Protein AF-0000000066260901 (afdb_homodimer)

Solvent-accessible surface area (backbone atoms only — not comparable to full-atom values): 34362 Å² total; per-residue (Å²): 102,27,17,36,5,32,24,21,32,53,56,32,40,8,27,11,36,28,30,75,86,79,36,75,60,31,72,42,71,47,74,41,47,77,77,25,31,85,67,70,46,85,48,63,71,60,31,22,50,50,40,52,43,41,49,61,61,45,47,54,50,32,32,56,72,48,71,50,54,78,86,68,48,55,29,32,14,20,27,20,18,37,38,41,58,58,15,15,46,47,37,36,40,38,41,46,46,46,18,59,76,69,70,36,54,38,34,76,34,49,42,64,56,19,38,70,49,25,27,61,77,44,92,77,53,84,65,72,50,27,40,32,42,40,30,18,60,82,37,30,36,34,29,42,33,60,46,67,42,37,48,42,75,65,20,37,38,78,64,51,16,61,33,43,52,38,29,53,53,16,43,75,70,70,43,61,44,77,6,50,68,58,35,55,58,40,18,71,70,23,52,84,76,75,42,82,56,67,52,56,66,68,90,48,88,77,46,51,40,51,43,58,67,49,50,50,53,50,51,52,52,58,72,75,43,68,91,44,73,62,52,45,12,16,50,35,26,23,49,52,50,24,52,43,50,39,54,46,52,41,50,50,51,52,31,64,75,69,67,49,49,34,40,35,40,21,21,50,53,49,59,38,62,68,49,48,54,52,48,47,55,52,27,52,76,65,73,32,45,75,45,56,43,60,67,79,55,20,40,82,33,3,50,31,30,6,49,50,33,44,57,38,52,73,68,61,66,56,57,100,58,62,60,62,66,30,52,75,57,63,70,65,74,43,68,68,55,85,68,81,119,103,28,18,37,5,32,25,22,32,53,58,32,41,8,28,12,34,27,30,75,86,79,36,76,60,31,75,41,72,48,74,41,47,77,78,25,30,86,69,70,44,85,47,63,69,60,32,22,50,50,41,51,42,42,49,60,62,44,46,53,49,31,33,55,71,49,70,50,55,78,86,67,48,56,30,33,13,20,27,20,16,37,38,43,58,58,15,15,45,48,36,35,38,38,41,49,46,47,17,59,75,68,70,35,52,37,34,76,33,50,42,65,56,19,38,70,49,24,29,61,75,42,92,77,53,84,63,71,49,29,40,32,41,40,30,18,59,82,36,31,36,34,31,42,33,61,46,66,41,38,48,41,78,66,19,36,39,78,63,50,17,61,34,41,52,38,29,54,53,16,43,76,70,70,43,60,44,78,6,49,68,56,34,54,57,41,17,71,70,22,52,85,75,76,42,81,57,67,52,57,66,67,90,48,88,76,46,52,41,50,41,58,66,49,49,50,54,50,50,52,51,56,72,75,41,69,90,42,73,62,52,45,11,17,49,36,27,22,50,51,49,24,52,42,50,38,53,46,52,41,50,50,50,52,31,64,75,69,67,49,50,35,40,34,38,23,19,49,53,49,57,38,63,69,49,46,51,53,49,46,55,52,26,51,77,64,73,31,44,75,45,57,42,60,66,80,56,19,40,81,32,3,50,32,30,6,49,51,32,44,58,39,52,73,70,59,67,56,58,98,59,64,63,64,67,30,52,76,57,64,70,65,73,43,68,68,55,84,67,83,121

Foldseek 3Di:
DKEWFFEQQFFKTKIWIADPPPGTQFIDIDGCFVVCFVVLDGDLVVSLVVCLVVNVVRNVVRCVSSVHDLLPHAEYFYEQDQHRPSRNCNRLVVRLVSCVVSVHFYDYDHQQLLQQCLLVSDPDHDDPFAWEFEAAQAWTWIWTDRDRLAIDTFETEPDGTPQVLQSVLQVLLPHTPPRLVVLLVLLVLEDPPPDAFDQPPLVDDGLYDYCVRSSVVLSVQSVVDDSDSHSSNNSSNNSVVSVLVNNLSSSVVVCVVVVDLEYEYAAQNCQRPVSVVVNCVVSVVVVGDYTYHDNVSRYTHRSSRRVSVVQCVVLVVTDPDDRHHDNDDDSNPGHDRPPPD/DKEWFFEQQFFKTKIWIADPPPGTQFIDIDGCFVVCFVVLDGDLVVSLVVCLVVNVVRNVVRCVSSVHDLLPHAEYFYAQDQHRPSRNVNRLVVRLVSCVVSVHFYDYDHQQLLQQCLLVSDPDHDDPFAWEFEAAQAWTWIWTDRDRLAIDTFETEPDGTPQVLQSVLQVLLPHTPPRLVVLLVLLVLEDPPPDAFDQPPLVDDGLYDYCVRSSVVLSVQSVVDDSDSHSSNNSSNNSVVSVLVNNLSSSVVVCVVVVDLEYEYAAQNCQRPVSVVVNCVVSVVVVGDYTYHDNVSRYTHRSSRRVSVVQCVVLVVTDPDDRHHDNDDDSNPGHDRPPPD

Structure (mmCIF, N/CA/C/O backbone):
data_AF-0000000066260901-model_v1
#
loop_
_entity.id
_entity.type
_entity.pdbx_description
1 polymer 'tRNA N6-adenosine threonylcarbamoyltransferase'
#
loop_
_atom_site.group_PDB
_atom_site.id
_atom_site.type_symbol
_atom_site.label_atom_id
_atom_site.label_alt_id
_atom_site.label_comp_id
_atom_site.label_asym_id
_atom_site.label_entity_id
_atom_site.label_seq_id
_atom_site.pdbx_PDB_ins_code
_atom_site.Cartn_x
_atom_site.Cartn_y
_atom_site.Cartn_z
_atom_site.occupancy
_atom_site.B_iso_or_equiv
_atom_site.auth_seq_id
_atom_site.auth_comp_id
_atom_site.auth_asym_id
_atom_site.auth_atom_id
_atom_site.pdbx_PDB_model_num
ATOM 1 N N . MET A 1 1 ? -19.016 -24.594 5.441 1 95.69 1 MET A N 1
ATOM 2 C CA . MET A 1 1 ? -18.203 -23.391 5.547 1 95.69 1 MET A CA 1
ATOM 3 C C . MET A 1 1 ? -17.875 -22.844 4.164 1 95.69 1 MET A C 1
ATOM 5 O O . MET A 1 1 ? -17.5 -23.594 3.264 1 95.69 1 MET A O 1
ATOM 9 N N . ARG A 1 2 ? -18.109 -21.562 3.994 1 98.38 2 ARG A N 1
ATOM 10 C CA . ARG A 1 2 ? -17.766 -20.875 2.754 1 98.38 2 ARG A CA 1
ATOM 11 C C . ARG A 1 2 ? -16.688 -19.828 2.994 1 98.38 2 ARG A C 1
ATOM 13 O O . ARG A 1 2 ? -16.828 -18.984 3.893 1 98.38 2 ARG A O 1
ATOM 20 N N . VAL A 1 3 ? -15.656 -19.922 2.18 1 98.44 3 VAL A N 1
ATOM 21 C CA . VAL A 1 3 ? -14.523 -19.016 2.375 1 98.44 3 VAL A CA 1
ATOM 22 C C . VAL A 1 3 ? -14.32 -18.156 1.128 1 98.44 3 VAL A C 1
ATOM 24 O O . VAL A 1 3 ? -14.32 -18.672 0.007 1 98.44 3 VAL A O 1
ATOM 27 N N . LEU A 1 4 ? -14.25 -16.875 1.323 1 98.75 4 LEU A N 1
ATOM 28 C CA . LEU A 1 4 ? -13.867 -15.945 0.269 1 98.75 4 LEU A CA 1
ATOM 29 C C . LEU A 1 4 ? -12.352 -15.781 0.208 1 98.75 4 LEU A C 1
ATOM 31 O O . LEU A 1 4 ? -11.719 -15.477 1.217 1 98.75 4 LEU A O 1
ATOM 35 N N . GLY A 1 5 ? -11.758 -16.094 -0.938 1 98.69 5 GLY A N 1
ATOM 36 C CA . GLY A 1 5 ? -10.328 -15.953 -1.132 1 98.69 5 GLY A CA 1
ATOM 37 C C . GLY A 1 5 ? -9.945 -14.727 -1.939 1 98.69 5 GLY A C 1
ATOM 38 O O . GLY A 1 5 ? -10.57 -14.43 -2.961 1 98.69 5 GLY A O 1
ATOM 39 N N . ILE A 1 6 ? -8.938 -13.984 -1.482 1 98.31 6 ILE A N 1
ATOM 40 C CA . ILE A 1 6 ? -8.453 -12.773 -2.143 1 98.31 6 ILE A CA 1
ATOM 41 C C . ILE A 1 6 ? -6.969 -12.922 -2.471 1 98.31 6 ILE A C 1
ATOM 43 O O . ILE A 1 6 ? -6.148 -13.156 -1.577 1 98.31 6 ILE A O 1
ATOM 47 N N . GLU A 1 7 ? -6.621 -12.766 -3.725 1 98.31 7 GLU A N 1
ATOM 48 C CA . GLU A 1 7 ? -5.242 -12.844 -4.199 1 98.31 7 GLU A CA 1
ATOM 49 C C . GLU A 1 7 ? -4.809 -11.523 -4.84 1 98.31 7 GLU A C 1
ATOM 51 O O . GLU A 1 7 ? -5.406 -11.078 -5.824 1 98.31 7 GLU A O 1
ATOM 56 N N . THR A 1 8 ? -3.736 -10.852 -4.262 1 97 8 THR A N 1
ATOM 57 C CA . THR A 1 8 ? -3.262 -9.578 -4.797 1 97 8 THR A CA 1
ATOM 58 C C . THR A 1 8 ? -1.739 -9.492 -4.727 1 97 8 THR A C 1
ATOM 60 O O . THR A 1 8 ? -1.178 -8.414 -4.559 1 97 8 THR A O 1
ATOM 63 N N . SER A 1 9 ? -1.034 -10.562 -4.773 1 95.12 9 SER A N 1
ATOM 64 C CA . SER A 1 9 ? 0.385 -10.602 -4.438 1 95.12 9 SER A CA 1
ATOM 65 C C . SER A 1 9 ? 1.222 -9.883 -5.492 1 95.12 9 SER A C 1
ATOM 67 O O . SER A 1 9 ? 2.342 -9.453 -5.215 1 95.12 9 SER A O 1
ATOM 69 N N . CYS A 1 10 ? 0.746 -9.758 -6.734 1 94.25 10 CYS A N 1
ATOM 70 C CA . CYS A 1 10 ? 1.567 -9.172 -7.789 1 94.25 10 CYS A CA 1
ATOM 71 C C . CYS A 1 10 ? 0.712 -8.391 -8.773 1 94.25 10 CYS A C 1
ATOM 73 O O . CYS A 1 10 ? 0.299 -7.262 -8.492 1 94.25 10 CYS A O 1
ATOM 75 N N . ASP A 1 11 ? 0.343 -8.977 -9.93 1 94.06 11 ASP A N 1
ATOM 76 C CA . ASP A 1 11 ? -0.319 -8.164 -10.945 1 94.06 11 ASP A CA 1
ATOM 7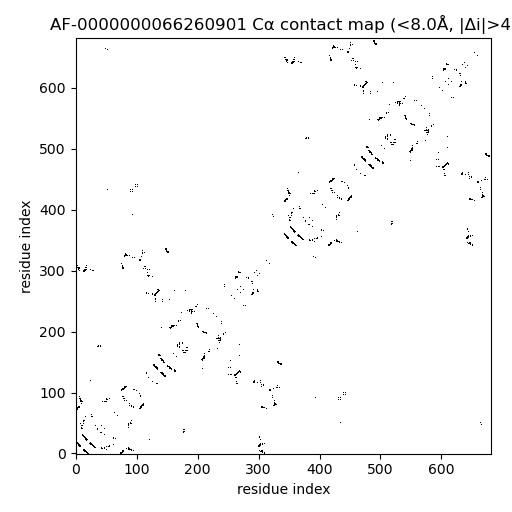7 C C . ASP A 1 11 ? -1.669 -8.758 -11.336 1 94.06 11 ASP A C 1
ATOM 79 O O . ASP A 1 11 ? -2.23 -8.406 -12.375 1 94.06 11 ASP A O 1
ATOM 83 N N . GLU A 1 12 ? -2.193 -9.672 -10.602 1 96.19 12 GLU A N 1
ATOM 84 C CA . GLU A 1 12 ? -3.547 -10.195 -10.758 1 96.19 12 GLU A CA 1
ATOM 85 C C . GLU A 1 12 ? -4.371 -9.977 -9.492 1 96.19 12 GLU A C 1
ATOM 87 O O . GLU A 1 12 ? -3.898 -10.227 -8.383 1 96.19 12 GLU A O 1
ATOM 92 N N . THR A 1 13 ? -5.566 -9.484 -9.688 1 97.75 13 THR A N 1
ATOM 93 C CA . THR A 1 13 ? -6.547 -9.492 -8.609 1 97.75 13 THR A CA 1
ATOM 94 C C . THR A 1 13 ? -7.488 -10.688 -8.742 1 97.75 13 THR A C 1
ATOM 96 O O . THR A 1 13 ? -8.219 -10.805 -9.727 1 97.75 13 THR A O 1
ATOM 99 N N . GLY A 1 14 ? -7.41 -11.602 -7.832 1 98.44 14 GLY A N 1
ATOM 100 C CA . GLY A 1 14 ? -8.266 -12.773 -7.844 1 98.44 14 GLY A CA 1
ATOM 101 C C . GLY A 1 14 ? -9.18 -12.859 -6.637 1 98.44 14 GLY A C 1
ATOM 102 O O . GLY A 1 14 ? -8.758 -12.586 -5.512 1 98.44 14 GLY A O 1
ATOM 103 N N . VAL A 1 15 ? -10.453 -13.133 -6.852 1 98.81 15 VAL A N 1
ATOM 104 C CA . VAL A 1 15 ? -11.43 -13.367 -5.793 1 98.81 15 VAL A CA 1
ATOM 105 C C . VAL A 1 15 ? -12.227 -14.633 -6.105 1 98.81 15 VAL A C 1
ATOM 107 O O . VAL A 1 15 ? -12.648 -14.844 -7.246 1 98.81 15 VAL A O 1
ATOM 110 N N . ALA A 1 16 ? -12.391 -15.445 -5.141 1 98.88 16 ALA A N 1
ATOM 111 C CA . ALA A 1 16 ? -13.148 -16.672 -5.328 1 98.88 16 ALA A CA 1
ATOM 112 C C . ALA A 1 16 ? -13.883 -17.078 -4.051 1 98.88 16 ALA A C 1
ATOM 114 O O . ALA A 1 16 ? -13.562 -16.578 -2.967 1 98.88 16 ALA A O 1
ATOM 115 N N . ILE A 1 17 ? -14.867 -17.844 -4.227 1 98.88 17 ILE A N 1
ATOM 116 C CA . ILE A 1 17 ? -15.602 -18.422 -3.096 1 98.88 17 ILE A CA 1
ATOM 117 C C . ILE A 1 17 ? -15.562 -19.938 -3.166 1 98.88 17 ILE A C 1
ATOM 119 O O . ILE A 1 17 ? -15.953 -20.531 -4.176 1 98.88 17 ILE A O 1
ATOM 123 N N . TYR A 1 18 ? -15.086 -20.547 -2.154 1 98.75 18 TYR A N 1
ATOM 124 C CA . TYR A 1 18 ? -15 -22 -2.059 1 98.75 18 TYR A CA 1
ATOM 125 C C . TYR A 1 18 ? -15.883 -22.531 -0.932 1 98.75 18 TYR A C 1
ATOM 127 O O . TYR A 1 18 ? -15.797 -22.062 0.203 1 98.75 18 TYR A O 1
ATOM 135 N N . ASP A 1 19 ? -16.688 -23.484 -1.26 1 98.38 19 ASP A N 1
ATOM 136 C CA . ASP A 1 19 ? -17.594 -24.141 -0.311 1 98.38 19 ASP A CA 1
ATOM 137 C C . ASP A 1 19 ? -17.047 -25.516 0.104 1 98.38 19 ASP A C 1
ATOM 139 O O . ASP A 1 19 ? -16.656 -26.312 -0.745 1 98.38 19 ASP A O 1
ATOM 143 N N . GLN A 1 20 ? -17.141 -25.797 1.33 1 96.5 20 GLN A N 1
ATOM 144 C CA . GLN A 1 20 ? -16.594 -27.016 1.898 1 96.5 20 GLN A CA 1
ATOM 145 C C . GLN A 1 20 ? -17.203 -28.25 1.237 1 96.5 20 GLN A C 1
ATOM 147 O O . GLN A 1 20 ? -16.531 -29.266 1.05 1 96.5 20 GLN A O 1
ATOM 152 N N . HIS A 1 21 ? -18.438 -28.219 0.838 1 96.5 21 HIS A N 1
ATOM 153 C CA . HIS A 1 21 ? -19.156 -29.375 0.325 1 96.5 21 HIS A CA 1
ATOM 154 C C . HIS A 1 21 ? -19.344 -29.281 -1.185 1 96.5 21 HIS A C 1
ATOM 156 O O . HIS A 1 21 ? -19.234 -30.297 -1.893 1 96.5 21 HIS A O 1
ATOM 162 N N . LYS A 1 22 ? -19.516 -28.078 -1.692 1 96.94 22 LYS A N 1
ATOM 163 C CA . LYS A 1 22 ? -19.875 -27.891 -3.098 1 96.94 22 LYS A CA 1
ATOM 164 C C . LYS A 1 22 ? -18.656 -27.578 -3.943 1 96.94 22 LYS A C 1
ATOM 166 O O . LYS A 1 22 ? -18.703 -27.656 -5.172 1 96.94 22 LYS A O 1
ATOM 171 N N . GLY A 1 23 ? -17.578 -27.219 -3.275 1 97.56 23 GLY A N 1
ATOM 172 C CA . GLY A 1 23 ? -16.375 -26.875 -4.016 1 97.56 23 GLY A CA 1
ATOM 173 C C . GLY A 1 23 ? -16.344 -25.422 -4.445 1 97.56 23 GLY A C 1
ATOM 174 O O . GLY A 1 23 ? -16.781 -24.531 -3.701 1 97.56 23 GLY A O 1
ATOM 175 N N . LEU A 1 24 ? -15.719 -25.172 -5.566 1 98.38 24 LEU A N 1
ATOM 176 C CA . LEU A 1 24 ? -15.555 -23.812 -6.059 1 98.38 24 LEU A CA 1
ATOM 177 C C . LEU A 1 24 ? -16.875 -23.266 -6.605 1 98.38 24 LEU A C 1
ATOM 179 O O . LEU A 1 24 ? -17.438 -23.828 -7.547 1 98.38 24 LEU A O 1
ATOM 183 N N . LEU A 1 25 ? -17.375 -22.203 -6.098 1 98.5 25 LEU A N 1
ATOM 184 C CA . LEU A 1 25 ? -18.656 -21.656 -6.496 1 98.5 25 LEU A CA 1
ATOM 185 C C . LEU A 1 25 ? -18.484 -20.547 -7.531 1 98.5 25 LEU A C 1
ATOM 187 O O . LEU A 1 25 ? -19.328 -20.375 -8.414 1 98.5 25 LEU A O 1
ATOM 191 N N . ALA A 1 26 ? -17.469 -19.781 -7.359 1 98.38 26 ALA A N 1
ATOM 192 C CA . ALA A 1 26 ? -17.141 -18.688 -8.266 1 98.38 26 ALA A CA 1
ATOM 193 C C . ALA A 1 26 ? -15.664 -18.344 -8.195 1 98.38 26 ALA A C 1
ATOM 195 O O . ALA A 1 26 ? -15.031 -18.5 -7.148 1 98.38 26 ALA A O 1
ATOM 196 N N . ASN A 1 27 ? -15.109 -17.953 -9.266 1 98.38 27 ASN A N 1
ATOM 197 C CA . ASN A 1 27 ? -13.711 -17.547 -9.398 1 98.38 27 ASN A CA 1
ATOM 198 C C . ASN A 1 27 ? -13.555 -16.422 -10.43 1 98.38 27 ASN A C 1
ATOM 200 O O . ASN A 1 27 ? -13.758 -16.656 -11.625 1 98.38 27 ASN A O 1
ATOM 204 N N . GLU A 1 28 ? -13.234 -15.25 -9.953 1 98.06 28 GLU A N 1
ATOM 205 C CA . GLU A 1 28 ? -13.031 -14.094 -10.812 1 98.06 28 GLU A CA 1
ATOM 206 C C . GLU A 1 28 ? -11.602 -13.578 -10.727 1 98.06 28 GLU A C 1
ATOM 208 O O . GLU A 1 28 ? -11.031 -13.484 -9.641 1 98.06 28 GLU A O 1
ATOM 213 N N . VAL A 1 29 ? -11.039 -13.336 -11.898 1 97.62 29 VAL A N 1
ATOM 214 C CA . VAL A 1 29 ? -9.664 -12.844 -11.953 1 97.62 29 VAL A CA 1
ATOM 215 C C . VAL A 1 29 ? -9.594 -11.625 -12.867 1 97.62 29 VAL A C 1
ATOM 217 O O . VAL A 1 29 ? -10.164 -11.625 -13.969 1 97.62 29 VAL A O 1
ATOM 220 N N . TYR A 1 30 ? -9.031 -10.602 -12.375 1 97 30 TYR A N 1
ATOM 221 C CA . TYR A 1 30 ? -8.664 -9.438 -13.172 1 97 30 TYR A CA 1
ATOM 222 C C . TYR A 1 30 ? -7.152 -9.367 -13.367 1 97 30 TYR A C 1
ATOM 224 O O . TYR A 1 30 ? -6.402 -9.234 -12.398 1 97 30 TYR A O 1
ATOM 232 N N . SER A 1 31 ? -6.719 -9.406 -14.586 1 94.75 31 SER A N 1
ATOM 233 C CA . SER A 1 31 ? -5.297 -9.367 -14.906 1 94.75 31 SER A CA 1
ATOM 234 C C . SER A 1 31 ? -4.855 -7.965 -15.305 1 94.75 31 SER A C 1
ATOM 236 O O . SER A 1 31 ? -5.566 -7.27 -16.031 1 94.75 31 SER A O 1
ATOM 238 N N . GLN A 1 32 ? -3.668 -7.625 -14.836 1 93.75 32 GLN A N 1
ATOM 239 C CA . GLN A 1 32 ? -3.119 -6.309 -15.133 1 93.75 32 GLN A CA 1
ATOM 240 C C . GLN A 1 32 ? -2.119 -6.379 -16.281 1 93.75 32 GLN A C 1
ATOM 242 O O . GLN A 1 32 ? -1.283 -5.484 -16.438 1 93.75 32 GLN A O 1
ATOM 247 N N . SER A 1 33 ? -2.135 -7.41 -17.047 1 90.25 33 SER A N 1
ATOM 248 C CA . SER A 1 33 ? -1.156 -7.645 -18.109 1 90.25 33 SER A CA 1
ATOM 249 C C . SER A 1 33 ? -1.084 -6.461 -19.062 1 90.25 33 SER A C 1
ATOM 251 O O . SER A 1 33 ? 0.007 -6.016 -19.422 1 90.25 33 SER A O 1
ATOM 253 N N . GLU A 1 34 ? -2.168 -5.965 -19.484 1 89.62 34 GLU A N 1
ATOM 254 C CA . GLU A 1 34 ? -2.199 -4.844 -20.422 1 89.62 34 GLU A CA 1
ATOM 255 C C . GLU A 1 34 ? -1.6 -3.588 -19.797 1 89.62 34 GLU A C 1
ATOM 257 O O . GLU A 1 34 ? -0.87 -2.848 -20.453 1 89.62 34 GLU A O 1
ATOM 262 N N . LEU A 1 35 ? -1.887 -3.424 -18.578 1 88.88 35 LEU A N 1
ATOM 263 C CA . LEU A 1 35 ? -1.409 -2.258 -17.844 1 88.88 35 LEU A CA 1
ATOM 264 C C . LEU A 1 35 ? 0.114 -2.25 -17.781 1 88.88 35 LEU A C 1
ATOM 266 O O . LEU A 1 35 ? 0.738 -1.188 -17.859 1 88.88 35 LEU A O 1
ATOM 270 N N . HIS A 1 36 ? 0.713 -3.383 -17.672 1 92 36 HIS A N 1
ATOM 271 C CA . HIS A 1 36 ? 2.148 -3.469 -17.422 1 92 36 HIS A CA 1
ATOM 272 C C . HIS A 1 36 ? 2.914 -3.754 -18.703 1 92 36 HIS A C 1
ATOM 274 O O . HIS A 1 36 ? 4.145 -3.691 -18.719 1 92 36 HIS A O 1
ATOM 280 N N . ALA A 1 37 ? 2.244 -4.023 -19.781 1 87.88 37 ALA A N 1
ATOM 281 C CA . ALA A 1 37 ? 2.854 -4.426 -21.047 1 87.88 37 ALA A CA 1
ATOM 282 C C . ALA A 1 37 ? 3.822 -3.357 -21.547 1 87.88 37 ALA A C 1
ATOM 284 O O . ALA A 1 37 ? 4.926 -3.676 -22 1 87.88 37 ALA A O 1
ATOM 285 N N . ASP A 1 38 ? 3.471 -2.148 -21.344 1 88.19 38 ASP A N 1
ATOM 286 C CA . ASP A 1 38 ? 4.266 -1.047 -21.875 1 88.19 38 ASP A CA 1
ATOM 287 C C . ASP A 1 38 ? 5.539 -0.839 -21.062 1 88.19 38 ASP A C 1
ATOM 289 O O . ASP A 1 38 ? 6.473 -0.179 -21.531 1 88.19 38 ASP A O 1
ATOM 293 N N . TYR A 1 39 ? 5.594 -1.441 -19.969 1 89.56 39 TYR A N 1
ATOM 294 C CA . TYR A 1 39 ? 6.746 -1.212 -19.109 1 89.56 39 TYR A CA 1
ATOM 295 C C . TYR A 1 39 ? 7.723 -2.381 -19.172 1 89.56 39 TYR A C 1
ATOM 297 O O . TYR A 1 39 ? 8.844 -2.295 -18.656 1 89.56 39 TYR A O 1
ATOM 305 N N . GLY A 1 40 ? 7.285 -3.496 -19.828 1 87.62 40 GLY A N 1
ATOM 306 C CA . GLY A 1 40 ? 8.141 -4.668 -19.938 1 87.62 40 GLY A CA 1
ATOM 307 C C . GLY A 1 40 ? 8.289 -5.426 -18.641 1 87.62 40 GLY A C 1
ATOM 308 O O . GLY A 1 40 ? 9.203 -6.238 -18.484 1 87.62 40 GLY A O 1
ATOM 309 N N . GLY A 1 41 ? 7.457 -5.09 -17.656 1 90.25 41 GLY A N 1
ATOM 310 C CA . GLY A 1 41 ? 7.453 -5.703 -16.344 1 90.25 41 GLY A CA 1
ATOM 311 C C . GLY A 1 41 ? 6.453 -5.074 -15.398 1 90.25 41 GLY A C 1
ATOM 312 O O . GLY A 1 41 ? 5.812 -4.078 -15.734 1 90.25 41 GLY A O 1
ATOM 313 N N . VAL A 1 42 ? 6.348 -5.641 -14.266 1 91.62 42 VAL A N 1
ATOM 314 C CA . VAL A 1 42 ? 5.363 -5.168 -13.305 1 91.62 42 VAL A CA 1
ATOM 315 C C . VAL A 1 42 ? 5.887 -3.922 -12.594 1 91.62 42 VAL A C 1
ATOM 317 O O . VAL A 1 42 ? 7 -3.922 -12.062 1 91.62 42 VAL A O 1
ATOM 320 N N . VAL A 1 43 ? 5.109 -2.91 -12.656 1 92.88 43 VAL A N 1
ATOM 321 C CA . VAL A 1 43 ? 5.387 -1.696 -11.898 1 92.88 43 VAL A CA 1
ATOM 322 C C . VAL A 1 43 ? 4.656 -1.748 -10.555 1 92.88 43 VAL A C 1
ATOM 324 O O . VAL A 1 43 ? 3.43 -1.625 -10.508 1 92.88 43 VAL A O 1
ATOM 327 N N . PRO A 1 44 ? 5.367 -1.852 -9.516 1 90.62 44 PRO A N 1
ATOM 328 C CA . PRO A 1 44 ? 4.77 -2.146 -8.211 1 90.62 44 PRO A CA 1
ATOM 329 C C . PRO A 1 44 ? 3.695 -1.139 -7.816 1 90.62 44 PRO A C 1
ATOM 331 O O . PRO A 1 44 ? 2.615 -1.528 -7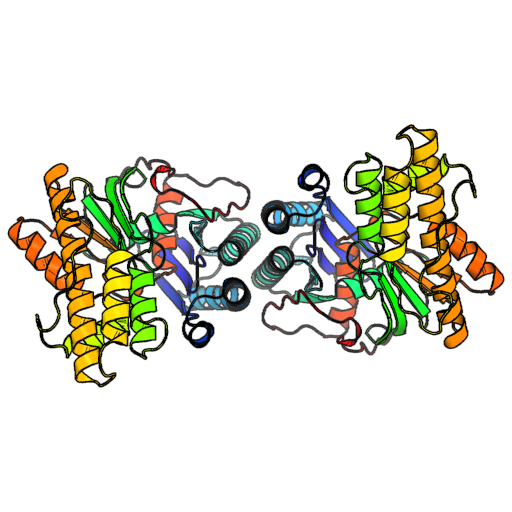.363 1 90.62 44 PRO A O 1
ATOM 334 N N . GLU A 1 45 ? 3.98 0.127 -8.023 1 86.62 45 GLU A N 1
ATOM 335 C CA . GLU A 1 45 ? 3.037 1.17 -7.637 1 86.62 45 GLU A CA 1
ATOM 336 C C . GLU A 1 45 ? 1.75 1.08 -8.453 1 86.62 45 GLU A C 1
ATOM 338 O O . GLU A 1 45 ? 0.655 1.265 -7.918 1 86.62 45 GLU A O 1
ATOM 343 N N . LEU A 1 46 ? 1.918 0.821 -9.703 1 90.81 46 LEU A N 1
ATOM 344 C CA . LEU A 1 46 ? 0.754 0.681 -10.57 1 90.81 46 LEU A CA 1
ATOM 345 C C . LEU A 1 46 ? -0.061 -0.551 -10.195 1 90.81 46 LEU A C 1
ATOM 347 O O . LEU A 1 46 ? -1.293 -0.518 -10.219 1 90.81 46 LEU A O 1
ATOM 351 N N . ALA A 1 47 ? 0.633 -1.586 -9.883 1 93.56 47 ALA A N 1
ATOM 352 C CA . ALA A 1 47 ? -0.044 -2.818 -9.484 1 93.56 47 ALA A CA 1
ATOM 353 C C . ALA A 1 47 ? -0.921 -2.588 -8.258 1 93.56 47 ALA A C 1
ATOM 355 O O . ALA A 1 47 ? -2.094 -2.969 -8.242 1 93.56 47 ALA A O 1
ATOM 356 N N . ALA A 1 48 ? -0.394 -1.983 -7.262 1 91.62 48 ALA A N 1
ATOM 357 C CA . ALA A 1 48 ? -1.125 -1.712 -6.027 1 91.62 48 ALA A CA 1
ATOM 358 C C . ALA A 1 48 ? -2.354 -0.847 -6.293 1 91.62 48 ALA A C 1
ATOM 360 O O . ALA A 1 48 ? -3.447 -1.145 -5.809 1 91.62 48 ALA A O 1
ATOM 361 N N . ARG A 1 49 ? -2.158 0.184 -7.055 1 88.88 49 ARG A N 1
ATOM 362 C CA . ARG A 1 49 ? -3.25 1.102 -7.367 1 88.88 49 ARG A CA 1
ATOM 363 C C . ARG A 1 49 ? -4.379 0.383 -8.102 1 88.88 49 ARG A C 1
ATOM 365 O O . ARG A 1 49 ? -5.555 0.632 -7.832 1 88.88 49 ARG A O 1
ATOM 372 N N . ASP A 1 50 ? -4.012 -0.41 -9 1 92.94 50 ASP A N 1
ATOM 373 C CA . ASP A 1 50 ? -5.023 -1.128 -9.766 1 92.94 50 ASP A CA 1
ATOM 374 C C . ASP A 1 50 ? -5.77 -2.131 -8.891 1 92.94 50 ASP A C 1
ATOM 376 O O . ASP A 1 50 ? -6.969 -2.359 -9.078 1 92.94 50 ASP A O 1
ATOM 380 N N . HIS A 1 51 ? -5.109 -2.816 -7.965 1 94.88 51 HIS A N 1
ATOM 381 C CA . HIS A 1 51 ? -5.801 -3.666 -7 1 94.88 51 HIS A CA 1
ATOM 382 C C . HIS A 1 51 ? -6.859 -2.879 -6.234 1 94.88 51 HIS A C 1
ATOM 384 O O . HIS A 1 51 ? -7.988 -3.348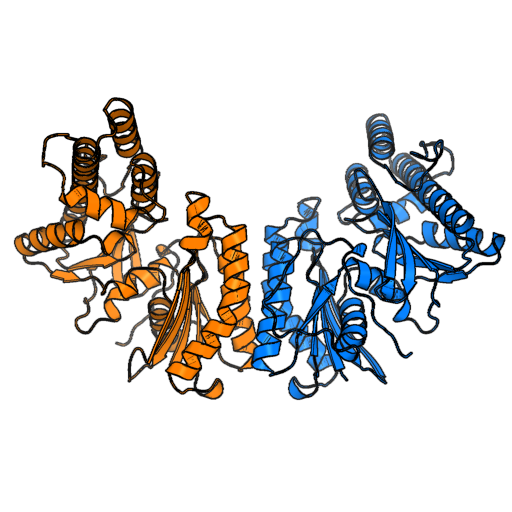 -6.07 1 94.88 51 HIS A O 1
ATOM 390 N N . VAL A 1 52 ? -6.48 -1.749 -5.762 1 90.12 52 VAL A N 1
ATOM 391 C CA . VAL A 1 52 ? -7.391 -0.918 -4.977 1 90.12 52 VAL A CA 1
ATOM 392 C C . VAL A 1 52 ? -8.656 -0.641 -5.785 1 90.12 52 VAL A C 1
ATOM 394 O O . VAL A 1 52 ? -9.766 -0.692 -5.246 1 90.12 52 VAL A O 1
ATOM 397 N N . ARG A 1 53 ? -8.516 -0.405 -7.016 1 89.06 53 ARG A N 1
ATOM 398 C CA . ARG A 1 53 ? -9.625 -0.032 -7.887 1 89.06 53 ARG A CA 1
ATOM 399 C C . ARG A 1 53 ? -10.523 -1.229 -8.172 1 89.06 53 ARG A C 1
ATOM 401 O O . ARG A 1 53 ? -11.734 -1.074 -8.344 1 89.06 53 ARG A O 1
ATOM 408 N N . LYS A 1 54 ? -9.961 -2.348 -8.172 1 94.06 54 LYS A N 1
ATOM 409 C CA . LYS A 1 54 ? -10.672 -3.463 -8.789 1 94.06 54 LYS A CA 1
ATOM 410 C C . LYS A 1 54 ? -11.141 -4.465 -7.734 1 94.06 54 LYS A C 1
ATOM 412 O O . LYS A 1 54 ? -12.07 -5.242 -7.977 1 94.06 54 LYS A O 1
ATOM 417 N N . ILE A 1 55 ? -10.57 -4.477 -6.586 1 95.75 55 ILE A N 1
ATOM 418 C CA . ILE A 1 55 ? -10.758 -5.582 -5.648 1 95.75 55 ILE A CA 1
ATOM 419 C C . ILE A 1 55 ? -12.195 -5.594 -5.137 1 95.75 55 ILE A C 1
ATOM 421 O O . ILE A 1 55 ? -12.836 -6.645 -5.09 1 95.75 55 ILE A O 1
ATOM 425 N N . VAL A 1 56 ? -12.836 -4.477 -4.793 1 93.62 56 VAL A N 1
ATOM 426 C CA . VAL A 1 56 ? -14.18 -4.438 -4.223 1 93.62 56 VAL A CA 1
ATOM 427 C C . VAL A 1 56 ? -15.211 -4.773 -5.297 1 93.62 56 VAL A C 1
ATOM 429 O O . VAL A 1 56 ? -16.078 -5.633 -5.094 1 93.62 56 VAL A O 1
ATOM 432 N N . PRO A 1 57 ? -15.109 -4.105 -6.508 1 94.12 57 PRO A N 1
ATOM 433 C CA . PRO A 1 57 ? -16.016 -4.527 -7.582 1 94.12 57 PRO A CA 1
ATOM 434 C C . PRO A 1 57 ? -15.922 -6.023 -7.875 1 94.12 57 PRO A C 1
ATOM 436 O O . PRO A 1 57 ? -16.938 -6.668 -8.148 1 94.12 57 PRO A O 1
ATOM 439 N N . LEU A 1 58 ? -14.734 -6.516 -7.82 1 97.06 58 LEU A N 1
ATOM 440 C CA . LEU A 1 58 ? -14.539 -7.93 -8.117 1 97.06 58 LEU A CA 1
ATOM 441 C C . LEU A 1 58 ? -15.18 -8.805 -7.039 1 97.06 58 LEU A C 1
ATOM 443 O O . LEU A 1 58 ? -15.711 -9.875 -7.34 1 97.06 58 LEU A O 1
ATOM 447 N N . ILE A 1 59 ? -15.078 -8.398 -5.781 1 97.5 59 ILE A N 1
ATOM 448 C CA . ILE A 1 59 ? -15.727 -9.109 -4.688 1 97.5 59 ILE A CA 1
ATOM 449 C C . ILE A 1 59 ? -17.234 -9.125 -4.91 1 97.5 59 ILE A C 1
ATOM 451 O O . ILE A 1 59 ? -17.875 -10.172 -4.801 1 97.5 59 ILE A O 1
ATOM 455 N N . SER A 1 60 ? -17.781 -7.973 -5.23 1 96.31 60 SER A N 1
ATOM 456 C CA . SER A 1 60 ? -19.219 -7.871 -5.5 1 96.31 60 SER A CA 1
ATOM 457 C C . SER A 1 60 ? -19.625 -8.789 -6.645 1 96.31 60 SER A C 1
ATOM 459 O O . SER A 1 60 ? -20.641 -9.492 -6.551 1 96.31 60 SER A O 1
ATOM 461 N N . CYS A 1 61 ? -18.844 -8.758 -7.695 1 97.44 61 CYS A N 1
ATOM 462 C CA . CYS A 1 61 ? -19.109 -9.602 -8.859 1 97.44 61 CYS A CA 1
ATOM 463 C C . CYS A 1 61 ? -19.094 -11.078 -8.477 1 97.44 61 CYS A C 1
ATOM 465 O O . CYS A 1 61 ? -19.938 -11.844 -8.914 1 97.44 61 CYS A O 1
ATOM 467 N N . THR A 1 62 ? -18.141 -11.461 -7.703 1 98.25 62 THR A N 1
ATOM 468 C CA . THR A 1 62 ? -17.969 -12.852 -7.305 1 98.25 62 THR A CA 1
ATOM 469 C C . THR A 1 62 ? -19.141 -13.32 -6.453 1 98.25 62 THR A C 1
ATOM 471 O O . THR A 1 62 ? -19.656 -14.43 -6.641 1 98.25 62 THR A O 1
ATOM 474 N N . LEU A 1 63 ? -19.578 -12.5 -5.496 1 98.12 63 LEU A N 1
ATOM 475 C CA . LEU A 1 63 ? -20.75 -12.828 -4.68 1 98.12 63 LEU A CA 1
ATOM 476 C C . LEU A 1 63 ? -22 -12.992 -5.543 1 98.12 63 LEU A C 1
ATOM 478 O O . LEU A 1 63 ? -22.75 -13.953 -5.379 1 98.12 63 LEU A O 1
ATOM 482 N N . ASN A 1 64 ? -22.172 -12.07 -6.469 1 97.88 64 ASN A N 1
ATOM 483 C CA . ASN A 1 64 ? -23.328 -12.109 -7.359 1 97.88 64 ASN A CA 1
ATOM 484 C C . ASN A 1 64 ? -23.312 -13.367 -8.227 1 97.88 64 ASN A C 1
ATOM 486 O O . ASN A 1 64 ? -24.344 -14.016 -8.398 1 97.88 64 ASN A O 1
ATOM 490 N N . ARG A 1 65 ? -22.172 -13.695 -8.773 1 97.75 65 ARG A N 1
ATOM 491 C CA . ARG A 1 65 ? -22.031 -14.883 -9.617 1 97.75 65 ARG A CA 1
ATOM 492 C C . ARG A 1 65 ? -22.359 -16.141 -8.828 1 97.75 65 ARG A C 1
ATOM 494 O O . ARG A 1 65 ? -22.922 -17.094 -9.375 1 97.75 65 ARG A O 1
ATOM 501 N N . ALA A 1 66 ? -21.969 -16.125 -7.609 1 98.12 66 ALA A N 1
ATOM 502 C CA . ALA A 1 66 ? -22.234 -17.281 -6.758 1 98.12 66 ALA A CA 1
ATOM 503 C C . ALA A 1 66 ? -23.656 -17.234 -6.188 1 98.12 66 ALA A C 1
ATOM 505 O O . ALA A 1 66 ? -24.094 -18.156 -5.504 1 98.12 66 ALA A O 1
ATOM 506 N N . ARG A 1 67 ? -24.359 -16.062 -6.41 1 97.81 67 ARG A N 1
ATOM 507 C CA . ARG A 1 67 ? -25.688 -15.82 -5.871 1 97.81 67 ARG A CA 1
ATOM 508 C C . ARG A 1 67 ? -25.688 -15.914 -4.352 1 97.81 67 ARG A C 1
ATOM 510 O O . ARG A 1 67 ? -26.516 -16.609 -3.766 1 97.81 67 ARG A O 1
ATOM 517 N N . LEU A 1 68 ? -24.719 -15.289 -3.76 1 97.94 68 LEU A N 1
ATOM 518 C CA . LEU A 1 68 ? -24.578 -15.266 -2.309 1 97.94 68 LEU A CA 1
ATOM 519 C C . LEU A 1 68 ? -24.609 -13.828 -1.784 1 97.94 68 LEU A C 1
ATOM 521 O O . LEU A 1 68 ? -24.391 -12.883 -2.543 1 97.94 68 LEU A O 1
ATOM 525 N N . GLU A 1 69 ? -24.875 -13.711 -0.533 1 96.94 69 GLU A N 1
ATOM 526 C CA . GLU A 1 69 ? -24.781 -12.469 0.238 1 96.94 69 GLU A CA 1
ATOM 527 C C . GLU A 1 69 ? -23.641 -12.531 1.248 1 96.94 69 GLU A C 1
ATOM 529 O O . GLU A 1 69 ? -23.156 -13.617 1.581 1 96.94 69 GLU A O 1
ATOM 534 N N . PRO A 1 70 ? -23.25 -11.375 1.711 1 95.88 70 PRO A N 1
ATOM 535 C CA . PRO A 1 70 ? -22.172 -11.344 2.691 1 95.88 70 PRO A CA 1
ATOM 536 C C . PRO A 1 70 ? -22.422 -12.266 3.881 1 95.88 70 PRO A C 1
ATOM 538 O O . PRO A 1 70 ? -21.484 -12.914 4.375 1 95.88 70 PRO A O 1
ATOM 541 N N . LYS A 1 71 ? -23.578 -12.422 4.297 1 96 71 LYS A N 1
ATOM 542 C CA . LYS A 1 71 ? -23.938 -13.219 5.469 1 96 71 LYS A CA 1
ATOM 543 C C . LYS A 1 71 ? -23.688 -14.703 5.215 1 96 71 LYS A C 1
ATOM 545 O O . LYS A 1 71 ? -23.656 -15.5 6.156 1 96 71 LYS A O 1
ATOM 550 N N . ASN A 1 72 ? -23.594 -15.102 3.902 1 97.81 72 ASN A N 1
ATOM 551 C CA . ASN A 1 72 ? -23.391 -16.5 3.533 1 97.81 72 ASN A CA 1
ATOM 552 C C . ASN A 1 72 ? -21.906 -16.875 3.615 1 97.81 72 ASN A C 1
ATOM 554 O O . ASN A 1 72 ? -21.562 -18.047 3.443 1 97.81 72 ASN A O 1
ATOM 558 N N . ILE A 1 73 ? -21.047 -15.922 3.887 1 98.31 73 ILE A N 1
ATOM 559 C CA . ILE A 1 73 ? -19.609 -16.156 3.953 1 98.31 73 ILE A CA 1
ATOM 560 C C . ILE A 1 73 ? -19.188 -16.375 5.406 1 98.31 73 ILE A C 1
ATOM 562 O O . ILE A 1 73 ? -19.562 -15.609 6.289 1 98.31 73 ILE A O 1
ATOM 566 N N . ASP A 1 74 ? -18.312 -17.406 5.582 1 97.56 74 ASP A N 1
ATOM 567 C CA . ASP A 1 74 ? -17.969 -17.797 6.945 1 97.56 74 ASP A CA 1
ATOM 568 C C . ASP A 1 74 ? -16.547 -17.344 7.293 1 97.56 74 ASP A C 1
ATOM 570 O O . ASP A 1 74 ? -16.172 -17.312 8.469 1 97.56 74 ASP A O 1
ATOM 574 N N . GLY A 1 75 ? -15.75 -17 6.328 1 96.56 75 GLY A N 1
ATOM 575 C CA . GLY A 1 75 ? -14.383 -16.547 6.523 1 96.56 75 GLY A CA 1
ATOM 576 C C . GLY A 1 75 ? -13.758 -15.953 5.277 1 96.56 75 GLY A C 1
ATOM 577 O O . GLY A 1 75 ? -14.25 -16.172 4.168 1 96.56 75 GLY A O 1
ATOM 578 N N . ILE A 1 76 ? -12.742 -15.172 5.477 1 96.94 76 ILE A N 1
ATOM 579 C CA . ILE A 1 76 ? -12.023 -14.555 4.367 1 96.94 76 ILE A CA 1
ATOM 580 C C . ILE A 1 76 ? -10.555 -14.961 4.414 1 96.94 76 ILE A C 1
ATOM 582 O O . ILE A 1 76 ? -9.922 -14.898 5.473 1 96.94 76 ILE A O 1
ATOM 586 N N . ALA A 1 77 ? -10.047 -15.461 3.361 1 96.69 77 ALA A N 1
ATOM 587 C CA . ALA A 1 77 ? -8.625 -15.766 3.201 1 96.69 77 ALA A CA 1
ATOM 588 C C . ALA A 1 77 ? -7.961 -14.781 2.242 1 96.69 77 ALA A C 1
ATOM 590 O O . ALA A 1 77 ? -8.547 -14.398 1.227 1 96.69 77 ALA A O 1
ATOM 591 N N . TYR A 1 78 ? -6.793 -14.328 2.596 1 96.06 78 TYR A N 1
ATOM 592 C CA . TYR A 1 78 ? -6.078 -13.406 1.723 1 96.06 78 TYR A CA 1
ATOM 593 C C . TYR A 1 78 ? -4.598 -13.758 1.652 1 96.06 78 TYR A C 1
ATOM 595 O O . TYR A 1 78 ? -4.031 -14.281 2.615 1 96.06 78 TYR A O 1
ATOM 603 N N . THR A 1 79 ? -3.984 -13.508 0.547 1 96.25 79 THR A N 1
ATOM 604 C CA . THR A 1 79 ? -2.553 -13.734 0.393 1 96.25 79 THR A CA 1
ATOM 605 C C . THR A 1 79 ? -1.753 -12.703 1.183 1 96.25 79 THR A C 1
ATOM 607 O O . THR A 1 79 ? -1.835 -11.5 0.91 1 96.25 79 THR A O 1
ATOM 610 N N . ALA A 1 80 ? -1.011 -13.188 2.053 1 92.62 80 ALA A N 1
ATOM 611 C CA . ALA A 1 80 ? -0.229 -12.289 2.9 1 92.62 80 ALA A CA 1
ATOM 612 C C . ALA A 1 80 ? 1.229 -12.242 2.451 1 92.62 80 ALA A C 1
ATOM 614 O O . ALA A 1 80 ? 1.999 -11.398 2.91 1 92.62 80 ALA A O 1
ATOM 615 N N . GLY A 1 81 ? 1.611 -13.094 1.611 1 92.56 81 GLY A N 1
ATOM 616 C CA . GLY A 1 81 ? 2.963 -13.125 1.078 1 92.56 81 GLY A CA 1
ATOM 617 C C . GLY A 1 81 ? 3.393 -14.508 0.62 1 92.56 81 GLY A C 1
ATOM 618 O O . GLY A 1 81 ? 2.688 -15.492 0.854 1 92.56 81 GLY A O 1
ATOM 619 N N . PRO A 1 82 ? 4.492 -14.57 0.025 1 93.56 82 PRO A N 1
ATOM 620 C CA . PRO A 1 82 ? 5.348 -13.484 -0.447 1 93.56 82 PRO A CA 1
ATOM 621 C C . PRO A 1 82 ? 4.75 -12.727 -1.632 1 93.56 82 PRO A C 1
ATOM 623 O O . PRO A 1 82 ? 3.775 -13.188 -2.232 1 93.56 82 PRO A O 1
ATOM 626 N N . GLY A 1 83 ? 5.211 -11.547 -1.977 1 92.75 83 GLY A N 1
ATOM 627 C CA . GLY A 1 83 ? 4.734 -10.719 -3.072 1 92.75 83 GLY A CA 1
ATOM 628 C C . GLY A 1 83 ? 5.141 -9.266 -2.939 1 92.75 83 GLY A C 1
ATOM 629 O O . GLY A 1 83 ? 5.988 -8.922 -2.113 1 92.75 83 GLY A O 1
ATOM 630 N N . LEU A 1 84 ? 4.602 -8.445 -3.801 1 90.94 84 LEU A N 1
ATOM 631 C CA . LEU A 1 84 ? 4.875 -7.016 -3.76 1 90.94 84 LEU A CA 1
ATOM 632 C C . LEU A 1 84 ? 4.18 -6.363 -2.572 1 90.94 84 LEU A C 1
ATOM 634 O O . LEU A 1 84 ? 2.971 -6.527 -2.391 1 90.94 84 LEU A O 1
ATOM 638 N N . MET A 1 85 ? 4.906 -5.602 -1.827 1 87.94 85 MET A N 1
ATOM 639 C CA . MET A 1 85 ? 4.434 -5.047 -0.562 1 87.94 85 MET A CA 1
ATOM 640 C C . MET A 1 85 ? 3.139 -4.266 -0.763 1 87.94 85 MET A C 1
ATOM 642 O O . MET A 1 85 ? 2.137 -4.535 -0.098 1 87.94 85 MET A O 1
ATOM 646 N N . GLY A 1 86 ? 3.191 -3.316 -1.678 1 88.25 86 GLY A N 1
ATOM 647 C CA . GLY A 1 86 ? 2.014 -2.5 -1.92 1 88.25 86 GLY A CA 1
ATOM 648 C C . GLY A 1 86 ? 0.793 -3.316 -2.309 1 88.25 86 GLY A C 1
ATOM 649 O O . GLY A 1 86 ? -0.311 -3.057 -1.826 1 88.25 86 GLY A O 1
ATOM 650 N N . ALA A 1 87 ? 0.987 -4.27 -3.105 1 93 87 ALA A N 1
ATOM 651 C CA . ALA A 1 87 ? -0.089 -5.137 -3.574 1 93 87 ALA A CA 1
ATOM 652 C C . ALA A 1 87 ? -0.643 -5.988 -2.434 1 93 87 ALA A C 1
ATOM 654 O O . ALA A 1 87 ? -1.859 -6.117 -2.281 1 93 87 ALA A O 1
ATOM 655 N N . LEU A 1 88 ? 0.246 -6.559 -1.664 1 93.06 88 LEU A N 1
ATOM 656 C CA . LEU A 1 88 ? -0.147 -7.387 -0.529 1 93.06 88 LEU A CA 1
ATOM 657 C C . LEU A 1 88 ? -0.958 -6.578 0.478 1 93.06 88 LEU A C 1
ATOM 659 O O . LEU A 1 88 ? -1.946 -7.074 1.026 1 93.06 88 LEU A O 1
ATOM 663 N N . LEU A 1 89 ? -0.511 -5.383 0.663 1 90.12 89 LEU A N 1
ATOM 664 C CA . LEU A 1 89 ? -1.168 -4.523 1.645 1 90.12 89 LEU A CA 1
ATOM 665 C C . LEU A 1 89 ? -2.619 -4.266 1.256 1 90.12 89 LEU A C 1
ATOM 667 O O . LEU A 1 89 ? -3.504 -4.25 2.117 1 90.12 89 LEU A O 1
ATOM 671 N N . VAL A 1 90 ? -2.865 -4.086 0.024 1 92.56 90 VAL A N 1
ATOM 672 C CA . VAL A 1 90 ? -4.215 -3.803 -0.446 1 92.56 90 VAL A CA 1
ATOM 673 C C . VAL A 1 90 ? -5.129 -4.984 -0.139 1 92.56 90 VAL A C 1
ATOM 675 O O . VAL A 1 90 ? -6.195 -4.816 0.46 1 92.56 90 VAL A O 1
ATOM 678 N N . GLY A 1 91 ? -4.715 -6.141 -0.546 1 94.5 91 GLY A N 1
ATOM 679 C CA . GLY A 1 91 ? -5.516 -7.328 -0.297 1 94.5 91 GLY A CA 1
ATOM 680 C C . GLY A 1 91 ? -5.742 -7.598 1.179 1 94.5 91 GLY A C 1
ATOM 681 O O . GLY A 1 91 ? -6.859 -7.91 1.594 1 94.5 91 GLY A O 1
ATOM 682 N N . ALA A 1 92 ? -4.707 -7.477 1.906 1 92.56 92 ALA A N 1
ATOM 683 C CA . ALA A 1 92 ? -4.797 -7.695 3.348 1 92.56 92 ALA A CA 1
ATOM 684 C C . ALA A 1 92 ? -5.762 -6.707 3.994 1 92.56 92 ALA A C 1
ATOM 686 O O . ALA A 1 92 ? -6.57 -7.082 4.844 1 92.56 92 ALA A O 1
ATOM 687 N N . THR A 1 93 ? -5.633 -5.465 3.621 1 92.81 93 THR A N 1
ATOM 688 C CA . THR A 1 93 ? -6.461 -4.41 4.188 1 92.81 93 THR A CA 1
ATOM 689 C C . THR A 1 93 ? -7.934 -4.645 3.863 1 92.81 93 THR A C 1
ATOM 691 O O . THR A 1 93 ? -8.797 -4.547 4.742 1 92.81 93 THR A O 1
ATOM 694 N N . VAL A 1 94 ? -8.234 -4.98 2.686 1 95.06 94 VAL A N 1
ATOM 695 C CA . VAL A 1 94 ? -9.617 -5.238 2.281 1 95.06 94 VAL A CA 1
ATOM 696 C C . VAL A 1 94 ? -10.164 -6.445 3.039 1 95.06 94 VAL A C 1
ATOM 698 O O . VAL A 1 94 ? -11.266 -6.395 3.58 1 95.06 94 VAL A O 1
ATOM 701 N N . ALA A 1 95 ? -9.383 -7.461 3.055 1 94.94 95 ALA A N 1
ATOM 702 C CA . ALA A 1 95 ? -9.812 -8.695 3.709 1 94.94 95 ALA A CA 1
ATOM 703 C C . ALA A 1 95 ? -10.156 -8.453 5.176 1 94.94 95 ALA A C 1
ATOM 705 O O . ALA A 1 95 ? -11.211 -8.859 5.652 1 94.94 95 ALA A O 1
ATOM 706 N N . ARG A 1 96 ? -9.328 -7.789 5.82 1 91.88 96 ARG A N 1
ATOM 707 C CA . ARG A 1 96 ? -9.523 -7.555 7.25 1 91.88 96 ARG A CA 1
ATOM 708 C C . ARG A 1 96 ? -10.68 -6.586 7.492 1 91.88 96 ARG A C 1
ATOM 710 O O . ARG A 1 96 ? -11.438 -6.746 8.453 1 91.88 96 ARG A O 1
ATOM 717 N N . THR A 1 97 ? -10.711 -5.578 6.719 1 93.88 97 THR A N 1
ATOM 718 C CA . THR A 1 97 ? -11.789 -4.605 6.836 1 93.88 97 THR A CA 1
ATOM 719 C C . THR A 1 97 ? -13.148 -5.273 6.625 1 93.88 97 THR A C 1
ATOM 721 O O . THR A 1 97 ? -14.086 -5.039 7.391 1 93.88 97 THR A O 1
ATOM 724 N N . LEU A 1 98 ? -13.266 -6.105 5.617 1 95.31 98 LEU A N 1
ATOM 725 C CA . LEU A 1 98 ? -14.508 -6.82 5.355 1 95.31 98 LEU A CA 1
ATOM 726 C C . LEU A 1 98 ? -14.82 -7.797 6.484 1 95.31 98 LEU A C 1
ATOM 728 O O . LEU A 1 98 ? -15.977 -7.938 6.887 1 95.31 98 LEU A O 1
ATOM 732 N N . ALA A 1 99 ? -13.797 -8.531 6.883 1 93.88 99 ALA A N 1
ATOM 733 C CA . ALA A 1 99 ? -13.977 -9.469 7.988 1 93.88 99 ALA A CA 1
ATOM 734 C C . ALA A 1 99 ? -14.547 -8.758 9.211 1 93.88 99 ALA A C 1
ATOM 736 O O . ALA A 1 99 ? -15.453 -9.266 9.875 1 93.88 99 ALA A O 1
ATOM 737 N N . TYR A 1 100 ? -14.031 -7.605 9.484 1 91.75 100 TYR A N 1
ATOM 738 C CA . TYR A 1 100 ? -14.539 -6.785 10.578 1 91.75 100 TYR A CA 1
ATOM 739 C C . TYR A 1 100 ? -15.992 -6.391 10.328 1 91.75 100 TYR A C 1
ATOM 741 O O . TYR A 1 100 ? -16.844 -6.559 11.203 1 91.75 100 TYR A O 1
ATOM 749 N N . ALA A 1 101 ? -16.234 -5.879 9.188 1 93.56 101 ALA A N 1
ATOM 750 C CA . ALA A 1 101 ? -17.562 -5.379 8.859 1 93.56 101 ALA A CA 1
ATOM 751 C C . ALA A 1 101 ? -18.594 -6.504 8.891 1 93.56 101 ALA A C 1
ATOM 753 O O . ALA A 1 101 ? -19.734 -6.293 9.297 1 93.56 101 ALA A O 1
ATOM 754 N N . TRP A 1 102 ? -18.188 -7.727 8.422 1 94.56 102 TRP A N 1
ATOM 755 C CA . TRP A 1 102 ? -19.094 -8.859 8.312 1 94.56 102 TRP A CA 1
ATOM 756 C C . TRP A 1 102 ? -19.047 -9.711 9.578 1 94.56 102 TRP A C 1
ATOM 758 O O . TRP A 1 102 ? -19.828 -10.664 9.719 1 94.56 102 TRP A O 1
ATOM 768 N N . LYS A 1 103 ? -18.172 -9.383 10.508 1 93.19 103 LYS A N 1
ATOM 769 C CA . LYS A 1 103 ? -18 -10.086 11.773 1 93.19 103 LYS A CA 1
ATOM 770 C C . LYS A 1 103 ? -17.656 -11.555 11.539 1 93.19 103 LYS A C 1
ATOM 772 O O . LYS A 1 103 ? -18.297 -12.445 12.117 1 93.19 103 LYS A O 1
ATOM 777 N N . ILE A 1 104 ? -16.75 -11.836 10.703 1 94.44 104 ILE A N 1
ATOM 778 C CA . ILE A 1 104 ? -16.25 -13.18 10.406 1 94.44 104 ILE A CA 1
ATOM 779 C C . ILE A 1 104 ? -14.727 -13.18 10.469 1 94.44 104 ILE A C 1
ATOM 781 O O . ILE A 1 104 ? -14.094 -12.125 10.438 1 94.44 104 ILE A O 1
ATOM 785 N N . PRO A 1 105 ? -14.07 -14.305 10.547 1 93.56 105 PRO A N 1
ATOM 786 C CA . PRO A 1 105 ? -12.609 -14.359 10.656 1 93.56 105 PRO A CA 1
ATOM 787 C C . PRO A 1 105 ? -11.914 -14.156 9.312 1 93.56 105 PRO A C 1
ATOM 789 O O . PRO A 1 105 ? -12.508 -14.414 8.258 1 93.56 105 PRO A O 1
ATOM 792 N N . ALA A 1 106 ? -10.75 -13.656 9.414 1 92.75 106 ALA A N 1
ATOM 793 C CA . ALA A 1 106 ? -9.852 -13.562 8.266 1 92.75 106 ALA A CA 1
ATOM 794 C C . ALA A 1 106 ? -8.547 -14.312 8.539 1 92.75 106 ALA A C 1
ATOM 796 O O . ALA A 1 106 ? -8.062 -14.336 9.672 1 92.75 106 ALA A O 1
ATOM 797 N N . ILE A 1 107 ? -7.977 -14.875 7.5 1 92.62 107 ILE A N 1
ATOM 798 C CA . ILE A 1 107 ? -6.758 -15.656 7.688 1 92.62 107 ILE A CA 1
ATOM 799 C C . ILE A 1 107 ? -5.762 -15.32 6.578 1 92.62 107 ILE A C 1
ATOM 801 O O . ILE A 1 107 ? -6.148 -15.117 5.426 1 92.62 107 ILE A O 1
ATOM 805 N N . ASP A 1 108 ? -4.504 -15.211 6.934 1 91.88 108 ASP A N 1
ATOM 806 C CA . ASP A 1 108 ? -3.439 -14.961 5.965 1 91.88 108 ASP A CA 1
ATOM 807 C C . ASP A 1 108 ? -2.979 -16.266 5.312 1 91.88 108 ASP A C 1
ATOM 809 O O . ASP A 1 108 ? -2.869 -17.297 5.977 1 91.88 108 ASP A O 1
ATOM 813 N N . ILE A 1 109 ? -2.791 -16.219 4.074 1 94.31 109 ILE A N 1
ATOM 814 C CA . ILE A 1 109 ? -2.402 -17.391 3.309 1 94.31 109 ILE A CA 1
ATOM 815 C C . ILE A 1 109 ? -1.053 -17.156 2.637 1 94.31 109 ILE A C 1
ATOM 817 O O . ILE A 1 109 ? -0.798 -16.062 2.117 1 94.31 109 ILE A O 1
ATOM 821 N N . HIS A 1 110 ? -0.189 -18.125 2.686 1 94.44 110 HIS A N 1
ATOM 822 C CA . HIS A 1 110 ? 1.081 -18.109 1.97 1 94.44 110 HIS A CA 1
ATOM 823 C C . HIS A 1 110 ? 0.873 -18.312 0.473 1 94.44 110 HIS A C 1
ATOM 825 O O . HIS A 1 110 ? 0.282 -19.312 0.06 1 94.44 110 HIS A O 1
ATOM 831 N N . HIS A 1 111 ? 1.368 -17.453 -0.258 1 96 111 HIS A N 1
ATOM 832 C CA . HIS A 1 111 ? 1.157 -17.422 -1.701 1 96 111 HIS A CA 1
ATOM 833 C C . HIS A 1 111 ? 1.637 -18.719 -2.346 1 96 111 HIS A C 1
ATOM 835 O O . HIS A 1 111 ? 0.918 -19.328 -3.148 1 96 111 HIS A O 1
ATOM 841 N N . MET A 1 112 ? 2.789 -19.203 -1.96 1 95.44 112 MET A N 1
ATOM 842 C CA . MET A 1 112 ? 3.363 -20.391 -2.59 1 95.44 112 MET A CA 1
ATOM 843 C C . MET A 1 112 ? 2.666 -21.656 -2.105 1 95.44 112 MET A C 1
ATOM 845 O O . MET A 1 112 ? 2.572 -22.641 -2.844 1 95.44 112 MET A O 1
ATOM 849 N N . GLU A 1 113 ? 2.197 -21.656 -0.887 1 96.06 113 GLU A N 1
ATOM 850 C CA . GLU A 1 113 ? 1.386 -22.797 -0.454 1 96.06 113 GLU A CA 1
ATOM 851 C C . GLU A 1 113 ? 0.101 -22.891 -1.271 1 96.06 113 GLU A C 1
ATOM 853 O O . GLU A 1 113 ? -0.331 -24 -1.621 1 96.06 113 GLU A O 1
ATOM 858 N N . ALA A 1 114 ? -0.497 -21.734 -1.474 1 97.5 114 ALA A N 1
ATOM 859 C CA . ALA A 1 114 ? -1.698 -21.719 -2.303 1 97.5 114 ALA A CA 1
ATOM 860 C C . ALA A 1 114 ? -1.427 -22.328 -3.674 1 97.5 114 ALA A C 1
ATOM 862 O O . ALA A 1 114 ? -2.207 -23.156 -4.156 1 97.5 114 ALA A O 1
ATOM 863 N N . HIS A 1 115 ? -0.325 -21.922 -4.262 1 97.44 115 HIS A N 1
ATOM 864 C CA . HIS A 1 115 ? 0.06 -22.516 -5.531 1 97.44 115 HIS A CA 1
ATOM 865 C C . HIS A 1 115 ? 0.279 -24.031 -5.383 1 97.44 115 HIS A C 1
ATOM 867 O O . HIS A 1 115 ? -0.171 -24.812 -6.223 1 97.44 115 HIS A O 1
ATOM 873 N N . LEU A 1 116 ? 0.975 -24.438 -4.375 1 97.56 116 LEU A N 1
ATOM 874 C CA . LEU A 1 116 ? 1.302 -25.828 -4.121 1 97.56 116 LEU A CA 1
ATOM 875 C C . LEU A 1 116 ? 0.037 -26.672 -4.023 1 97.56 116 LEU A C 1
ATOM 877 O O . LEU A 1 116 ? 0.013 -27.828 -4.48 1 97.56 116 LEU A O 1
ATOM 881 N N . LEU A 1 117 ? -1.009 -26.109 -3.484 1 97.5 117 LEU A N 1
ATOM 882 C CA . LEU A 1 117 ? -2.248 -26.844 -3.227 1 97.5 117 LEU A CA 1
ATOM 883 C C . LEU A 1 117 ? -3.23 -26.656 -4.379 1 97.5 117 LEU A C 1
ATOM 885 O O . LEU A 1 117 ? -4.305 -27.266 -4.379 1 97.5 117 LEU A O 1
ATOM 889 N N . ALA A 1 118 ? -2.916 -25.875 -5.395 1 98.06 118 ALA A N 1
ATOM 890 C CA . ALA A 1 118 ? -3.82 -25.562 -6.5 1 98.06 118 ALA A CA 1
ATOM 891 C C . ALA A 1 118 ? -4.32 -26.844 -7.176 1 98.06 118 ALA A C 1
ATOM 893 O O . ALA A 1 118 ? -5.488 -26.922 -7.559 1 98.06 118 ALA A O 1
ATOM 894 N N . PRO A 1 119 ? -3.502 -27.891 -7.332 1 97.75 119 PRO A N 1
ATOM 895 C CA . PRO A 1 119 ? -3.979 -29.125 -7.965 1 97.75 119 PRO A CA 1
ATOM 896 C C . PRO A 1 119 ? -5.094 -29.812 -7.168 1 97.75 119 PRO A C 1
ATOM 898 O O . PRO A 1 119 ? -5.82 -30.641 -7.711 1 97.75 119 PRO A O 1
ATOM 901 N N . MET A 1 120 ? -5.246 -29.438 -5.918 1 96.56 120 MET A N 1
ATOM 902 C CA . MET A 1 120 ? -6.305 -30 -5.086 1 96.56 120 MET A CA 1
ATOM 903 C C . MET A 1 120 ? -7.672 -29.5 -5.527 1 96.56 120 MET A C 1
ATOM 905 O O . MET A 1 120 ? -8.703 -30.047 -5.121 1 96.56 120 MET A O 1
ATOM 909 N N . LEU A 1 121 ? -7.691 -28.5 -6.359 1 97.06 121 LEU A N 1
ATOM 910 C CA . LEU A 1 121 ? -8.938 -27.938 -6.879 1 97.06 121 LEU A CA 1
ATOM 911 C C . LEU A 1 121 ? -9.492 -28.812 -8.008 1 97.06 121 LEU A C 1
ATOM 913 O O . LEU A 1 121 ? -10.625 -28.609 -8.453 1 97.06 121 LEU A O 1
ATOM 917 N N . GLU A 1 122 ? -8.68 -29.734 -8.492 1 96.81 122 GLU A N 1
ATOM 918 C CA . GLU A 1 122 ? -9.078 -30.609 -9.586 1 96.81 122 GLU A CA 1
ATOM 919 C C . GLU A 1 122 ? -9.883 -31.812 -9.078 1 96.81 122 GLU A C 1
ATOM 921 O O . GLU A 1 122 ? -9.984 -32.031 -7.867 1 96.81 122 GLU A O 1
ATOM 926 N N . LYS A 1 123 ? -10.461 -32.562 -10.023 1 93.88 123 LYS A N 1
ATOM 927 C CA . LYS A 1 123 ? -11.211 -33.75 -9.664 1 93.88 123 LYS A CA 1
ATOM 928 C C . LYS A 1 123 ? -10.289 -34.844 -9.125 1 93.88 123 LYS A C 1
ATOM 930 O O . LYS A 1 123 ? -10.578 -35.469 -8.102 1 93.88 123 LYS A O 1
ATOM 935 N N . LYS A 1 124 ? -9.195 -35.094 -9.875 1 95.25 124 LYS A N 1
ATOM 936 C CA . LYS A 1 124 ? -8.148 -35.969 -9.398 1 95.25 124 LYS A CA 1
ATOM 937 C C . LYS A 1 124 ? -7.051 -35.219 -8.664 1 95.25 124 LYS A C 1
ATOM 939 O O . LYS A 1 124 ? -6.422 -34.312 -9.234 1 95.25 124 LYS A O 1
ATOM 944 N N . VAL A 1 125 ? -6.816 -35.531 -7.465 1 96.5 125 VAL A N 1
ATOM 945 C CA . VAL A 1 125 ? -5.91 -34.75 -6.629 1 96.5 125 VAL A CA 1
ATOM 946 C C . VAL A 1 125 ? -4.73 -35.625 -6.195 1 96.5 125 VAL A C 1
ATOM 948 O O . VAL A 1 125 ? -4.859 -36.844 -6.074 1 96.5 125 VAL A O 1
ATOM 951 N N . PRO A 1 126 ? -3.582 -35.062 -5.957 1 97.25 126 PRO A N 1
ATOM 952 C CA . PRO A 1 126 ? -2.432 -35.844 -5.445 1 97.25 126 PRO A CA 1
ATOM 953 C C . PRO A 1 126 ? -2.578 -36.188 -3.973 1 97.25 126 PRO A C 1
ATOM 955 O O . PRO A 1 126 ? -3.293 -35.531 -3.229 1 97.25 126 PRO A O 1
ATOM 958 N N . THR A 1 127 ? -1.899 -37.219 -3.609 1 96.38 127 THR A N 1
ATOM 959 C CA . THR A 1 127 ? -1.813 -37.625 -2.209 1 96.38 127 THR A CA 1
ATOM 960 C C . THR A 1 127 ? -0.429 -37.312 -1.643 1 96.38 127 THR A C 1
ATOM 962 O O . THR A 1 127 ? 0.578 -37.469 -2.338 1 96.38 127 THR A O 1
ATOM 965 N N . PHE A 1 128 ? -0.418 -36.875 -0.449 1 95.5 128 PHE A N 1
ATOM 966 C CA . PHE A 1 128 ? 0.854 -36.688 0.237 1 95.5 128 PHE A CA 1
ATOM 967 C C . PHE A 1 128 ? 1.488 -38.031 0.592 1 95.5 128 PHE A C 1
ATOM 969 O O . PHE A 1 128 ? 0.785 -39 0.824 1 95.5 128 PHE A O 1
ATOM 976 N N . PRO A 1 129 ? 2.793 -38.125 0.59 1 97.69 129 PRO A N 1
ATOM 977 C CA . PRO A 1 129 ? 3.762 -37.062 0.276 1 97.69 129 PRO A CA 1
ATOM 978 C C . PRO A 1 129 ? 4.055 -36.969 -1.219 1 97.69 129 PRO A C 1
ATOM 980 O O . PRO A 1 129 ? 3.885 -37.938 -1.955 1 97.69 129 PRO A O 1
ATOM 983 N N . PHE A 1 130 ? 4.48 -35.844 -1.65 1 98.38 130 PHE A N 1
ATOM 984 C CA . PHE A 1 130 ? 4.879 -35.656 -3.041 1 98.38 130 PHE A CA 1
ATOM 985 C C . PHE A 1 130 ? 5.969 -34.594 -3.158 1 98.38 130 PHE A C 1
ATOM 987 O O . PHE A 1 130 ? 6.25 -33.906 -2.197 1 98.38 130 PHE A O 1
ATOM 994 N N . ILE A 1 131 ? 6.637 -34.531 -4.27 1 98.69 131 ILE A N 1
ATOM 995 C CA . ILE A 1 131 ? 7.539 -33.438 -4.641 1 98.69 131 ILE A CA 1
ATOM 996 C C . ILE A 1 131 ? 6.785 -32.406 -5.457 1 98.69 131 ILE A C 1
ATOM 998 O O . ILE A 1 131 ? 5.984 -32.75 -6.332 1 98.69 131 ILE A O 1
ATOM 1002 N N . ALA A 1 132 ? 6.977 -31.172 -5.086 1 98.69 132 ALA A N 1
ATOM 1003 C CA . ALA A 1 132 ? 6.336 -30.094 -5.82 1 98.69 132 ALA A CA 1
ATOM 1004 C C . ALA A 1 132 ? 7.367 -29.219 -6.523 1 98.69 132 ALA A C 1
ATOM 1006 O O . ALA A 1 132 ? 8.352 -28.797 -5.91 1 98.69 132 ALA A O 1
ATOM 1007 N N . LEU A 1 133 ? 7.184 -29 -7.785 1 98.75 133 LEU A N 1
ATOM 1008 C CA . LEU A 1 133 ? 7.902 -27.984 -8.539 1 98.75 133 LEU A CA 1
ATOM 1009 C C . LEU A 1 133 ? 7.059 -26.719 -8.68 1 98.75 133 LEU A C 1
ATOM 1011 O O . LEU A 1 133 ? 6.059 -26.719 -9.398 1 98.75 133 LEU A O 1
ATOM 1015 N N . LEU A 1 134 ? 7.441 -25.656 -8.023 1 98.06 134 LEU A N 1
ATOM 1016 C CA . LEU A 1 134 ? 6.746 -24.375 -8.07 1 98.06 134 LEU A CA 1
ATOM 1017 C C . LEU A 1 134 ? 7.496 -23.391 -8.953 1 98.06 134 LEU A C 1
ATOM 1019 O O . LEU A 1 134 ? 8.57 -22.922 -8.586 1 98.06 134 LEU A O 1
ATOM 1023 N N . VAL A 1 135 ? 6.918 -23.047 -10.078 1 97.62 135 VAL A N 1
ATOM 1024 C CA . VAL A 1 135 ? 7.602 -22.219 -11.062 1 97.62 135 VAL A CA 1
ATOM 1025 C C . VAL A 1 135 ? 6.711 -21.047 -11.469 1 97.62 135 VAL A C 1
ATOM 1027 O O . VAL A 1 135 ? 5.715 -21.234 -12.18 1 97.62 135 VAL A O 1
ATOM 1030 N N . SER A 1 136 ? 7.078 -19.891 -11.07 1 93.81 136 SER A N 1
ATOM 1031 C CA . SER A 1 136 ? 6.344 -18.672 -11.344 1 93.81 136 SER A CA 1
ATOM 1032 C C . SER A 1 136 ? 7.285 -17.531 -11.758 1 93.81 136 SER A C 1
ATOM 1034 O O . SER A 1 136 ? 8.461 -17.781 -12.047 1 93.81 136 SER A O 1
ATOM 1036 N N . GLY A 1 137 ? 6.723 -16.391 -11.906 1 90.38 137 GLY A N 1
ATOM 1037 C CA . GLY A 1 137 ? 7.535 -15.227 -12.234 1 90.38 137 GLY A CA 1
ATOM 1038 C C . GLY A 1 137 ? 8.523 -14.859 -11.148 1 90.38 137 GLY A C 1
ATOM 1039 O O . GLY A 1 137 ? 9.578 -14.297 -11.422 1 90.38 137 GLY A O 1
ATOM 1040 N N . GLY A 1 138 ? 8.219 -15.211 -9.922 1 90.12 138 GLY A N 1
ATOM 1041 C CA . GLY A 1 138 ? 9.062 -14.789 -8.812 1 90.12 138 GLY A CA 1
ATOM 1042 C C . GLY A 1 138 ? 9.734 -15.953 -8.102 1 90.12 138 GLY A C 1
ATOM 1043 O O . GLY A 1 138 ? 10.641 -15.75 -7.293 1 90.12 138 GLY A O 1
ATOM 1044 N N . HIS A 1 139 ? 9.312 -17.141 -8.508 1 92.06 139 HIS A N 1
ATOM 1045 C CA . HIS A 1 139 ? 9.836 -18.266 -7.738 1 92.06 139 HIS A CA 1
ATOM 1046 C C . HIS A 1 139 ? 10.125 -19.453 -8.641 1 92.06 139 HIS A C 1
ATOM 1048 O O . HIS A 1 139 ? 9.438 -19.672 -9.641 1 92.06 139 HIS A O 1
ATOM 1054 N N . THR A 1 140 ? 11.102 -20.156 -8.359 1 97.25 140 THR A N 1
ATOM 1055 C CA . THR A 1 140 ? 11.461 -21.5 -8.828 1 97.25 140 THR A CA 1
ATOM 1056 C C . THR A 1 140 ? 11.977 -22.344 -7.672 1 97.25 140 THR A C 1
ATOM 1058 O O . THR A 1 140 ? 13.102 -22.156 -7.203 1 97.25 140 THR A O 1
ATOM 1061 N N . GLN A 1 141 ? 11.133 -23.312 -7.293 1 97.5 141 GLN A N 1
ATOM 1062 C CA . GLN A 1 141 ? 11.469 -24.078 -6.09 1 97.5 141 GLN A CA 1
ATOM 1063 C C . GLN A 1 141 ? 11.07 -25.531 -6.234 1 97.5 141 GLN A C 1
ATOM 1065 O O . GLN A 1 141 ? 10.062 -25.859 -6.871 1 97.5 141 GLN A O 1
ATOM 1070 N N . LEU A 1 142 ? 11.875 -26.344 -5.688 1 98.12 142 LEU A N 1
ATOM 1071 C CA . LEU A 1 142 ? 11.547 -27.75 -5.438 1 98.12 142 LEU A CA 1
ATOM 1072 C C . LEU A 1 142 ? 11.266 -27.984 -3.959 1 98.12 142 LEU A C 1
ATOM 1074 O O . LEU A 1 142 ? 12.109 -27.688 -3.107 1 98.12 142 LEU A O 1
ATOM 1078 N N . VAL A 1 143 ? 10.086 -28.547 -3.734 1 98.06 143 VAL A N 1
ATOM 1079 C CA . VAL A 1 143 ? 9.641 -28.656 -2.35 1 98.06 143 VAL A CA 1
ATOM 1080 C C . VAL A 1 143 ? 9.172 -30.078 -2.076 1 98.06 143 VAL A C 1
ATOM 1082 O O . VAL A 1 143 ? 8.477 -30.688 -2.902 1 98.06 143 VAL A O 1
ATOM 1085 N N . SER A 1 144 ? 9.609 -30.641 -1.022 1 98.12 144 SER A N 1
ATOM 1086 C CA . SER A 1 144 ? 9.023 -31.875 -0.509 1 98.12 144 SER A CA 1
ATOM 1087 C C . SER A 1 144 ? 7.848 -31.578 0.418 1 98.12 144 SER A C 1
ATOM 1089 O O . SER A 1 144 ? 8 -30.891 1.425 1 98.12 144 SER A O 1
ATOM 1091 N N . ALA A 1 145 ? 6.695 -32.031 0.013 1 96.94 145 ALA A N 1
ATOM 1092 C CA . ALA A 1 145 ? 5.496 -31.844 0.821 1 96.94 145 ALA A CA 1
ATOM 1093 C C . ALA A 1 145 ? 5.043 -33.156 1.458 1 96.94 145 ALA A C 1
ATOM 1095 O O . ALA A 1 145 ? 4.539 -34.062 0.769 1 96.94 145 ALA A O 1
ATOM 1096 N N . SER A 1 146 ? 5.164 -33.281 2.717 1 96.44 146 SER A N 1
ATOM 1097 C CA . SER A 1 146 ? 4.77 -34.5 3.418 1 96.44 146 SER A CA 1
ATOM 1098 C C . SER A 1 146 ? 3.301 -34.469 3.828 1 96.44 146 SER A C 1
ATOM 1100 O O . SER A 1 146 ? 2.637 -35.5 3.906 1 96.44 146 SER A O 1
ATOM 1102 N N . ASN A 1 147 ? 2.887 -33.312 4.18 1 93.62 147 ASN A N 1
ATOM 1103 C CA . ASN A 1 147 ? 1.51 -32.969 4.52 1 93.62 147 ASN A CA 1
ATOM 1104 C C . ASN A 1 147 ? 1.257 -31.453 4.398 1 93.62 147 ASN A C 1
ATOM 1106 O O . ASN A 1 147 ? 2.178 -30.688 4.113 1 93.62 147 ASN A O 1
ATOM 1110 N N . ILE A 1 148 ? -0.019 -31.094 4.551 1 91.44 148 ILE A N 1
ATOM 1111 C CA . ILE A 1 148 ? -0.319 -29.672 4.527 1 91.44 148 ILE A CA 1
ATOM 1112 C C . ILE A 1 148 ? 0.402 -28.969 5.68 1 91.44 148 ILE A C 1
ATOM 1114 O O . ILE A 1 148 ? 0.282 -29.375 6.836 1 91.44 148 ILE A O 1
ATOM 1118 N N . GLY A 1 149 ? 1.229 -27.984 5.324 1 90.62 149 GLY A N 1
ATOM 1119 C CA . GLY A 1 149 ? 1.978 -27.25 6.332 1 90.62 149 GLY A CA 1
ATOM 1120 C C . GLY A 1 149 ? 3.33 -27.875 6.633 1 90.62 149 GLY A C 1
ATOM 1121 O O . GLY A 1 149 ? 4.105 -27.312 7.418 1 90.62 149 GLY A O 1
ATOM 1122 N N . GLU A 1 150 ? 3.623 -28.984 6.07 1 93.88 150 GLU A N 1
ATOM 1123 C CA . GLU A 1 150 ? 4.91 -29.656 6.23 1 93.88 150 GLU A CA 1
ATOM 1124 C C . GLU A 1 150 ? 5.688 -29.672 4.918 1 93.88 150 GLU A C 1
ATOM 1126 O O . GLU A 1 150 ? 5.629 -30.656 4.168 1 93.88 150 GLU A O 1
ATOM 1131 N N . TYR A 1 151 ? 6.441 -28.656 4.824 1 94.69 151 TYR A N 1
ATOM 1132 C CA . TYR A 1 151 ? 7.145 -28.438 3.564 1 94.69 151 TYR A CA 1
ATOM 1133 C C . TYR A 1 151 ? 8.641 -28.297 3.797 1 94.69 151 TYR A C 1
ATOM 1135 O O . TYR A 1 151 ? 9.07 -27.672 4.777 1 94.69 151 TYR A O 1
ATOM 1143 N N . LYS A 1 152 ? 9.391 -28.828 2.975 1 96.44 152 LYS A N 1
ATOM 1144 C CA . LYS A 1 152 ? 10.844 -28.656 2.961 1 96.44 152 LYS A CA 1
ATOM 1145 C C . LYS A 1 152 ? 11.336 -28.25 1.577 1 96.44 152 LYS A C 1
ATOM 1147 O O . LYS A 1 152 ? 11.109 -28.953 0.595 1 96.44 152 LYS A O 1
ATOM 1152 N N . ILE A 1 153 ? 11.953 -27.141 1.529 1 96.31 153 ILE A N 1
ATOM 1153 C CA . ILE A 1 153 ? 12.523 -26.688 0.266 1 96.31 153 ILE A CA 1
ATOM 1154 C C . ILE A 1 153 ? 13.812 -27.453 -0.026 1 96.31 153 ILE A C 1
ATOM 1156 O O . ILE A 1 153 ? 14.781 -27.375 0.729 1 96.31 153 ILE A O 1
ATOM 1160 N N . LEU A 1 154 ? 13.797 -28.172 -1.051 1 97.81 154 LEU A N 1
ATOM 1161 C CA . LEU A 1 154 ? 14.945 -28.984 -1.435 1 97.81 154 LEU A CA 1
ATOM 1162 C C . LEU A 1 154 ? 15.938 -28.172 -2.262 1 97.81 154 LEU A C 1
ATOM 1164 O O . LEU A 1 154 ? 17.141 -28.438 -2.232 1 97.81 154 LEU A O 1
ATOM 1168 N N . GLY A 1 155 ? 15.43 -27.25 -3.025 1 96.81 155 GLY A N 1
ATOM 1169 C CA . GLY A 1 155 ? 16.219 -26.375 -3.879 1 96.81 155 GLY A CA 1
ATOM 1170 C C . GLY A 1 155 ? 15.414 -25.219 -4.438 1 96.81 155 GLY A C 1
ATOM 1171 O O . GLY A 1 155 ? 14.188 -25.281 -4.52 1 96.81 155 GLY A O 1
ATOM 1172 N N . GLU A 1 156 ? 16.078 -24.172 -4.789 1 97 156 GLU A N 1
ATOM 1173 C CA . GLU A 1 156 ? 15.461 -23 -5.383 1 97 156 GLU A CA 1
ATOM 1174 C C . GLU A 1 156 ? 16.438 -22.25 -6.285 1 97 156 GLU A C 1
ATOM 1176 O O . GLU A 1 156 ? 17.625 -22.562 -6.305 1 97 156 GLU A O 1
ATOM 1181 N N . SER A 1 157 ? 15.906 -21.375 -7.051 1 96.25 157 SER A N 1
ATOM 1182 C CA . SER A 1 157 ? 16.781 -20.578 -7.895 1 96.25 157 SER A CA 1
ATOM 1183 C C . SER A 1 157 ? 17.609 -19.609 -7.066 1 96.25 157 SER A C 1
ATOM 1185 O O . SER A 1 157 ? 17.078 -18.891 -6.211 1 96.25 157 SER A O 1
ATOM 1187 N N . ILE A 1 158 ? 18.812 -19.547 -7.309 1 94.06 158 ILE A N 1
ATOM 1188 C CA . ILE A 1 158 ? 19.703 -18.703 -6.531 1 94.06 158 ILE A CA 1
ATOM 1189 C C . ILE A 1 158 ? 19.812 -17.328 -7.188 1 94.06 158 ILE A C 1
ATOM 1191 O O . ILE A 1 158 ? 20.391 -16.391 -6.613 1 94.06 158 ILE A O 1
ATOM 1195 N N . ASP A 1 159 ? 19.359 -17.141 -8.367 1 93.19 159 ASP A N 1
ATOM 1196 C CA . ASP A 1 159 ? 19.328 -15.875 -9.094 1 93.19 159 ASP A CA 1
ATOM 1197 C C . ASP A 1 159 ? 17.922 -15.586 -9.625 1 93.19 159 ASP A C 1
ATOM 1199 O O . ASP A 1 159 ? 16.969 -15.477 -8.852 1 93.19 159 ASP A O 1
ATOM 1203 N N . ASP A 1 160 ? 17.688 -15.758 -10.945 1 92.25 160 ASP A N 1
ATOM 1204 C CA . ASP A 1 160 ? 16.406 -15.398 -11.539 1 92.25 160 ASP A CA 1
ATOM 1205 C C . ASP A 1 160 ? 15.43 -16.578 -11.5 1 92.25 160 ASP A C 1
ATOM 1207 O O . ASP A 1 160 ? 15.828 -17.719 -11.688 1 92.25 160 ASP A O 1
ATOM 1211 N N . ALA A 1 161 ? 14.188 -16.25 -11.203 1 95.38 161 ALA A N 1
ATOM 1212 C CA . ALA A 1 161 ? 13.148 -17.25 -11.391 1 95.38 161 ALA A CA 1
ATOM 1213 C C . ALA A 1 161 ? 12.922 -17.547 -12.867 1 95.38 161 ALA A C 1
ATOM 1215 O O . ALA A 1 161 ? 13.133 -16.672 -13.719 1 95.38 161 ALA A O 1
ATOM 1216 N N . VAL A 1 162 ? 12.492 -18.734 -13.109 1 97.12 162 VAL A N 1
ATOM 1217 C CA . VAL A 1 162 ? 12.367 -19.203 -14.484 1 97.12 162 VAL A CA 1
ATOM 1218 C C . VAL A 1 162 ? 11.359 -18.344 -15.234 1 97.12 162 VAL A C 1
ATOM 1220 O O . VAL A 1 162 ? 11.539 -18.047 -16.422 1 97.12 162 VAL A O 1
ATOM 1223 N N . GLY A 1 163 ? 10.25 -17.953 -14.586 1 95.62 163 GLY A N 1
ATOM 1224 C CA . GLY A 1 163 ? 9.25 -17.109 -15.227 1 95.62 163 GLY A CA 1
ATOM 1225 C C . GLY A 1 163 ? 9.797 -15.766 -15.648 1 95.62 163 GLY A C 1
ATOM 1226 O O . GLY A 1 163 ? 9.453 -15.258 -16.719 1 95.62 163 GLY A O 1
ATOM 1227 N N . GLU A 1 164 ? 10.602 -15.148 -14.852 1 94.31 164 GLU A N 1
ATOM 1228 C CA . GLU A 1 164 ? 11.242 -13.875 -15.172 1 94.31 164 GLU A CA 1
ATOM 1229 C C . GLU A 1 164 ? 12.156 -14 -16.375 1 94.31 164 GLU A C 1
ATOM 1231 O O . GLU A 1 164 ? 12.195 -13.102 -17.234 1 94.31 164 GLU A O 1
ATOM 1236 N N . VAL A 1 165 ? 12.883 -15.062 -16.438 1 96.38 165 VAL A N 1
ATOM 1237 C CA . VAL A 1 165 ? 13.797 -15.289 -17.562 1 96.38 165 VAL A CA 1
ATOM 1238 C C . VAL A 1 165 ? 13 -15.469 -18.844 1 96.38 165 VAL A C 1
ATOM 1240 O O . VAL A 1 165 ? 13.367 -14.938 -19.891 1 96.38 165 VAL A O 1
ATOM 1243 N N . PHE A 1 166 ? 11.914 -16.25 -18.781 1 96.69 166 PHE A N 1
ATOM 1244 C CA . PHE A 1 166 ? 11.023 -16.391 -19.922 1 96.69 166 PHE A CA 1
ATOM 1245 C C . PHE A 1 166 ? 10.57 -15.031 -20.438 1 96.69 166 PHE A C 1
ATOM 1247 O O . PHE A 1 166 ? 10.617 -14.766 -21.625 1 96.69 166 PHE A O 1
ATOM 1254 N N . ASP A 1 167 ? 10.18 -14.188 -19.531 1 94.94 167 ASP A N 1
ATOM 1255 C CA . ASP A 1 167 ? 9.656 -12.875 -19.891 1 94.94 167 ASP A CA 1
ATOM 1256 C C . ASP A 1 167 ? 10.742 -12 -20.531 1 94.94 167 ASP A C 1
ATOM 1258 O O . ASP A 1 167 ? 10.5 -11.328 -21.531 1 94.94 167 ASP A O 1
ATOM 1262 N N . LYS A 1 168 ? 11.906 -11.969 -19.969 1 95 168 LYS A N 1
ATOM 1263 C CA . LYS A 1 168 ? 13.008 -11.156 -20.484 1 95 168 LYS A CA 1
ATOM 1264 C C . LYS A 1 168 ? 13.406 -11.602 -21.891 1 95 168 LYS A C 1
ATOM 1266 O O . LYS A 1 168 ? 13.609 -10.766 -22.766 1 95 168 LYS A O 1
ATOM 1271 N N . ILE A 1 169 ? 13.555 -12.875 -22.062 1 97.31 169 ILE A N 1
ATOM 1272 C CA . ILE A 1 169 ? 13.961 -13.398 -23.359 1 97.31 169 ILE A CA 1
ATOM 1273 C C . ILE A 1 169 ? 12.859 -13.133 -24.391 1 97.31 169 ILE A C 1
ATOM 1275 O O . ILE A 1 169 ? 13.148 -12.812 -25.547 1 97.31 169 ILE A O 1
ATOM 1279 N N . ALA A 1 170 ? 11.609 -13.273 -23.938 1 96.75 170 ALA A N 1
ATOM 1280 C CA . ALA A 1 170 ? 10.492 -12.992 -24.828 1 96.75 170 ALA A CA 1
ATOM 1281 C C . ALA A 1 170 ? 10.547 -11.562 -25.359 1 96.75 170 ALA A C 1
ATOM 1283 O O . ALA A 1 170 ? 10.375 -11.328 -26.547 1 96.75 170 ALA A O 1
ATOM 1284 N N . ILE A 1 171 ? 10.797 -10.656 -24.531 1 94.56 171 ILE A N 1
ATOM 1285 C CA . ILE A 1 171 ? 10.867 -9.25 -24.891 1 94.56 171 ILE A CA 1
ATOM 1286 C C . ILE A 1 171 ? 12 -9.031 -25.891 1 94.56 171 ILE A C 1
ATOM 1288 O O . ILE A 1 171 ? 11.828 -8.32 -26.891 1 94.56 171 ILE A O 1
ATOM 1292 N N . LEU A 1 172 ? 13.102 -9.633 -25.672 1 95.38 172 LEU A N 1
ATOM 1293 C CA . LEU A 1 172 ? 14.266 -9.477 -26.531 1 95.38 172 LEU A CA 1
ATOM 1294 C C . LEU A 1 172 ? 14.008 -10.086 -27.906 1 95.38 172 LEU A C 1
ATOM 1296 O O . LEU A 1 172 ? 14.609 -9.68 -28.906 1 95.38 172 LEU A O 1
ATOM 1300 N N . LEU A 1 173 ? 13.125 -11.023 -27.969 1 97.06 173 LEU A N 1
ATOM 1301 C CA . LEU A 1 173 ? 12.766 -11.664 -29.219 1 97.06 173 LEU A CA 1
ATOM 1302 C C . LEU A 1 173 ? 11.648 -10.898 -29.922 1 97.06 173 LEU A C 1
ATOM 1304 O O . LEU A 1 173 ? 11.133 -11.344 -30.953 1 97.06 173 LEU A O 1
ATOM 1308 N N . GLY A 1 174 ? 11.172 -9.812 -29.25 1 94 174 GLY A N 1
ATOM 1309 C CA . GLY A 1 174 ? 10.203 -8.93 -29.875 1 94 174 GLY A CA 1
ATOM 1310 C C . GLY A 1 174 ? 8.773 -9.234 -29.469 1 94 174 GLY A C 1
ATOM 1311 O O . GLY A 1 174 ? 7.828 -8.773 -30.109 1 94 174 GLY A O 1
ATOM 1312 N N . LEU A 1 175 ? 8.586 -10.016 -28.484 1 94.94 175 LEU A N 1
ATOM 1313 C CA . LEU A 1 175 ? 7.25 -10.383 -28.016 1 94.94 175 LEU A CA 1
ATOM 1314 C C . LEU A 1 175 ? 6.781 -9.445 -26.906 1 94.94 175 LEU A C 1
ATOM 1316 O O . LEU A 1 175 ? 7.59 -8.727 -26.312 1 94.94 175 LEU A O 1
ATOM 1320 N N . LYS A 1 176 ? 5.516 -9.484 -26.641 1 91.44 176 LYS A N 1
ATOM 1321 C CA . LYS A 1 176 ? 4.918 -8.609 -25.641 1 91.44 176 LYS A CA 1
ATOM 1322 C C . LYS A 1 176 ? 4.988 -9.242 -24.25 1 91.44 176 LYS A C 1
ATOM 1324 O O . LYS A 1 176 ? 5.129 -10.461 -24.125 1 91.44 176 LYS A O 1
ATOM 1329 N N . TYR A 1 177 ? 4.91 -8.469 -23.234 1 90.25 177 TYR A N 1
ATOM 1330 C CA . TYR A 1 177 ? 4.777 -8.914 -21.859 1 90.25 177 TYR A CA 1
ATOM 1331 C C . TYR A 1 177 ? 3.314 -9.148 -21.5 1 90.25 177 TYR A C 1
ATOM 1333 O O . TYR A 1 177 ? 2.445 -8.352 -21.859 1 90.25 177 TYR A O 1
ATOM 1341 N N . PRO A 1 178 ? 3.025 -10.141 -20.688 1 89.75 178 PRO A N 1
ATOM 1342 C CA . PRO A 1 178 ? 3.893 -11.242 -20.281 1 89.75 178 PRO A CA 1
ATOM 1343 C C . PRO A 1 178 ? 4.25 -12.18 -21.422 1 89.75 178 PRO A C 1
ATOM 1345 O O . PRO A 1 178 ? 3.4 -12.469 -22.281 1 89.75 178 PRO A O 1
ATOM 1348 N N . GLY A 1 179 ? 5.414 -12.688 -21.422 1 92.94 179 GLY A N 1
ATOM 1349 C CA . GLY A 1 179 ? 5.926 -13.281 -22.656 1 92.94 179 GLY A CA 1
ATOM 1350 C C . GLY A 1 179 ? 6.047 -14.789 -22.578 1 92.94 179 GLY A C 1
ATOM 1351 O O . GLY A 1 179 ? 6.332 -15.445 -23.578 1 92.94 179 GLY A O 1
ATOM 1352 N N . GLY A 1 180 ? 5.828 -15.422 -21.469 1 92.69 180 GLY A N 1
ATOM 1353 C CA . GLY A 1 180 ? 6.043 -16.844 -21.281 1 92.69 180 GLY A CA 1
ATOM 1354 C C . GLY A 1 180 ? 5.277 -17.688 -22.281 1 92.69 180 GLY A C 1
ATOM 1355 O O . GLY A 1 180 ? 5.871 -18.453 -23.047 1 92.69 180 GLY A O 1
ATOM 1356 N N . ALA A 1 181 ? 4.008 -17.453 -22.344 1 92.88 181 ALA A N 1
ATOM 1357 C CA . ALA A 1 181 ? 3.143 -18.219 -23.234 1 92.88 181 ALA A CA 1
ATOM 1358 C C . ALA A 1 181 ? 3.447 -17.922 -24.703 1 92.88 181 ALA A C 1
ATOM 1360 O O . ALA A 1 181 ? 3.438 -18.812 -25.547 1 92.88 181 ALA A O 1
ATOM 1361 N N . LEU A 1 182 ? 3.77 -16.703 -24.969 1 95.5 182 LEU A N 1
ATOM 1362 C CA . LEU A 1 182 ? 4.07 -16.281 -26.328 1 95.5 182 LEU A CA 1
ATOM 1363 C C . LEU A 1 182 ? 5.387 -16.875 -26.812 1 95.5 182 LEU A C 1
ATOM 1365 O O . LEU A 1 182 ? 5.504 -17.281 -27.969 1 95.5 182 LEU A O 1
ATOM 1369 N N . LEU A 1 183 ? 6.312 -16.906 -25.953 1 97.62 183 LEU A N 1
ATOM 1370 C CA . LEU A 1 183 ? 7.602 -17.484 -26.297 1 97.62 183 LEU A CA 1
ATOM 1371 C C . LEU A 1 183 ? 7.461 -18.984 -26.578 1 97.62 183 LEU A C 1
ATOM 1373 O O . LEU A 1 183 ? 8.055 -19.5 -27.516 1 97.62 183 LEU A O 1
ATOM 1377 N N . SER A 1 184 ? 6.723 -19.656 -25.75 1 97.19 184 SER A N 1
ATOM 1378 C CA . SER A 1 184 ? 6.488 -21.094 -25.953 1 97.19 184 SER A CA 1
ATOM 1379 C C . SER A 1 184 ? 5.812 -21.344 -27.297 1 97.19 184 SER A C 1
ATOM 1381 O O . SER A 1 184 ? 6.125 -22.328 -27.984 1 97.19 184 SER A O 1
ATOM 1383 N N . LYS A 1 185 ? 4.895 -20.5 -27.625 1 97 185 LYS A N 1
ATOM 1384 C CA . LYS A 1 185 ? 4.242 -20.609 -28.922 1 97 185 LYS A CA 1
ATOM 1385 C C . LYS A 1 185 ? 5.25 -20.422 -30.062 1 97 185 LYS A C 1
ATOM 1387 O O . LYS A 1 185 ? 5.219 -21.156 -31.047 1 97 185 LYS A O 1
ATOM 1392 N N . MET A 1 186 ? 6.086 -19.469 -29.969 1 97.75 186 MET A N 1
ATOM 1393 C CA . MET A 1 186 ? 7.137 -19.234 -30.953 1 97.75 186 MET A CA 1
ATOM 1394 C C . MET A 1 186 ? 8.086 -20.422 -31.047 1 97.75 186 MET A C 1
ATOM 1396 O O . MET A 1 186 ? 8.5 -20.797 -32.156 1 97.75 186 MET A O 1
ATOM 1400 N N . ALA A 1 187 ? 8.406 -21.016 -29.922 1 98 187 ALA A N 1
ATOM 1401 C CA . ALA A 1 187 ? 9.336 -22.141 -29.844 1 98 187 ALA A CA 1
ATOM 1402 C C . ALA A 1 187 ? 8.82 -23.328 -30.625 1 98 187 ALA A C 1
ATOM 1404 O O . ALA A 1 187 ? 9.609 -24.125 -31.141 1 98 187 ALA A O 1
ATOM 1405 N N . GLN A 1 188 ? 7.488 -23.469 -30.734 1 96.69 188 GLN A N 1
ATOM 1406 C CA . GLN A 1 188 ? 6.891 -24.578 -31.453 1 96.69 188 GLN A CA 1
ATOM 1407 C C . GLN A 1 188 ? 7.254 -24.547 -32.938 1 96.69 188 GLN A C 1
ATOM 1409 O O . GLN A 1 188 ? 7.242 -25.578 -33.594 1 96.69 188 GLN A O 1
ATOM 1414 N N . LYS A 1 189 ? 7.645 -23.406 -33.406 1 97.25 189 LYS A N 1
ATOM 1415 C CA . LYS A 1 189 ? 8 -23.234 -34.812 1 97.25 189 LYS A CA 1
ATOM 1416 C C . LYS A 1 189 ? 9.508 -23.359 -35 1 97.25 189 LYS A C 1
ATOM 1418 O O . LYS A 1 189 ? 10 -23.266 -36.125 1 97.25 189 LYS A O 1
ATOM 1423 N N . GLY A 1 190 ? 10.18 -23.547 -33.969 1 97.5 190 GLY A N 1
ATOM 1424 C CA . GLY A 1 190 ? 11.633 -23.641 -34.031 1 97.5 190 GLY A CA 1
ATOM 1425 C C . GLY A 1 190 ? 12.125 -25.016 -34.438 1 97.5 190 GLY A C 1
ATOM 1426 O O . GLY A 1 190 ? 11.438 -26.016 -34.219 1 97.5 190 GLY A O 1
ATOM 1427 N N . ILE A 1 191 ? 13.305 -25 -35 1 96.38 191 ILE A N 1
ATOM 1428 C CA . ILE A 1 191 ? 13.953 -26.25 -35.375 1 96.38 191 ILE A CA 1
ATOM 1429 C C . ILE A 1 191 ? 14.805 -26.766 -34.219 1 96.38 191 ILE A C 1
ATOM 1431 O O . ILE A 1 191 ? 15.703 -26.062 -33.75 1 96.38 191 ILE A O 1
ATOM 1435 N N . SER A 1 192 ? 14.484 -27.938 -33.875 1 92.38 192 SER A N 1
ATOM 1436 C CA . SER A 1 192 ? 15.172 -28.547 -32.719 1 92.38 192 SER A CA 1
ATOM 1437 C C . SER A 1 192 ? 16.656 -28.719 -33 1 92.38 192 SER A C 1
ATOM 1439 O O . SER A 1 192 ? 17.047 -29.078 -34.125 1 92.38 192 SER A O 1
ATOM 1441 N N . LYS A 1 193 ? 17.547 -28.375 -32.062 1 92.06 193 LYS A N 1
ATOM 1442 C CA . LYS A 1 193 ? 18.969 -28.641 -32.031 1 92.06 193 LYS A CA 1
ATOM 1443 C C . LYS A 1 193 ? 19.734 -27.734 -33 1 92.06 193 LYS A C 1
ATOM 1445 O O . LYS A 1 193 ? 20.922 -27.938 -33.25 1 92.06 193 LYS A O 1
ATOM 1450 N N . ARG A 1 194 ? 19.062 -26.781 -33.625 1 93.81 194 ARG A N 1
ATOM 1451 C CA . ARG A 1 194 ? 19.812 -25.781 -34.375 1 93.81 194 ARG A CA 1
ATOM 1452 C C . ARG A 1 194 ? 20.75 -25 -33.469 1 93.81 194 ARG A C 1
ATOM 1454 O O . ARG A 1 194 ? 21.875 -24.672 -33.875 1 93.81 194 ARG A O 1
ATOM 1461 N N . TYR A 1 195 ? 20.25 -24.562 -32.344 1 95.19 195 TYR A N 1
ATOM 1462 C CA . TYR A 1 195 ? 21.031 -24 -31.266 1 95.19 195 TYR A CA 1
ATOM 1463 C C . TYR A 1 195 ? 20.984 -24.922 -30.031 1 95.19 195 TYR A C 1
ATOM 1465 O O . TYR A 1 195 ? 19.953 -25.516 -29.75 1 95.19 195 TYR A O 1
ATOM 1473 N N . VAL A 1 196 ? 22.125 -25.047 -29.406 1 94.62 196 VAL A N 1
ATOM 1474 C CA . VAL A 1 196 ? 22.172 -25.844 -28.188 1 94.62 196 VAL A CA 1
ATOM 1475 C C . VAL A 1 196 ? 22.672 -25 -27.031 1 94.62 196 VAL A C 1
ATOM 1477 O O . VAL A 1 196 ? 23.844 -24.609 -26.984 1 94.62 196 VAL A O 1
ATOM 1480 N N . PHE A 1 197 ? 21.797 -24.766 -26.188 1 97.06 197 PHE A N 1
ATOM 1481 C CA . PHE A 1 197 ? 22.109 -23.922 -25.047 1 97.06 197 PHE A CA 1
ATOM 1482 C C . PHE A 1 197 ? 22.484 -24.781 -23.844 1 97.06 197 PHE A C 1
ATOM 1484 O O . PHE A 1 197 ? 22.094 -25.938 -23.75 1 97.06 197 PHE A O 1
ATOM 1491 N N . PRO A 1 198 ? 23.219 -24.281 -22.953 1 95.5 198 PRO A N 1
ATOM 1492 C CA . PRO A 1 198 ? 23.625 -25.047 -21.781 1 95.5 198 PRO A CA 1
ATOM 1493 C C . PRO A 1 198 ? 22.469 -25.312 -20.828 1 95.5 198 PRO A C 1
ATOM 1495 O O . PRO A 1 198 ? 21.5 -24.562 -20.797 1 95.5 198 PRO A O 1
ATOM 1498 N N . ARG A 1 199 ? 22.547 -26.406 -20.141 1 96.06 199 ARG A N 1
ATOM 1499 C CA . ARG A 1 199 ? 21.688 -26.734 -19 1 96.06 199 ARG A CA 1
ATOM 1500 C C . ARG A 1 199 ? 22.406 -26.438 -17.688 1 96.06 199 ARG A C 1
ATOM 1502 O O . ARG A 1 199 ? 23.188 -27.266 -17.203 1 96.06 199 ARG A O 1
ATOM 1509 N N . PRO A 1 200 ? 22.016 -25.328 -17.109 1 93.06 200 PRO A N 1
ATOM 1510 C CA . PRO A 1 200 ? 22.797 -24.844 -15.961 1 93.06 200 PRO A CA 1
ATOM 1511 C C . PRO A 1 200 ? 22.656 -25.75 -14.734 1 93.06 200 PRO A C 1
ATOM 1513 O O . PRO A 1 200 ? 21.562 -26.25 -14.453 1 93.06 200 PRO A O 1
ATOM 1516 N N . MET A 1 201 ? 23.766 -25.984 -14 1 93.06 201 MET A N 1
ATOM 1517 C CA . MET A 1 201 ? 23.875 -26.562 -12.656 1 93.06 201 MET A CA 1
ATOM 1518 C C . MET A 1 201 ? 23.469 -28.031 -12.648 1 93.06 201 MET A C 1
ATOM 1520 O O . MET A 1 201 ? 23.047 -28.562 -11.625 1 93.06 201 MET A O 1
ATOM 1524 N N . ILE A 1 202 ? 23.531 -28.641 -13.797 1 92.94 202 ILE A N 1
ATOM 1525 C CA . ILE A 1 202 ? 23.141 -30.047 -13.82 1 92.94 202 ILE A CA 1
ATOM 1526 C C . ILE A 1 202 ? 24.375 -30.922 -13.617 1 92.94 202 ILE A C 1
ATOM 1528 O O . ILE A 1 202 ? 24.266 -32.125 -13.352 1 92.94 202 ILE A O 1
ATOM 1532 N N . ASP A 1 203 ? 25.547 -30.328 -13.664 1 91.44 203 ASP A N 1
ATOM 1533 C CA . ASP A 1 203 ? 26.812 -31.062 -13.594 1 91.44 203 ASP A CA 1
ATOM 1534 C C . ASP A 1 203 ? 27.312 -31.141 -12.164 1 91.44 203 ASP A C 1
ATOM 1536 O O . ASP A 1 203 ? 28.453 -31.547 -11.922 1 91.44 203 ASP A O 1
ATOM 1540 N N . ARG A 1 204 ? 26.547 -30.797 -11.18 1 91 204 ARG A N 1
ATOM 1541 C CA . ARG A 1 204 ? 26.922 -30.844 -9.766 1 91 204 ARG A CA 1
ATOM 1542 C C . ARG A 1 204 ? 25.766 -31.312 -8.898 1 91 204 ARG A C 1
ATOM 1544 O O . ARG A 1 204 ? 24.609 -31.25 -9.32 1 91 204 ARG A O 1
ATOM 1551 N N . PRO A 1 205 ? 26.156 -31.734 -7.777 1 92.06 205 PRO A N 1
ATOM 1552 C CA . PRO A 1 205 ? 25.094 -32.188 -6.891 1 92.06 205 PRO A CA 1
ATOM 1553 C C . PRO A 1 205 ? 24.203 -31.062 -6.387 1 92.06 205 PRO A C 1
ATOM 1555 O O . PRO A 1 205 ? 24.625 -29.906 -6.398 1 92.06 205 PRO A O 1
ATOM 1558 N N . GLY A 1 206 ? 23.062 -31.484 -6.008 1 93.56 206 GLY A N 1
ATOM 1559 C CA . GLY A 1 206 ? 22.172 -30.5 -5.43 1 93.56 206 GLY A CA 1
ATOM 1560 C C . GLY A 1 206 ? 20.906 -30.281 -6.25 1 93.56 206 GLY A C 1
ATOM 1561 O O . GLY A 1 206 ? 20.766 -30.859 -7.332 1 93.56 206 GLY A O 1
ATOM 1562 N N . LEU A 1 207 ? 20.031 -29.438 -5.738 1 97.44 207 LEU A N 1
ATOM 1563 C CA . LEU A 1 207 ? 18.719 -29.281 -6.363 1 97.44 207 LEU A CA 1
ATOM 1564 C C . LEU A 1 207 ? 18.422 -27.812 -6.617 1 97.44 207 LEU A C 1
ATOM 1566 O O . LEU A 1 207 ? 17.297 -27.453 -6.984 1 97.44 207 LEU A O 1
ATOM 1570 N N . ASN A 1 208 ? 19.469 -26.969 -6.457 1 97.25 208 ASN A N 1
ATOM 1571 C CA . ASN A 1 208 ? 19.297 -25.547 -6.75 1 97.25 208 ASN A CA 1
ATOM 1572 C C . ASN A 1 208 ? 19.297 -25.281 -8.258 1 97.25 208 ASN A C 1
ATOM 1574 O O . ASN A 1 208 ? 19.766 -26.109 -9.039 1 97.25 208 ASN A O 1
ATOM 1578 N N . PHE A 1 209 ? 18.766 -24.141 -8.609 1 97.31 209 PHE A N 1
ATOM 1579 C CA . PHE A 1 209 ? 18.688 -23.703 -10 1 97.31 209 PHE A CA 1
ATOM 1580 C C . PHE A 1 209 ? 19.469 -22.406 -10.203 1 97.31 209 PHE A C 1
ATOM 1582 O O . PHE A 1 209 ? 19.688 -21.656 -9.258 1 97.31 209 PHE A O 1
ATOM 1589 N N . SER A 1 210 ? 19.953 -22.141 -11.328 1 96.31 210 SER A N 1
ATOM 1590 C CA . SER A 1 210 ? 20.5 -20.875 -11.812 1 96.31 210 SER A CA 1
ATOM 1591 C C . SER A 1 210 ? 20.234 -20.703 -13.305 1 96.31 210 SER A C 1
ATOM 1593 O O . SER A 1 210 ? 20.516 -21.609 -14.102 1 96.31 210 SER A O 1
ATOM 1595 N N . PHE A 1 211 ? 19.688 -19.562 -13.625 1 96.5 211 PHE A N 1
ATOM 1596 C CA . PHE A 1 211 ? 19.328 -19.406 -15.031 1 96.5 211 PHE A CA 1
ATOM 1597 C C . PHE A 1 211 ? 20.031 -18.188 -15.633 1 96.5 211 PHE A C 1
ATOM 1599 O O . PHE A 1 211 ? 19.828 -17.859 -16.797 1 96.5 211 PHE A O 1
ATOM 1606 N N . SER A 1 212 ? 20.828 -17.469 -14.828 1 94.81 212 SER A N 1
ATOM 1607 C CA . SER A 1 212 ? 21.516 -16.266 -15.289 1 94.81 212 SER A CA 1
ATOM 1608 C C . SER A 1 212 ? 22.438 -16.578 -16.469 1 94.81 212 SER A C 1
ATOM 1610 O O . SER A 1 212 ? 22.484 -15.82 -17.438 1 94.81 212 SER A O 1
ATOM 1612 N N . GLY A 1 213 ? 23.234 -17.656 -16.328 1 94.69 213 GLY A N 1
ATOM 1613 C CA . GLY A 1 213 ? 24.109 -18.062 -17.422 1 94.69 213 GLY A CA 1
ATOM 1614 C C . GLY A 1 213 ? 23.359 -18.375 -18.703 1 94.69 213 GLY A C 1
ATOM 1615 O O . GLY A 1 213 ? 23.781 -17.969 -19.781 1 94.69 213 GLY A O 1
ATOM 1616 N N . LEU A 1 214 ? 22.328 -19.156 -18.578 1 97 214 LEU A N 1
ATOM 1617 C CA . LEU A 1 214 ? 21.484 -19.469 -19.734 1 97 214 LEU A CA 1
ATOM 1618 C C . LEU A 1 214 ? 20.906 -18.203 -20.344 1 97 214 LEU A C 1
ATOM 1620 O O . LEU A 1 214 ? 20.859 -18.078 -21.578 1 97 214 LEU A O 1
ATOM 1624 N N . LYS A 1 215 ? 20.391 -17.281 -19.469 1 97.12 215 LYS A N 1
ATOM 1625 C CA . LYS A 1 215 ? 19.875 -16 -19.938 1 97.12 215 LYS A CA 1
ATOM 1626 C C . LYS A 1 215 ? 20.922 -15.25 -20.766 1 97.12 215 LYS A C 1
ATOM 1628 O O . LYS A 1 215 ? 20.625 -14.781 -21.859 1 97.12 215 LYS A O 1
ATOM 1633 N N . THR A 1 216 ? 22.125 -15.195 -20.234 1 96.56 216 THR A N 1
ATOM 1634 C CA . THR A 1 216 ? 23.203 -14.492 -20.906 1 96.56 216 THR A CA 1
ATOM 1635 C C . THR A 1 216 ? 23.516 -15.148 -22.25 1 96.56 216 THR A C 1
ATOM 1637 O O . THR A 1 216 ? 23.703 -14.469 -23.266 1 96.56 216 THR A O 1
ATOM 1640 N N . CYS A 1 217 ? 23.672 -16.422 -22.25 1 97.44 217 CYS A N 1
ATOM 1641 C CA . CYS A 1 217 ? 23.938 -17.172 -23.469 1 97.44 217 CYS A CA 1
ATOM 1642 C C . CYS A 1 217 ? 22.875 -16.891 -24.531 1 97.44 217 CYS A C 1
ATOM 1644 O O . CYS A 1 217 ? 23.203 -16.672 -25.703 1 97.44 217 CYS A O 1
ATOM 1646 N N . THR A 1 218 ? 21.641 -16.891 -24.156 1 97.75 218 THR A N 1
ATOM 1647 C CA . THR A 1 218 ? 20.516 -16.672 -25.062 1 97.75 218 THR A CA 1
ATOM 1648 C C . THR A 1 218 ? 20.547 -15.242 -25.609 1 97.75 218 THR A C 1
ATOM 1650 O O . THR A 1 218 ? 20.359 -15.023 -26.812 1 97.75 218 THR A O 1
ATOM 1653 N N . VAL A 1 219 ? 20.797 -14.305 -24.703 1 97.25 219 VAL A N 1
ATOM 1654 C CA . VAL A 1 219 ? 20.859 -12.898 -25.094 1 97.25 219 VAL A CA 1
ATOM 1655 C C . VAL A 1 219 ? 21.953 -12.703 -26.141 1 97.25 219 VAL A C 1
ATOM 1657 O O . VAL A 1 219 ? 21.734 -12.039 -27.156 1 97.25 219 VAL A O 1
ATOM 1660 N N . ASN A 1 220 ? 23.094 -13.281 -25.875 1 97.19 220 ASN A N 1
ATOM 1661 C CA . ASN A 1 220 ? 24.203 -13.18 -26.812 1 97.19 220 ASN A CA 1
ATOM 1662 C C . ASN A 1 220 ? 23.859 -13.781 -28.172 1 97.19 220 ASN A C 1
ATOM 1664 O O . ASN A 1 220 ? 24.234 -13.242 -29.219 1 97.19 220 ASN A O 1
ATOM 1668 N N . THR A 1 221 ? 23.219 -14.875 -28.156 1 97.44 221 THR A N 1
ATOM 1669 C CA . THR A 1 221 ? 22.812 -15.539 -29.391 1 97.44 221 THR A CA 1
ATOM 1670 C C . THR A 1 221 ? 21.828 -14.672 -30.172 1 97.44 221 THR A C 1
ATOM 1672 O O . THR A 1 221 ? 21.906 -14.57 -31.406 1 97.44 221 THR A O 1
ATOM 1675 N N . ILE A 1 222 ? 20.875 -14.023 -29.484 1 96.94 222 ILE A N 1
ATOM 1676 C CA . ILE A 1 222 ? 19.891 -13.141 -30.109 1 96.94 222 ILE A CA 1
ATOM 1677 C C . ILE A 1 222 ? 20.609 -11.961 -30.766 1 96.94 222 ILE A C 1
ATOM 1679 O O . ILE A 1 222 ? 20.312 -11.594 -31.906 1 96.94 222 ILE A O 1
ATOM 1683 N N . MET A 1 223 ? 21.594 -11.438 -30.062 1 95.44 223 MET A N 1
ATOM 1684 C CA . MET A 1 223 ? 22.312 -10.25 -30.531 1 95.44 223 MET A CA 1
ATOM 1685 C C . MET A 1 223 ? 23.219 -10.594 -31.703 1 95.44 223 MET A C 1
ATOM 1687 O O . MET A 1 223 ? 23.5 -9.734 -32.531 1 95.44 223 MET A O 1
ATOM 1691 N N . SER A 1 224 ? 23.672 -11.773 -31.797 1 95.44 224 SER A N 1
ATOM 1692 C CA . SER A 1 224 ? 24.656 -12.172 -32.812 1 95.44 224 SER A CA 1
ATOM 1693 C C . SER A 1 224 ? 23.969 -12.727 -34.062 1 95.44 224 SER A C 1
ATOM 1695 O O . SER A 1 224 ? 24.641 -13.109 -35 1 95.44 224 SER A O 1
ATOM 1697 N N . ASN A 1 225 ? 22.719 -12.82 -34.031 1 93.38 225 ASN A N 1
ATOM 1698 C CA . ASN A 1 225 ? 22 -13.391 -35.188 1 93.38 225 ASN A CA 1
ATOM 1699 C C . ASN A 1 225 ? 20.984 -12.406 -35.75 1 93.38 225 ASN A C 1
ATOM 1701 O O . ASN A 1 225 ? 20.625 -11.43 -35.094 1 93.38 225 ASN A O 1
ATOM 1705 N N . SER A 1 226 ? 20.578 -12.719 -36.938 1 90.56 226 SER A N 1
ATOM 1706 C CA . SER A 1 226 ? 19.531 -11.898 -37.562 1 90.56 226 SER A CA 1
ATOM 1707 C C . SER A 1 226 ? 18.188 -12.109 -36.875 1 90.56 226 SER A C 1
ATOM 1709 O O . SER A 1 226 ? 17.906 -13.203 -36.375 1 90.56 226 SER A O 1
ATOM 1711 N N . HIS A 1 227 ? 17.422 -11.047 -36.875 1 90.44 227 HIS A N 1
ATOM 1712 C CA . HIS A 1 227 ? 16.156 -11.086 -36.156 1 90.44 227 HIS A CA 1
ATOM 1713 C C . HIS A 1 227 ? 15.016 -11.492 -37.094 1 90.44 227 HIS A C 1
ATOM 1715 O O . HIS A 1 227 ? 13.945 -10.875 -37.094 1 90.44 227 HIS A O 1
ATOM 1721 N N . ASP A 1 228 ? 15.336 -12.547 -37.844 1 93.62 228 ASP A N 1
ATOM 1722 C CA . ASP A 1 228 ? 14.258 -13.055 -38.688 1 93.62 228 ASP A CA 1
ATOM 1723 C C . ASP A 1 228 ? 13.406 -14.07 -37.906 1 93.62 228 ASP A C 1
ATOM 1725 O O . ASP A 1 228 ? 13.82 -14.594 -36.875 1 93.62 228 ASP A O 1
ATOM 1729 N N . ALA A 1 229 ? 12.273 -14.414 -38.5 1 95.94 229 ALA A N 1
ATOM 1730 C CA . ALA A 1 229 ? 11.258 -15.211 -37.781 1 95.94 229 ALA A CA 1
ATOM 1731 C C . ALA A 1 229 ? 11.797 -16.594 -37.469 1 95.94 229 ALA A C 1
ATOM 1733 O O . ALA A 1 229 ? 11.531 -17.125 -36.375 1 95.94 229 ALA A O 1
ATOM 1734 N N . GLN A 1 230 ? 12.477 -17.188 -38.312 1 96.69 230 GLN A N 1
ATOM 1735 C CA . GLN A 1 230 ? 12.961 -18.547 -38.094 1 96.69 230 GLN A CA 1
ATOM 1736 C C . GLN A 1 230 ? 14.07 -18.578 -37.062 1 96.69 230 GLN A C 1
ATOM 1738 O O . GLN A 1 230 ? 14.102 -19.453 -36.188 1 96.69 230 GLN A O 1
ATOM 1743 N N . ASN A 1 231 ? 14.977 -17.625 -37.125 1 96.62 231 ASN A N 1
ATOM 1744 C CA . ASN A 1 231 ? 16.016 -17.531 -36.125 1 96.62 231 ASN A CA 1
ATOM 1745 C C . ASN A 1 231 ? 15.445 -17.328 -34.719 1 96.62 231 ASN A C 1
ATOM 1747 O O . ASN A 1 231 ? 15.891 -17.953 -33.75 1 96.62 231 ASN A O 1
ATOM 1751 N N . CYS A 1 232 ? 14.477 -16.438 -34.688 1 97.75 232 CYS A N 1
ATOM 1752 C CA . CYS A 1 232 ? 13.836 -16.188 -33.406 1 97.75 232 CYS A CA 1
ATOM 1753 C C . CYS A 1 232 ? 13.164 -17.438 -32.875 1 97.75 232 CYS A C 1
ATOM 1755 O O . CYS A 1 232 ? 13.289 -17.75 -31.688 1 97.75 232 CYS A O 1
ATOM 1757 N N . ALA A 1 233 ? 12.484 -18.109 -33.719 1 98.19 233 ALA A N 1
ATOM 1758 C CA . ALA A 1 233 ? 11.812 -19.359 -33.344 1 98.19 233 ALA A CA 1
ATOM 1759 C C . ALA A 1 233 ? 12.82 -20.406 -32.906 1 98.19 233 ALA A C 1
ATOM 1761 O O . ALA A 1 233 ? 12.578 -21.141 -31.922 1 98.19 233 ALA A O 1
ATOM 1762 N N . ASP A 1 234 ? 13.938 -20.516 -33.594 1 98.31 234 ASP A N 1
ATOM 1763 C CA . ASP A 1 234 ? 14.961 -21.5 -33.281 1 98.31 234 ASP A CA 1
ATOM 1764 C C . ASP A 1 234 ? 15.602 -21.203 -31.922 1 98.31 234 ASP A C 1
ATOM 1766 O O . ASP A 1 234 ? 15.875 -22.125 -31.141 1 98.31 234 ASP A O 1
ATOM 1770 N N . ILE A 1 235 ? 15.844 -19.969 -31.703 1 98.12 235 ILE A N 1
ATOM 1771 C CA . ILE A 1 235 ? 16.438 -19.562 -30.438 1 98.12 235 ILE A CA 1
ATOM 1772 C C . ILE A 1 235 ? 15.461 -19.812 -29.297 1 98.12 235 ILE A C 1
ATOM 1774 O O . ILE A 1 235 ? 15.844 -20.328 -28.234 1 98.12 235 ILE A O 1
ATOM 1778 N N . ALA A 1 236 ? 14.18 -19.469 -29.531 1 98.38 236 ALA A N 1
ATOM 1779 C CA . ALA A 1 236 ? 13.148 -19.734 -28.547 1 98.38 236 ALA A CA 1
ATOM 1780 C C . ALA A 1 236 ? 13.07 -21.219 -28.203 1 98.38 236 ALA A C 1
ATOM 1782 O O . ALA A 1 236 ? 12.93 -21.578 -27.031 1 98.38 236 ALA A O 1
ATOM 1783 N N . ARG A 1 237 ? 13.164 -22.031 -29.203 1 98.06 237 ARG A N 1
ATOM 1784 C CA . ARG A 1 237 ? 13.117 -23.484 -29.016 1 98.06 237 ARG A CA 1
ATOM 1785 C C . ARG A 1 237 ? 14.297 -23.969 -28.172 1 98.06 237 ARG A C 1
ATOM 1787 O O . ARG A 1 237 ? 14.117 -24.734 -27.234 1 98.06 237 ARG A O 1
ATOM 1794 N N . ALA A 1 238 ? 15.477 -23.531 -28.531 1 98.25 238 ALA A N 1
ATOM 1795 C CA . ALA A 1 238 ? 16.672 -23.922 -27.797 1 98.25 238 ALA A CA 1
ATOM 1796 C C . ALA A 1 238 ? 16.594 -23.5 -26.344 1 98.25 238 ALA A C 1
ATOM 1798 O O . ALA A 1 238 ? 17 -24.25 -25.453 1 98.25 238 ALA A O 1
ATOM 1799 N N . PHE A 1 239 ? 16.109 -22.328 -26.172 1 98.06 239 PHE A N 1
ATOM 1800 C CA . PHE A 1 239 ? 15.961 -21.781 -24.828 1 98.06 239 PHE A CA 1
ATOM 1801 C C . PHE A 1 239 ? 14.969 -22.594 -24.016 1 98.06 239 PHE A C 1
ATOM 1803 O O . PHE A 1 239 ? 15.273 -23.031 -22.906 1 98.06 239 PHE A O 1
ATOM 1810 N N . GLU A 1 240 ? 13.766 -22.781 -24.531 1 98.06 240 GLU A N 1
ATOM 1811 C CA . GLU A 1 240 ? 12.727 -23.547 -23.844 1 98.06 240 GLU A CA 1
ATOM 1812 C C . GLU A 1 240 ? 13.195 -24.969 -23.531 1 98.06 240 GLU A C 1
ATOM 1814 O O . GLU A 1 240 ? 12.969 -25.469 -22.422 1 98.06 240 GLU A O 1
ATOM 1819 N N . ASP A 1 241 ? 13.883 -25.594 -24.469 1 97.88 241 ASP A N 1
ATOM 1820 C CA . ASP A 1 241 ? 14.406 -26.938 -24.25 1 97.88 241 ASP A CA 1
ATOM 1821 C C . ASP A 1 241 ? 15.367 -26.969 -23.062 1 97.88 241 ASP A C 1
ATOM 1823 O O . ASP A 1 241 ? 15.312 -27.891 -22.25 1 97.88 241 ASP A O 1
ATOM 1827 N N . ALA A 1 242 ? 16.219 -25.969 -23.094 1 97.94 242 ALA A N 1
ATOM 1828 C CA . ALA A 1 242 ? 17.219 -25.922 -22.016 1 97.94 242 ALA A CA 1
ATOM 1829 C C . ALA A 1 242 ? 16.547 -25.797 -20.656 1 97.94 242 ALA A C 1
ATOM 1831 O O . ALA A 1 242 ? 16.938 -26.469 -19.703 1 97.94 242 ALA A O 1
ATOM 1832 N N . ILE A 1 243 ? 15.57 -24.922 -20.578 1 97.94 243 ILE A N 1
ATOM 1833 C CA . ILE A 1 243 ? 14.852 -24.703 -19.312 1 97.94 243 ILE A CA 1
ATOM 1834 C C . ILE A 1 243 ? 14.133 -25.984 -18.906 1 97.94 243 ILE A C 1
ATOM 1836 O O . ILE A 1 243 ? 14.266 -26.453 -17.781 1 97.94 243 ILE A O 1
ATOM 1840 N N . ILE A 1 244 ? 13.398 -26.609 -19.828 1 97.81 244 ILE A N 1
ATOM 1841 C CA . ILE A 1 244 ? 12.562 -27.766 -19.562 1 97.81 244 ILE A CA 1
ATOM 1842 C C . ILE A 1 244 ? 13.438 -28.938 -19.109 1 97.81 244 ILE A C 1
ATOM 1844 O O . ILE A 1 244 ? 13.141 -29.594 -18.109 1 97.81 244 ILE A O 1
ATOM 1848 N N . GLU A 1 245 ? 14.5 -29.141 -19.766 1 97.81 245 GLU A N 1
ATOM 1849 C CA . GLU A 1 245 ? 15.391 -30.25 -19.422 1 97.81 245 GLU A CA 1
ATOM 1850 C C . GLU A 1 245 ? 16.031 -30.031 -18.062 1 97.81 245 GLU A C 1
ATOM 1852 O O . GLU A 1 245 ? 16.172 -30.984 -17.281 1 97.81 245 GLU A O 1
ATOM 1857 N N . THR A 1 246 ? 16.438 -28.812 -17.828 1 97.94 246 THR A N 1
ATOM 1858 C CA . THR A 1 246 ? 17.031 -28.5 -16.531 1 97.94 246 THR A CA 1
ATOM 1859 C C . THR A 1 246 ? 16.047 -28.766 -15.398 1 97.94 246 THR A C 1
ATOM 1861 O O . THR A 1 246 ? 16.406 -29.406 -14.406 1 97.94 246 THR A O 1
ATOM 1864 N N . LEU A 1 247 ? 14.812 -28.266 -15.562 1 98.38 247 LEU A N 1
ATOM 1865 C CA . LEU A 1 247 ? 13.781 -28.469 -14.555 1 98.38 247 LEU A CA 1
ATOM 1866 C C . LEU A 1 247 ? 13.516 -29.969 -14.352 1 98.38 247 LEU A C 1
ATOM 1868 O O . LEU A 1 247 ? 13.406 -30.438 -13.219 1 98.38 247 LEU A O 1
ATOM 1872 N N . ALA A 1 248 ? 13.461 -30.703 -15.445 1 98.31 248 ALA A N 1
ATOM 1873 C CA . ALA A 1 248 ? 13.148 -32.125 -15.398 1 98.31 248 ALA A CA 1
ATOM 1874 C C . ALA A 1 248 ? 14.258 -32.906 -14.688 1 98.31 248 ALA A C 1
ATOM 1876 O O . ALA A 1 248 ? 13.977 -33.812 -13.891 1 98.31 248 ALA A O 1
ATOM 1877 N N . ILE A 1 249 ? 15.469 -32.594 -14.977 1 97.94 249 ILE A N 1
ATOM 1878 C CA . ILE A 1 249 ? 16.609 -33.281 -14.367 1 97.94 249 ILE A CA 1
ATOM 1879 C C . ILE A 1 249 ? 16.578 -33.094 -12.852 1 97.94 249 ILE A C 1
ATOM 1881 O O . ILE A 1 249 ? 16.797 -34.031 -12.102 1 97.94 249 ILE A O 1
ATOM 1885 N N . LYS A 1 250 ? 16.328 -31.891 -12.461 1 98.25 250 LYS A N 1
ATOM 1886 C CA . LYS A 1 250 ? 16.297 -31.594 -11.031 1 98.25 250 LYS A CA 1
ATOM 1887 C C . LYS A 1 250 ? 15.102 -32.281 -10.359 1 98.25 250 LYS A C 1
ATOM 1889 O O . LYS A 1 250 ? 15.203 -32.719 -9.219 1 98.25 250 LYS A O 1
ATOM 1894 N N . CYS A 1 251 ? 13.977 -32.312 -11.039 1 98.5 251 CYS A N 1
ATOM 1895 C CA . CYS A 1 251 ? 12.82 -33.031 -10.523 1 98.5 251 CYS A CA 1
ATOM 1896 C C . CYS A 1 251 ? 13.141 -34.5 -10.336 1 98.5 251 CYS A C 1
ATOM 1898 O O . CYS A 1 251 ? 12.836 -35.094 -9.297 1 98.5 251 CYS A O 1
ATOM 1900 N N . ARG A 1 252 ? 13.742 -35.094 -11.297 1 98.19 252 ARG A N 1
ATOM 1901 C CA . ARG A 1 252 ? 14.117 -36.5 -11.234 1 98.19 252 ARG A CA 1
ATOM 1902 C C . ARG A 1 252 ? 15.062 -36.75 -10.07 1 98.19 252 ARG A C 1
ATOM 1904 O O . ARG A 1 252 ? 14.906 -37.75 -9.344 1 98.19 252 ARG A O 1
ATOM 1911 N N . ARG A 1 253 ? 16.016 -35.875 -9.953 1 98.06 253 ARG A N 1
ATOM 1912 C CA . ARG A 1 253 ? 16.969 -36 -8.852 1 98.06 253 ARG A CA 1
ATOM 1913 C C . ARG A 1 253 ? 16.25 -35.969 -7.504 1 98.06 253 ARG A C 1
ATOM 1915 O O . ARG A 1 253 ? 16.562 -36.75 -6.609 1 98.06 253 ARG A O 1
ATOM 1922 N N . ALA A 1 254 ? 15.328 -35.062 -7.375 1 98.31 254 ALA A N 1
ATOM 1923 C CA . ALA A 1 254 ? 14.57 -34.938 -6.129 1 98.31 254 ALA A CA 1
ATOM 1924 C C . ALA A 1 254 ? 13.758 -36.188 -5.852 1 98.31 254 ALA A C 1
ATOM 1926 O O . ALA A 1 254 ? 13.719 -36.688 -4.719 1 98.31 254 ALA A O 1
ATOM 1927 N N . LEU A 1 255 ? 13.109 -36.719 -6.867 1 98.38 255 LEU A N 1
ATOM 1928 C CA . LEU A 1 255 ? 12.312 -37.938 -6.742 1 98.38 255 LEU A CA 1
ATOM 1929 C C . LEU A 1 255 ? 13.188 -39.125 -6.348 1 98.38 255 LEU A C 1
ATOM 1931 O O . LEU A 1 255 ? 12.828 -39.906 -5.465 1 98.38 255 LEU A O 1
ATOM 1935 N N . ASN A 1 256 ? 14.328 -39.188 -6.918 1 97.31 256 ASN A N 1
ATOM 1936 C CA . ASN A 1 256 ? 15.258 -40.281 -6.609 1 97.31 256 ASN A CA 1
ATOM 1937 C C . ASN A 1 256 ? 15.773 -40.188 -5.176 1 97.31 256 ASN A C 1
ATOM 1939 O O . ASN A 1 256 ? 15.859 -41.219 -4.477 1 97.31 256 ASN A O 1
ATOM 1943 N N . GLN A 1 257 ? 16.094 -39 -4.816 1 97 257 GLN A N 1
ATOM 1944 C CA . GLN A 1 257 ? 16.656 -38.781 -3.482 1 97 257 GLN A CA 1
ATOM 1945 C C . GLN A 1 257 ? 15.625 -39.094 -2.4 1 97 257 GLN A C 1
ATOM 1947 O O . GLN A 1 257 ? 15.977 -39.562 -1.314 1 97 257 GLN A O 1
ATOM 1952 N N . THR A 1 258 ? 14.398 -38.875 -2.699 1 96.81 258 THR A N 1
ATOM 1953 C CA . THR A 1 258 ? 13.359 -39 -1.684 1 96.81 258 THR A CA 1
ATOM 1954 C C . THR A 1 258 ? 12.648 -40.344 -1.808 1 96.81 258 THR A C 1
ATOM 1956 O O . THR A 1 258 ? 11.984 -40.781 -0.87 1 96.81 258 THR A O 1
ATOM 1959 N N . GLY A 1 259 ? 12.664 -40.906 -3.01 1 97.31 259 GLY A N 1
ATOM 1960 C CA . GLY A 1 259 ? 11.969 -42.156 -3.275 1 97.31 259 GLY A CA 1
ATOM 1961 C C . GLY A 1 259 ? 10.492 -41.969 -3.572 1 97.31 259 GLY A C 1
ATOM 1962 O O . GLY A 1 259 ? 9.742 -42.938 -3.691 1 97.31 259 GLY A O 1
ATOM 1963 N N . LEU A 1 260 ? 10.047 -40.812 -3.676 1 97.69 260 LEU A N 1
ATOM 1964 C CA . LEU A 1 260 ? 8.648 -40.5 -3.936 1 97.69 260 LEU A CA 1
ATOM 1965 C C . LEU A 1 260 ? 8.312 -40.719 -5.41 1 97.69 260 LEU A C 1
ATOM 1967 O O . LEU A 1 260 ? 9.195 -40.625 -6.266 1 97.69 260 LEU A O 1
ATOM 1971 N N . LYS A 1 261 ? 7.059 -40.906 -5.691 1 97.81 261 LYS A N 1
ATOM 1972 C CA . LYS A 1 261 ? 6.641 -41.219 -7.055 1 97.81 261 LYS A CA 1
ATOM 1973 C C . LYS A 1 261 ? 5.551 -40.281 -7.531 1 97.81 261 LYS A C 1
ATOM 1975 O O . LYS A 1 261 ? 4.91 -40.531 -8.555 1 97.81 261 LYS A O 1
ATOM 1980 N N . CYS A 1 262 ? 5.32 -39.219 -6.766 1 98.5 262 CYS A N 1
ATOM 1981 C CA . CYS A 1 262 ? 4.309 -38.25 -7.113 1 98.5 262 CYS A CA 1
ATOM 1982 C C . CYS A 1 262 ? 4.934 -36.844 -7.27 1 98.5 262 CYS A C 1
ATOM 1984 O O . CYS A 1 262 ? 5.598 -36.375 -6.355 1 98.5 262 CYS A O 1
ATOM 1986 N N . LEU A 1 263 ? 4.785 -36.312 -8.422 1 98.69 263 LEU A N 1
ATOM 1987 C CA . LEU A 1 263 ? 5.262 -34.969 -8.734 1 98.69 263 LEU A CA 1
ATOM 1988 C C . LEU A 1 263 ? 4.094 -34.031 -8.977 1 98.69 263 LEU A C 1
ATOM 1990 O O . LEU A 1 263 ? 3.146 -34.375 -9.688 1 98.69 263 LEU A O 1
ATOM 1994 N N . VAL A 1 264 ? 4.121 -32.906 -8.32 1 98.69 264 VAL A N 1
ATOM 1995 C CA . VAL A 1 264 ? 3.141 -31.844 -8.516 1 98.69 264 VAL A CA 1
ATOM 1996 C C . VAL A 1 264 ? 3.824 -30.609 -9.086 1 98.69 264 VAL A C 1
ATOM 1998 O O . VAL A 1 264 ? 4.91 -30.219 -8.641 1 98.69 264 VAL A O 1
ATOM 2001 N N . ILE A 1 265 ? 3.266 -30 -10.117 1 98.56 265 ILE A N 1
ATOM 2002 C CA . ILE A 1 265 ? 3.812 -28.75 -10.609 1 98.56 265 ILE A CA 1
ATOM 2003 C C . ILE A 1 265 ? 2.734 -27.656 -10.578 1 98.56 265 ILE A C 1
ATOM 2005 O O . ILE A 1 265 ? 1.56 -27.938 -10.828 1 98.56 265 ILE A O 1
ATOM 2009 N N . SER A 1 266 ? 3.102 -26.5 -10.203 1 97.75 266 SER A N 1
ATOM 2010 C CA . SER A 1 266 ? 2.188 -25.359 -10.109 1 97.75 266 SER A CA 1
ATOM 2011 C C . SER A 1 266 ? 2.914 -24.047 -10.367 1 97.75 266 SER A C 1
ATOM 2013 O O . SER A 1 266 ? 4.141 -24.031 -10.484 1 97.75 266 SER A O 1
ATOM 2015 N N . GLY A 1 267 ? 2.141 -22.969 -10.492 1 96.12 267 GLY A N 1
ATOM 2016 C CA . GLY A 1 267 ? 2.672 -21.672 -10.891 1 96.12 267 GLY A CA 1
ATOM 2017 C C . GLY A 1 267 ? 2.418 -21.359 -12.352 1 96.12 267 GLY A C 1
ATOM 2018 O O . GLY A 1 267 ? 2.053 -22.234 -13.133 1 96.12 267 GLY A O 1
ATOM 2019 N N . GLY A 1 268 ? 2.689 -20.188 -12.703 1 94.94 268 GLY A N 1
ATOM 2020 C CA . GLY A 1 268 ? 2.371 -19.734 -14.047 1 94.94 268 GLY A CA 1
ATOM 2021 C C . GLY A 1 268 ? 3.107 -20.5 -15.133 1 94.94 268 GLY A C 1
ATOM 2022 O O . GLY A 1 268 ? 2.543 -20.781 -16.188 1 94.94 268 GLY A O 1
ATOM 2023 N N . VAL A 1 269 ? 4.332 -20.812 -14.906 1 95.94 269 VAL A N 1
ATOM 2024 C CA . VAL A 1 269 ? 5.16 -21.484 -15.898 1 95.94 269 VAL A CA 1
ATOM 2025 C C . VAL A 1 269 ? 4.711 -22.938 -16.062 1 95.94 269 VAL A C 1
ATOM 2027 O O . VAL A 1 269 ? 4.996 -23.578 -17.062 1 95.94 269 VAL A O 1
ATOM 2030 N N . SER A 1 270 ? 4.02 -23.484 -15.086 1 97 270 SER A N 1
ATOM 2031 C CA . SER A 1 270 ? 3.58 -24.875 -15.125 1 97 270 SER A CA 1
ATOM 2032 C C . SER A 1 270 ? 2.533 -25.094 -16.219 1 97 270 SER A C 1
ATOM 2034 O O . SER A 1 270 ? 2.242 -26.234 -16.578 1 97 270 SER A O 1
ATOM 2036 N N . ALA A 1 271 ? 1.966 -24 -16.672 1 95.75 271 ALA A N 1
ATOM 2037 C CA . ALA A 1 271 ? 0.978 -24.094 -17.75 1 95.75 271 ALA A CA 1
ATOM 2038 C C . ALA A 1 271 ? 1.647 -24.375 -19.094 1 95.75 271 ALA A C 1
ATOM 2040 O O . ALA A 1 271 ? 0.971 -24.672 -20.078 1 95.75 271 ALA A O 1
ATOM 2041 N N . ASN A 1 272 ? 2.938 -24.312 -19.141 1 96.06 272 ASN A N 1
ATOM 2042 C CA . ASN A 1 272 ? 3.695 -24.594 -20.359 1 96.06 272 ASN A CA 1
ATOM 2043 C C . ASN A 1 272 ? 3.471 -26.016 -20.844 1 96.06 272 ASN A C 1
ATOM 2045 O O . ASN A 1 272 ? 3.814 -26.969 -20.141 1 96.06 272 ASN A O 1
ATOM 2049 N N . HIS A 1 273 ? 2.996 -26.141 -22.031 1 95.88 273 HIS A N 1
ATOM 2050 C CA . HIS A 1 273 ? 2.609 -27.453 -22.547 1 95.88 273 HIS A CA 1
ATOM 2051 C C . HIS A 1 273 ? 3.83 -28.344 -22.766 1 95.88 273 HIS A C 1
ATOM 2053 O O . HIS A 1 273 ? 3.766 -29.547 -22.531 1 95.88 273 HIS A O 1
ATOM 2059 N N . ALA A 1 274 ? 4.895 -27.766 -23.266 1 96.62 274 ALA A N 1
ATOM 2060 C CA . ALA A 1 274 ? 6.117 -28.531 -23.5 1 96.62 274 ALA A CA 1
ATOM 2061 C C . ALA A 1 274 ? 6.668 -29.094 -22.188 1 96.62 274 ALA A C 1
ATOM 2063 O O . ALA A 1 274 ? 7.113 -30.234 -22.141 1 96.62 274 ALA A O 1
ATOM 2064 N N . LEU A 1 275 ? 6.633 -28.266 -21.188 1 97.94 275 LEU A N 1
ATOM 2065 C CA . LEU A 1 275 ? 7.086 -28.703 -19.875 1 97.94 275 LEU A CA 1
ATOM 2066 C C . LEU A 1 275 ? 6.227 -29.859 -19.359 1 97.94 275 LEU A C 1
ATOM 2068 O O . LEU A 1 275 ? 6.754 -30.875 -18.891 1 97.94 275 LEU A O 1
ATOM 2072 N N . ARG A 1 276 ? 4.898 -29.719 -19.422 1 98 276 ARG A N 1
ATOM 2073 C CA . ARG A 1 276 ? 3.965 -30.75 -18.969 1 98 276 ARG A CA 1
ATOM 2074 C C . ARG A 1 276 ? 4.199 -32.062 -19.703 1 98 276 ARG A C 1
ATOM 2076 O O . ARG A 1 276 ? 4.258 -33.125 -19.078 1 98 276 ARG A O 1
ATOM 2083 N N . SER A 1 277 ? 4.34 -31.984 -20.969 1 98 277 SER A N 1
ATOM 2084 C CA . SER A 1 277 ? 4.543 -33.156 -21.781 1 98 277 SER A CA 1
ATOM 2085 C C . SER A 1 277 ? 5.836 -33.875 -21.406 1 98 277 SER A C 1
ATOM 2087 O O . SER A 1 277 ? 5.859 -35.125 -21.297 1 98 277 SER A O 1
ATOM 2089 N N . TYR A 1 278 ? 6.863 -33.125 -21.281 1 98.12 278 TYR A N 1
ATOM 2090 C CA . TYR A 1 278 ? 8.156 -33.688 -20.922 1 98.12 278 TYR A CA 1
ATOM 2091 C C . TYR A 1 278 ? 8.102 -34.375 -19.562 1 98.12 278 TYR A C 1
ATOM 2093 O O . TYR A 1 278 ? 8.594 -35.5 -19.406 1 98.12 278 TYR A O 1
ATOM 2101 N N . LEU A 1 279 ? 7.531 -33.719 -18.625 1 98.62 279 LEU A N 1
ATOM 2102 C CA . LEU A 1 279 ? 7.469 -34.281 -17.266 1 98.62 279 LEU A CA 1
ATOM 2103 C C . LEU A 1 279 ? 6.551 -35.469 -17.203 1 98.62 279 LEU A C 1
ATOM 2105 O O . LEU A 1 279 ? 6.789 -36.406 -16.438 1 98.62 279 LEU A O 1
ATOM 2109 N N . LEU A 1 280 ? 5.441 -35.469 -17.969 1 98.19 280 LEU A N 1
ATOM 2110 C CA . LEU A 1 280 ? 4.547 -36.625 -18.047 1 98.19 280 LEU A CA 1
ATOM 2111 C C . LEU A 1 280 ? 5.289 -37.844 -18.516 1 98.19 280 LEU A C 1
ATOM 2113 O O . LEU A 1 280 ? 5.125 -38.938 -17.953 1 98.19 280 LEU A O 1
ATOM 2117 N N . LYS A 1 281 ? 6.051 -37.719 -19.547 1 98.25 281 LYS A N 1
ATOM 2118 C CA . LYS A 1 281 ? 6.852 -38.812 -20.062 1 98.25 281 LYS A CA 1
ATOM 2119 C C . LYS A 1 281 ? 7.863 -39.312 -19.031 1 98.25 281 LYS A C 1
ATOM 2121 O O . LYS A 1 281 ? 8.055 -40.5 -18.859 1 98.25 281 LYS A O 1
ATOM 2126 N N . MET A 1 282 ? 8.477 -38.344 -18.422 1 98.12 282 MET A N 1
ATOM 2127 C CA . MET A 1 282 ? 9.461 -38.688 -17.391 1 98.12 282 MET A CA 1
ATOM 2128 C C . MET A 1 282 ? 8.82 -39.5 -16.266 1 98.12 282 MET A C 1
ATOM 2130 O O . MET A 1 282 ? 9.352 -40.531 -15.844 1 98.12 282 MET A O 1
ATOM 2134 N N . MET A 1 283 ? 7.691 -39.094 -15.812 1 98.25 283 MET A N 1
ATOM 2135 C CA . MET A 1 283 ? 7.031 -39.719 -14.68 1 98.25 283 MET A CA 1
ATOM 2136 C C . MET A 1 283 ? 6.516 -41.094 -15.07 1 98.25 283 MET A C 1
ATOM 2138 O O . MET A 1 283 ? 6.512 -42.031 -14.25 1 98.25 283 MET A O 1
ATOM 2142 N N . TYR A 1 284 ? 6.086 -41.188 -16.266 1 97.31 284 TYR A N 1
ATOM 2143 C CA . TYR A 1 284 ? 5.66 -42.5 -16.766 1 97.31 284 TYR A CA 1
ATOM 2144 C C . TYR A 1 284 ? 6.797 -43.5 -16.672 1 97.31 284 TYR A C 1
ATOM 2146 O O . TYR A 1 284 ? 6.598 -44.625 -16.234 1 97.31 284 TYR A O 1
ATOM 2154 N N . THR A 1 285 ? 7.957 -43.094 -17.078 1 97.12 285 THR A N 1
ATOM 2155 C CA . THR A 1 285 ? 9.133 -43.969 -17.047 1 97.12 285 THR A CA 1
ATOM 2156 C C . THR A 1 285 ? 9.484 -44.344 -15.609 1 97.12 285 THR A C 1
ATOM 2158 O O . THR A 1 285 ? 10 -45.438 -15.359 1 97.12 285 THR A O 1
ATOM 2161 N N . LEU A 1 286 ? 9.141 -43.531 -14.688 1 96.94 286 LEU A N 1
ATOM 2162 C CA . LEU A 1 286 ? 9.453 -43.75 -13.281 1 96.94 286 LEU A CA 1
ATOM 2163 C C . LEU A 1 286 ? 8.297 -44.469 -12.578 1 96.94 286 LEU A C 1
ATOM 2165 O O . LEU A 1 286 ? 8.336 -44.656 -11.359 1 96.94 286 LEU A O 1
ATOM 2169 N N . GLN A 1 287 ? 7.246 -44.781 -13.352 1 97.5 287 GLN A N 1
ATOM 2170 C CA . GLN A 1 287 ? 6.035 -45.406 -12.805 1 97.5 287 GLN A CA 1
ATOM 2171 C C . GLN A 1 287 ? 5.426 -44.531 -11.711 1 97.5 287 GLN A C 1
ATOM 2173 O O . GLN A 1 287 ? 5.043 -45.031 -10.648 1 97.5 287 GLN A O 1
ATOM 2178 N N . GLY A 1 288 ? 5.535 -43.25 -11.969 1 97.94 288 GLY A N 1
ATOM 2179 C CA . GLY A 1 288 ? 4.965 -42.281 -11.055 1 97.94 288 GLY A CA 1
ATOM 2180 C C . GLY A 1 288 ? 3.826 -41.5 -11.664 1 97.94 288 GLY A C 1
ATOM 2181 O O . GLY A 1 288 ? 3.355 -41.812 -12.758 1 97.94 288 GLY A O 1
ATOM 2182 N N . SER A 1 289 ? 3.361 -40.469 -10.914 1 98.25 289 SER A N 1
ATOM 2183 C CA . SER A 1 289 ? 2.232 -39.656 -11.344 1 98.25 289 SER A CA 1
ATOM 2184 C C . SER A 1 289 ? 2.592 -38.188 -11.344 1 98.25 289 SER A C 1
ATOM 2186 O O . SER A 1 289 ? 3.418 -37.719 -10.539 1 98.25 289 SER A O 1
ATOM 2188 N N . LEU A 1 290 ? 1.991 -37.5 -12.266 1 98.5 290 LEU A N 1
ATOM 2189 C CA . LEU A 1 290 ? 2.133 -36.062 -12.359 1 98.5 290 LEU A CA 1
ATOM 2190 C C . LEU A 1 290 ? 0.786 -35.375 -12.188 1 98.5 290 LEU A C 1
ATOM 2192 O O . LEU A 1 290 ? -0.212 -35.781 -12.781 1 98.5 290 LEU A O 1
ATOM 2196 N N . PHE A 1 291 ? 0.752 -34.375 -11.344 1 98.5 291 PHE A N 1
ATOM 2197 C CA . PHE A 1 291 ? -0.458 -33.594 -11.141 1 98.5 291 PHE A CA 1
ATOM 2198 C C . PHE A 1 291 ? -0.194 -32.094 -11.398 1 98.5 291 PHE A C 1
ATOM 2200 O O . PHE A 1 291 ? 0.867 -31.578 -11.047 1 98.5 291 PHE A O 1
ATOM 2207 N N . TYR A 1 292 ? -1.046 -31.453 -12.008 1 97.81 292 TYR A N 1
ATOM 2208 C CA . TYR A 1 292 ? -1.032 -30.016 -12.25 1 97.81 292 TYR A CA 1
ATOM 2209 C C . TYR A 1 292 ? -2.449 -29.469 -12.375 1 97.81 292 TYR A C 1
ATOM 2211 O O . TYR A 1 292 ? -3.373 -30.203 -12.734 1 97.81 292 TYR A O 1
ATOM 2219 N N . PRO A 1 293 ? -2.686 -28.281 -12.062 1 97.38 293 PRO A N 1
ATOM 2220 C CA . PRO A 1 293 ? -4.027 -27.719 -12.203 1 97.38 293 PRO A CA 1
ATOM 2221 C C . PRO A 1 293 ? -4.348 -27.297 -13.633 1 97.38 293 PRO A C 1
ATOM 2223 O O . PRO A 1 293 ? -3.439 -27.141 -14.453 1 97.38 293 PRO A O 1
ATOM 2226 N N . ARG A 1 294 ? -5.605 -27.172 -13.938 1 96.88 294 ARG A N 1
ATOM 2227 C CA . ARG A 1 294 ? -6 -26.609 -15.227 1 96.88 294 ARG A CA 1
ATOM 2228 C C . ARG A 1 294 ? -5.473 -25.188 -15.391 1 96.88 294 ARG A C 1
ATOM 2230 O O . ARG A 1 294 ? -5.133 -24.531 -14.406 1 96.88 294 ARG A O 1
ATOM 2237 N N . PRO A 1 295 ? -5.395 -24.656 -16.531 1 94.25 295 PRO A N 1
ATOM 2238 C CA . PRO A 1 295 ? -4.711 -23.391 -16.812 1 94.25 295 PRO A CA 1
ATOM 2239 C C . PRO A 1 295 ? -5.234 -22.234 -15.969 1 94.25 295 PRO A C 1
ATOM 2241 O O . PRO A 1 295 ? -4.449 -21.406 -15.508 1 94.25 295 PRO A O 1
ATOM 2244 N N . GLU A 1 296 ? -6.449 -22.172 -15.641 1 94.75 296 GLU A N 1
ATOM 2245 C CA . GLU A 1 296 ? -7.055 -21.062 -14.898 1 94.75 296 GLU A CA 1
ATOM 2246 C C . GLU A 1 296 ? -6.527 -21 -13.469 1 94.75 296 GLU A C 1
ATOM 2248 O O . GLU A 1 296 ? -6.547 -19.938 -12.844 1 94.75 296 GLU A O 1
ATOM 2253 N N . PHE A 1 297 ? -5.992 -22.125 -12.984 1 96.88 297 PHE A N 1
ATOM 2254 C CA . PHE A 1 297 ? -5.531 -22.172 -11.609 1 96.88 297 PHE A CA 1
ATOM 2255 C C . PHE A 1 297 ? -4.008 -22.156 -11.539 1 96.88 297 PHE A C 1
ATOM 2257 O O . PHE A 1 297 ? -3.424 -22.297 -10.469 1 96.88 297 PHE A O 1
ATOM 2264 N N . CYS A 1 298 ? -3.398 -21.969 -12.703 1 95.31 298 CYS A N 1
ATOM 2265 C CA . CYS A 1 298 ? -1.941 -21.922 -12.734 1 95.31 298 CYS A CA 1
ATOM 2266 C C . CYS A 1 298 ? -1.443 -20.531 -12.359 1 95.31 298 CYS A C 1
ATOM 2268 O O . CYS A 1 298 ? -0.395 -20.391 -11.727 1 95.31 298 CYS A O 1
ATOM 2270 N N . THR A 1 299 ? -2.213 -19.516 -12.797 1 94.12 299 THR A N 1
ATOM 2271 C CA . THR A 1 299 ? -1.852 -18.125 -12.484 1 94.12 299 THR A CA 1
ATOM 2272 C C . THR A 1 299 ? -2.445 -17.703 -11.148 1 94.12 299 THR A C 1
ATOM 2274 O O . THR A 1 299 ? -3.217 -18.453 -10.539 1 94.12 299 THR A O 1
ATOM 2277 N N . ASP A 1 300 ? -1.98 -16.594 -10.703 1 96.31 300 ASP A N 1
ATOM 2278 C CA . ASP A 1 300 ? -2.496 -16.094 -9.43 1 96.31 300 ASP A CA 1
ATOM 2279 C C . ASP A 1 300 ? -4.016 -15.953 -9.477 1 96.31 300 ASP A C 1
ATOM 2281 O O . ASP A 1 300 ? -4.559 -15.359 -10.406 1 96.31 300 ASP A O 1
ATOM 2285 N N . ASN A 1 301 ? -4.723 -16.562 -8.539 1 97.88 301 ASN A N 1
ATOM 2286 C CA . ASN A 1 301 ? -6.184 -16.547 -8.5 1 97.88 301 ASN A CA 1
ATOM 2287 C C . ASN A 1 301 ? -6.707 -16.688 -7.074 1 97.88 301 ASN A C 1
ATOM 2289 O O . ASN A 1 301 ? -5.996 -17.172 -6.195 1 97.88 301 ASN A O 1
ATOM 2293 N N . GLY A 1 302 ? -7.934 -16.328 -6.934 1 98.62 302 GLY A N 1
ATOM 2294 C CA . GLY A 1 302 ? -8.531 -16.391 -5.609 1 98.62 302 GLY A CA 1
ATOM 2295 C C . GLY A 1 302 ? -8.906 -17.797 -5.18 1 98.62 302 GLY A C 1
ATOM 2296 O O . GLY A 1 302 ? -9.062 -18.062 -3.986 1 98.62 302 GLY A O 1
ATOM 2297 N N . ALA A 1 303 ? -9.086 -18.703 -6.102 1 98.75 303 ALA A N 1
ATOM 2298 C CA . ALA A 1 303 ? -9.547 -20.062 -5.797 1 98.75 303 ALA A CA 1
ATOM 2299 C C . ALA A 1 303 ? -8.516 -20.812 -4.953 1 98.75 303 ALA A C 1
ATOM 2301 O O . ALA A 1 303 ? -8.875 -21.484 -3.984 1 98.75 303 ALA A O 1
ATOM 2302 N N . MET A 1 304 ? -7.258 -20.672 -5.305 1 98.44 304 MET A N 1
ATOM 2303 C CA . MET A 1 304 ? -6.219 -21.359 -4.551 1 98.44 304 MET A CA 1
ATOM 2304 C C . MET A 1 304 ? -6.113 -20.797 -3.133 1 98.44 304 MET A C 1
ATOM 2306 O O . MET A 1 304 ? -5.871 -21.547 -2.186 1 98.44 304 MET A O 1
ATOM 2310 N N . VAL A 1 305 ? -6.395 -19.516 -3.027 1 98.44 305 VAL A N 1
ATOM 2311 C CA . VAL A 1 305 ? -6.332 -18.859 -1.725 1 98.44 305 VAL A CA 1
ATOM 2312 C C . VAL A 1 305 ? -7.531 -19.281 -0.877 1 98.44 305 VAL A C 1
ATOM 2314 O O . VAL A 1 305 ? -7.383 -19.594 0.308 1 98.44 305 VAL A O 1
ATOM 2317 N N . ALA A 1 306 ? -8.695 -19.328 -1.483 1 98.69 306 ALA A N 1
ATOM 2318 C CA . ALA A 1 306 ? -9.914 -19.734 -0.79 1 98.69 306 ALA A CA 1
ATOM 2319 C C . ALA A 1 306 ? -9.797 -21.172 -0.293 1 98.69 306 ALA A C 1
ATOM 2321 O O . ALA A 1 306 ? -10.203 -21.484 0.83 1 98.69 306 ALA A O 1
ATOM 2322 N N . TYR A 1 307 ? -9.258 -22.047 -1.09 1 98.12 307 TYR A N 1
ATOM 2323 C CA . TYR A 1 307 ? -9.109 -23.438 -0.723 1 98.12 307 TYR A CA 1
ATOM 2324 C C . TYR A 1 307 ? -8.148 -23.594 0.455 1 98.12 307 TYR A C 1
ATOM 2326 O O . TYR A 1 307 ? -8.477 -24.266 1.442 1 98.12 307 TYR A O 1
ATOM 2334 N N . ALA A 1 308 ? -6.945 -23 0.294 1 96.44 308 ALA A N 1
ATOM 2335 C CA . ALA A 1 308 ? -5.984 -23.047 1.392 1 96.44 308 ALA A CA 1
ATOM 2336 C C . ALA A 1 308 ? -6.578 -22.453 2.666 1 96.44 308 ALA A C 1
ATOM 2338 O O . ALA A 1 308 ? -6.363 -22.969 3.762 1 96.44 308 ALA A O 1
ATOM 2339 N N . GLY A 1 309 ? -7.355 -21.359 2.477 1 96.31 309 GLY A N 1
ATOM 2340 C CA . GLY A 1 309 ? -8.008 -20.719 3.604 1 96.31 309 GLY A CA 1
ATOM 2341 C C . GLY A 1 309 ? -9.031 -21.594 4.289 1 96.31 309 GLY A C 1
ATOM 2342 O O . GLY A 1 309 ? -9.133 -21.609 5.52 1 96.31 309 GLY A O 1
ATOM 2343 N N . LEU A 1 310 ? -9.773 -22.344 3.516 1 96.88 310 LEU A N 1
ATOM 2344 C CA . LEU A 1 310 ? -10.766 -23.266 4.07 1 96.88 310 LEU A CA 1
ATOM 2345 C C . LEU A 1 310 ? -10.094 -24.297 4.965 1 96.88 310 LEU A C 1
ATOM 2347 O O . LEU A 1 310 ? -10.555 -24.547 6.082 1 96.88 310 LEU A O 1
ATOM 2351 N N . ILE A 1 311 ? -9.031 -24.875 4.484 1 95 311 ILE A N 1
ATOM 2352 C CA . ILE A 1 311 ? -8.312 -25.922 5.223 1 95 311 ILE A CA 1
ATOM 2353 C C . ILE A 1 311 ? -7.777 -25.344 6.531 1 95 311 ILE A C 1
ATOM 2355 O O . ILE A 1 311 ? -7.949 -25.938 7.594 1 95 311 ILE A O 1
ATOM 2359 N N . ARG A 1 312 ? -7.242 -24.203 6.465 1 92.44 312 ARG A N 1
ATOM 2360 C CA . ARG A 1 312 ? -6.586 -23.625 7.637 1 92.44 312 ARG A CA 1
ATOM 2361 C C . ARG A 1 312 ? -7.613 -23.078 8.625 1 92.44 312 ARG A C 1
ATOM 2363 O O . ARG A 1 312 ? -7.402 -23.125 9.836 1 92.44 312 ARG A O 1
ATOM 2370 N N . LEU A 1 313 ? -8.688 -22.484 8.141 1 92.56 313 LEU A N 1
ATOM 2371 C CA . LEU A 1 313 ? -9.758 -22.031 9.016 1 92.56 313 LEU A CA 1
ATOM 2372 C C . LEU A 1 313 ? -10.375 -23.188 9.773 1 92.56 313 LEU A C 1
ATOM 2374 O O . LEU A 1 313 ? -10.648 -23.094 10.977 1 92.56 313 LEU A O 1
ATOM 2378 N N . LYS A 1 314 ? -10.531 -24.25 9.109 1 91.69 314 LYS A N 1
ATOM 2379 C CA . LYS A 1 314 ? -11.102 -25.438 9.727 1 91.69 314 LYS A CA 1
ATOM 2380 C C . LYS A 1 314 ? -10.188 -25.984 10.82 1 91.69 314 LYS A C 1
ATOM 2382 O O . LYS A 1 314 ? -10.656 -26.562 11.797 1 91.69 314 LYS A O 1
ATOM 2387 N N . ALA A 1 315 ? -8.922 -25.766 10.594 1 88.94 315 ALA A N 1
ATOM 2388 C CA . ALA A 1 315 ? -7.941 -26.234 11.57 1 88.94 315 ALA A CA 1
ATOM 2389 C C . ALA A 1 315 ? -7.844 -25.281 12.758 1 88.94 315 ALA A C 1
ATOM 2391 O O . ALA A 1 315 ? -7.09 -25.531 13.703 1 88.94 315 ALA A O 1
ATOM 2392 N N . GLY A 1 316 ? -8.508 -24.109 12.703 1 80.44 316 GLY A N 1
ATOM 2393 C CA . GLY A 1 316 ? -8.555 -23.172 13.812 1 80.44 316 GLY A CA 1
ATOM 2394 C C . GLY A 1 316 ? -7.402 -22.188 13.805 1 80.44 316 GLY A C 1
ATOM 2395 O O . GLY A 1 316 ? -7.07 -21.609 14.844 1 80.44 316 GLY A O 1
ATOM 2396 N N . LEU A 1 317 ? -6.727 -22.125 12.734 1 71.06 317 LEU A N 1
ATOM 2397 C CA . LEU A 1 317 ? -5.551 -21.281 12.641 1 71.06 317 LEU A CA 1
ATOM 2398 C C . LEU A 1 317 ? -5.941 -19.844 12.305 1 71.06 317 LEU A C 1
ATOM 2400 O O . LEU A 1 317 ? -5.562 -19.312 11.258 1 71.06 317 LEU A O 1
ATOM 2404 N N . PHE A 1 318 ? -6.961 -19.266 12.875 1 68.06 318 PHE A N 1
ATOM 2405 C CA . PHE A 1 318 ? -7.281 -17.859 12.641 1 68.06 318 PHE A CA 1
ATOM 2406 C C . PHE A 1 318 ? -7.094 -17.047 13.914 1 68.06 318 PHE A C 1
ATOM 2408 O O . PHE A 1 318 ? -7.18 -17.594 15.023 1 68.06 318 PHE A O 1
ATOM 2415 N N . SER A 1 319 ? -6.203 -16.031 13.891 1 57.69 319 SER A N 1
ATOM 2416 C CA . SER A 1 319 ? -6.035 -15.133 15.023 1 57.69 319 SER A CA 1
ATOM 2417 C C . SER A 1 319 ? -6.637 -13.766 14.742 1 57.69 319 SER A C 1
ATOM 2419 O O . SER A 1 319 ? -6.754 -13.359 13.578 1 57.69 319 SER A O 1
ATOM 2421 N N . ASP A 1 320 ? -7.328 -13.25 15.625 1 58.47 320 ASP A N 1
ATOM 2422 C CA . ASP A 1 320 ? -7.812 -11.875 15.625 1 58.47 320 ASP A CA 1
ATOM 2423 C C . ASP A 1 320 ? -6.684 -10.891 15.336 1 58.47 320 ASP A C 1
ATOM 2425 O O . ASP A 1 320 ? -6.844 -9.68 15.508 1 58.47 320 ASP A O 1
ATOM 2429 N N . LEU A 1 321 ? -5.598 -11.5 14.82 1 54.28 321 LEU A N 1
ATOM 2430 C CA . LEU A 1 321 ? -4.32 -10.797 14.797 1 54.28 321 LEU A CA 1
ATOM 2431 C C . LEU A 1 321 ? -4.328 -9.695 13.742 1 54.28 321 LEU A C 1
ATOM 2433 O O . LEU A 1 321 ? -5.109 -9.75 12.789 1 54.28 321 LEU A O 1
ATOM 2437 N N . PRO A 1 322 ? -3.457 -8.805 14.031 1 58.72 322 PRO A N 1
ATOM 2438 C CA . PRO A 1 322 ? -3.098 -7.688 13.148 1 58.72 322 PRO A CA 1
ATOM 2439 C C . PRO A 1 322 ? -2.801 -8.141 11.719 1 58.72 322 PRO A C 1
ATOM 2441 O O . PRO A 1 322 ? -2.422 -9.297 11.5 1 58.72 322 PRO A O 1
ATOM 2444 N N . ILE A 1 323 ? -3.326 -7.379 10.828 1 64.06 323 ILE A N 1
ATOM 2445 C CA . ILE A 1 323 ? -3.004 -7.508 9.406 1 64.06 323 ILE A CA 1
ATOM 2446 C C . ILE A 1 323 ? -1.498 -7.699 9.234 1 64.06 323 ILE A C 1
ATOM 2448 O O . ILE A 1 323 ? -0.706 -6.855 9.672 1 64.06 323 ILE A O 1
ATOM 2452 N N . LEU A 1 324 ? -1.091 -8.883 8.742 1 68.5 324 LEU A N 1
ATOM 2453 C CA . LEU A 1 324 ? 0.332 -9.102 8.508 1 68.5 324 LEU A CA 1
ATOM 2454 C C . LEU A 1 324 ? 0.61 -9.312 7.02 1 68.5 324 LEU A C 1
ATOM 2456 O O . LEU A 1 324 ? -0.175 -9.953 6.32 1 68.5 324 LEU A O 1
ATOM 2460 N N . VAL A 1 325 ? 1.35 -8.445 6.504 1 76.62 325 VAL A N 1
ATOM 2461 C CA . VAL A 1 325 ? 1.877 -8.695 5.164 1 76.62 325 VAL A CA 1
ATOM 2462 C C . VAL A 1 325 ? 3.369 -9.008 5.246 1 76.62 325 VAL A C 1
ATOM 2464 O O . VAL A 1 325 ? 4.094 -8.398 6.043 1 76.62 325 VAL A O 1
ATOM 2467 N N . ARG A 1 326 ? 3.826 -10.047 4.469 1 80.81 326 ARG A N 1
ATOM 2468 C CA . ARG A 1 326 ? 5.219 -10.484 4.449 1 80.81 326 ARG A CA 1
ATOM 2469 C C . ARG A 1 326 ? 5.734 -10.602 3.021 1 80.81 326 ARG A C 1
ATOM 2471 O O . ARG A 1 326 ? 5.656 -11.672 2.414 1 80.81 326 ARG A O 1
ATOM 2478 N N . PRO A 1 327 ? 6.371 -9.539 2.576 1 76.19 327 PRO A N 1
ATOM 2479 C CA . PRO A 1 327 ? 6.891 -9.625 1.21 1 76.19 327 PRO A CA 1
ATOM 2480 C C . PRO A 1 327 ? 7.84 -10.805 1.017 1 76.19 327 PRO A C 1
ATOM 2482 O O . PRO A 1 327 ? 7.988 -11.312 -0.1 1 76.19 327 PRO A O 1
ATOM 2485 N N . ARG A 1 328 ? 8.594 -11.117 2.119 1 74 328 ARG A N 1
ATOM 2486 C CA . ARG A 1 328 ? 9.398 -12.336 2.199 1 74 328 ARG A CA 1
ATOM 2487 C C . ARG A 1 328 ? 8.844 -13.289 3.254 1 74 328 ARG A C 1
ATOM 2489 O O . ARG A 1 328 ? 8.609 -12.891 4.398 1 74 328 ARG A O 1
ATOM 2496 N N . TRP A 1 329 ? 8.445 -14.43 2.832 1 78.62 329 TRP A N 1
ATOM 2497 C CA . TRP A 1 329 ? 7.848 -15.445 3.691 1 78.62 329 TRP A CA 1
ATOM 2498 C C . TRP A 1 329 ? 8.18 -16.844 3.193 1 78.62 329 TRP A C 1
ATOM 2500 O O . TRP A 1 329 ? 7.684 -17.281 2.146 1 78.62 329 TRP A O 1
ATOM 2510 N N . SER A 1 330 ? 9.016 -17.578 3.984 1 80.5 330 SER A N 1
ATOM 2511 C CA . SER A 1 330 ? 9.414 -18.906 3.561 1 80.5 330 SER A CA 1
ATOM 2512 C C . SER A 1 330 ? 8.281 -19.906 3.75 1 80.5 330 SER A C 1
ATOM 2514 O O . SER A 1 330 ? 7.566 -19.875 4.754 1 80.5 330 SER A O 1
ATOM 2516 N N . LEU A 1 331 ? 8.102 -20.734 2.828 1 81.56 331 LEU A N 1
ATOM 2517 C CA . LEU A 1 331 ? 7.133 -21.828 2.912 1 81.56 331 LEU A CA 1
ATOM 2518 C C . LEU A 1 331 ? 7.375 -22.672 4.16 1 81.56 331 LEU A C 1
ATOM 2520 O O . LEU A 1 331 ? 6.43 -23.203 4.738 1 81.56 331 LEU A O 1
ATOM 2524 N N . GLU A 1 332 ? 8.586 -22.781 4.566 1 81.94 332 GLU A N 1
ATOM 2525 C CA . GLU A 1 332 ? 8.969 -23.641 5.68 1 81.94 332 GLU A CA 1
ATOM 2526 C C . GLU A 1 332 ? 8.508 -23.062 7.012 1 81.94 332 GLU A C 1
ATOM 2528 O O . GLU A 1 332 ? 8.508 -23.75 8.031 1 81.94 332 GLU A O 1
ATOM 2533 N N . ASP A 1 333 ? 8.125 -21.781 7.004 1 76.19 333 ASP A N 1
ATOM 2534 C CA . ASP A 1 333 ? 7.734 -21.109 8.234 1 76.19 333 ASP A CA 1
ATOM 2535 C C . ASP A 1 333 ? 6.273 -21.391 8.586 1 76.19 333 ASP A C 1
ATOM 2537 O O . ASP A 1 333 ? 5.801 -21 9.656 1 76.19 333 ASP A O 1
ATOM 2541 N N . LEU A 1 334 ? 5.539 -22.125 7.695 1 80.12 334 LEU A N 1
ATOM 2542 C CA . LEU A 1 334 ? 4.117 -22.359 7.906 1 80.12 334 LEU A CA 1
ATOM 2543 C C . LEU A 1 334 ? 3.893 -23.422 8.969 1 80.12 334 LEU A C 1
ATOM 2545 O O . LEU A 1 334 ? 4.641 -24.406 9.031 1 80.12 334 LEU A O 1
ATOM 2549 N N . PRO A 1 335 ? 2.83 -23.25 9.758 1 75.88 335 PRO A N 1
ATOM 2550 C CA . PRO A 1 335 ? 2.527 -24.281 10.758 1 75.88 335 PRO A CA 1
ATOM 2551 C C . PRO A 1 335 ? 1.908 -25.531 10.156 1 75.88 335 PRO A C 1
ATOM 2553 O O . PRO A 1 335 ? 1.143 -25.453 9.195 1 75.88 335 PRO A O 1
ATOM 2556 N N . ARG A 1 336 ? 2.217 -26.641 10.797 1 77.5 336 ARG A N 1
ATOM 2557 C CA . ARG A 1 336 ? 1.639 -27.922 10.398 1 77.5 336 ARG A CA 1
ATOM 2558 C C . ARG A 1 336 ? 0.157 -28 10.758 1 77.5 336 ARG A C 1
ATOM 2560 O O . ARG A 1 336 ? -0.257 -27.5 11.805 1 77.5 336 ARG A O 1
ATOM 2567 N N . ILE A 1 337 ? -0.653 -28.484 9.781 1 73.69 337 ILE A N 1
ATOM 2568 C CA . ILE A 1 337 ? -2.074 -28.672 10.055 1 73.69 337 ILE A CA 1
ATOM 2569 C C . ILE A 1 337 ? -2.35 -30.156 10.328 1 73.69 337 ILE A C 1
ATOM 2571 O O . ILE A 1 337 ? -1.918 -31.016 9.562 1 73.69 337 ILE A O 1
ATOM 2575 N N . LYS A 1 338 ? -2.777 -30.547 11.602 1 61.59 338 LYS A N 1
ATOM 2576 C CA . LYS A 1 338 ? -3.17 -31.922 11.906 1 61.59 338 LYS A CA 1
ATOM 2577 C C . LYS A 1 338 ? -4.457 -32.281 11.188 1 61.59 338 LYS A C 1
ATOM 2579 O O . LYS A 1 338 ? -5.504 -31.672 11.406 1 61.59 338 LYS A O 1
ATOM 2584 N N . GLN A 1 339 ? -4.367 -32.406 9.844 1 50.47 339 GLN A N 1
ATOM 2585 C CA . GLN A 1 339 ? -5.598 -32.75 9.125 1 50.47 339 GLN A CA 1
ATOM 2586 C C . GLN A 1 339 ? -6.207 -34.062 9.641 1 50.47 339 GLN A C 1
ATOM 2588 O O . GLN A 1 339 ? -5.508 -35.062 9.766 1 50.47 339 GLN A O 1
ATOM 2593 N N . SER A 1 340 ? -7.082 -34 10.516 1 40.25 340 SER A N 1
ATOM 2594 C CA . SER A 1 340 ? -7.918 -35.219 10.438 1 40.25 340 SER A CA 1
ATOM 2595 C C . SER A 1 340 ? -8.586 -35.312 9.07 1 40.25 340 SER A C 1
ATOM 2597 O O . SER A 1 340 ? -9.484 -34.531 8.742 1 40.25 340 SER A O 1
ATOM 2599 N N . LEU A 1 341 ? -7.898 -35.406 8.008 1 32.34 341 LEU A N 1
ATOM 2600 C CA . LEU A 1 341 ? -8.695 -35.844 6.859 1 32.34 341 LEU A CA 1
ATOM 2601 C C . LEU A 1 341 ? -9.531 -37.062 7.199 1 32.34 341 LEU A C 1
ATOM 2603 O O . LEU A 1 341 ? -9.055 -37.969 7.891 1 32.34 341 LEU A O 1
ATOM 2607 N N . MET B 1 1 ? -26.625 14.18 9.203 1 95.75 1 MET B N 1
ATOM 2608 C CA . MET B 1 1 ? -25.609 13.391 8.516 1 95.75 1 MET B CA 1
ATOM 2609 C C . MET B 1 1 ? -24.375 13.188 9.398 1 95.75 1 MET B C 1
ATOM 2611 O O . MET B 1 1 ? -23.906 14.133 10.031 1 95.75 1 MET B O 1
ATOM 2615 N N . ARG B 1 2 ? -23.953 11.953 9.5 1 98.38 2 ARG B N 1
ATOM 2616 C CA . ARG B 1 2 ? -22.734 11.625 10.242 1 98.38 2 ARG B CA 1
ATOM 2617 C C . ARG B 1 2 ? -21.672 11.055 9.312 1 98.38 2 ARG B C 1
ATOM 2619 O O . ARG B 1 2 ? -21.938 10.125 8.547 1 98.38 2 ARG B O 1
ATOM 2626 N N . VAL B 1 3 ? -20.5 11.648 9.422 1 98.44 3 VAL B N 1
ATOM 2627 C CA . VAL B 1 3 ? -19.422 11.25 8.523 1 98.44 3 VAL B CA 1
ATOM 2628 C C . VAL B 1 3 ? -18.25 10.703 9.328 1 98.44 3 VAL B C 1
ATOM 2630 O O . VAL B 1 3 ? -17.828 11.312 10.312 1 98.44 3 VAL B O 1
ATOM 2633 N N . LEU B 1 4 ? -17.797 9.547 8.969 1 98.75 4 LEU B N 1
ATOM 2634 C CA . LEU B 1 4 ? -16.562 8.977 9.508 1 98.75 4 LEU B CA 1
ATOM 2635 C C . LEU B 1 4 ? -15.359 9.43 8.695 1 98.75 4 LEU B C 1
ATOM 2637 O O . LEU B 1 4 ? -15.32 9.266 7.477 1 98.75 4 LEU B O 1
ATOM 2641 N N . GLY B 1 5 ? -14.414 10.094 9.352 1 98.69 5 GLY B N 1
ATOM 2642 C CA . GLY B 1 5 ? -13.203 10.555 8.703 1 98.69 5 GLY B CA 1
ATOM 2643 C C . GLY B 1 5 ? -11.992 9.688 9 1 98.69 5 GLY B C 1
ATOM 2644 O O . GLY B 1 5 ? -11.773 9.297 10.148 1 98.69 5 GLY B O 1
ATOM 2645 N N . ILE B 1 6 ? -11.211 9.359 7.973 1 98.38 6 ILE B N 1
ATOM 2646 C CA . ILE B 1 6 ? -10.016 8.531 8.094 1 98.38 6 ILE B CA 1
ATOM 2647 C C . ILE B 1 6 ? -8.797 9.289 7.562 1 98.38 6 ILE B C 1
ATOM 2649 O O . ILE B 1 6 ? -8.781 9.711 6.402 1 98.38 6 ILE B O 1
ATOM 2653 N N . GLU B 1 7 ? -7.797 9.453 8.398 1 98.31 7 GLU B N 1
ATOM 2654 C CA . GLU B 1 7 ? -6.551 10.117 8.039 1 98.31 7 GLU B CA 1
ATOM 2655 C C . GLU B 1 7 ? -5.359 9.172 8.156 1 98.31 7 GLU B C 1
ATOM 2657 O O . GLU B 1 7 ? -5.082 8.648 9.234 1 98.31 7 GLU B O 1
ATOM 2662 N N . THR B 1 8 ? -4.625 8.891 7 1 97 8 THR B N 1
ATOM 2663 C CA . THR B 1 8 ? -3.482 7.988 7.02 1 97 8 THR B CA 1
ATOM 2664 C C . THR B 1 8 ? -2.371 8.5 6.109 1 97 8 THR B C 1
ATOM 2666 O O . THR B 1 8 ? -1.625 7.715 5.523 1 97 8 THR B O 1
ATOM 2669 N N . SER B 1 9 ? -2.252 9.766 5.891 1 95.12 9 SER B N 1
ATOM 2670 C CA . SER B 1 9 ? -1.409 10.312 4.832 1 95.12 9 SER B CA 1
ATOM 2671 C C . SER B 1 9 ? 0.07 10.117 5.152 1 95.12 9 SER B C 1
ATOM 2673 O O . SER B 1 9 ? 0.91 10.125 4.25 1 95.12 9 SER B O 1
ATOM 2675 N N . CYS B 1 10 ? 0.455 9.984 6.422 1 94.25 10 CYS B N 1
ATOM 2676 C CA . CYS B 1 10 ? 1.87 9.906 6.762 1 94.25 10 CYS B CA 1
ATOM 2677 C C . CYS B 1 10 ? 2.094 8.977 7.953 1 94.25 10 CYS B C 1
ATOM 2679 O O . CYS B 1 10 ? 2.074 7.754 7.805 1 94.25 10 CYS B O 1
ATOM 2681 N N . ASP B 1 11 ? 2.238 9.516 9.172 1 94.12 11 ASP B N 1
ATOM 2682 C CA . ASP B 1 11 ? 2.635 8.641 10.273 1 94.12 11 ASP B CA 1
ATOM 2683 C C . ASP B 1 11 ? 1.621 8.703 11.414 1 94.12 11 ASP B C 1
ATOM 2685 O O . ASP B 1 11 ? 1.919 8.289 12.539 1 94.12 11 ASP B O 1
ATOM 2689 N N . GLU B 1 12 ? 0.477 9.234 11.219 1 96.19 12 GLU B N 1
ATOM 2690 C CA . GLU B 1 12 ? -0.639 9.195 12.164 1 96.19 12 GLU B CA 1
ATOM 2691 C C . GLU B 1 12 ? -1.855 8.508 11.547 1 96.19 12 GLU B C 1
ATOM 2693 O O . GLU B 1 12 ? -2.219 8.789 10.406 1 96.19 12 GLU B O 1
ATOM 2698 N N . THR B 1 13 ? -2.43 7.613 12.305 1 97.75 13 THR B N 1
ATOM 2699 C CA . THR B 1 13 ? -3.75 7.098 11.961 1 97.75 13 THR B CA 1
ATOM 2700 C C . THR B 1 13 ? -4.84 7.828 12.742 1 97.75 13 THR B C 1
ATOM 2702 O O . THR B 1 13 ? -4.871 7.773 13.969 1 97.75 13 THR B O 1
ATOM 2705 N N . GLY B 1 14 ? -5.645 8.578 12.062 1 98.44 14 GLY B N 1
ATOM 2706 C CA . GLY B 1 14 ? -6.727 9.32 12.695 1 98.44 14 GLY B CA 1
ATOM 2707 C C . GLY B 1 14 ? -8.102 8.883 12.219 1 98.44 14 GLY B C 1
ATOM 2708 O O . GLY B 1 14 ? -8.305 8.656 11.023 1 98.44 14 GLY B O 1
ATOM 2709 N N . VAL B 1 15 ? -9.023 8.648 13.125 1 98.81 15 VAL B N 1
ATOM 2710 C CA . VAL B 1 15 ? -10.414 8.352 12.82 1 98.81 15 VAL B CA 1
ATOM 2711 C C . VAL B 1 15 ? -11.328 9.227 13.68 1 98.81 15 VAL B C 1
ATOM 2713 O O . VAL B 1 15 ? -11.094 9.398 14.875 1 98.81 15 VAL B O 1
ATOM 2716 N N . ALA B 1 16 ? -12.297 9.781 13.078 1 98.88 16 ALA B N 1
ATOM 2717 C CA . ALA B 1 16 ? -13.234 10.633 13.805 1 98.88 16 ALA B CA 1
ATOM 2718 C C . ALA B 1 16 ? -14.633 10.539 13.203 1 98.88 16 ALA B C 1
ATOM 2720 O O . ALA B 1 16 ? -14.805 10.086 12.07 1 98.88 16 ALA B O 1
ATOM 2721 N N . ILE B 1 17 ? -15.57 10.875 14 1 98.88 17 ILE B N 1
ATOM 2722 C CA . ILE B 1 17 ? -16.953 10.961 13.539 1 98.88 17 ILE B CA 1
ATOM 2723 C C . ILE B 1 17 ? -17.484 12.375 13.773 1 98.88 17 ILE B C 1
ATOM 2725 O O . ILE B 1 17 ? -17.438 12.883 14.898 1 98.88 17 ILE B O 1
ATOM 2729 N N . TYR B 1 18 ? -17.938 12.992 12.758 1 98.75 18 TYR B N 1
ATOM 2730 C CA . TYR B 1 18 ? -18.484 14.336 12.812 1 98.75 18 TYR B CA 1
ATOM 2731 C C . TYR B 1 18 ? -19.969 14.328 12.438 1 98.75 18 TYR B C 1
ATOM 2733 O O . TYR B 1 18 ? -20.344 13.789 11.398 1 98.75 18 TYR B O 1
ATOM 2741 N N . ASP B 1 19 ? -20.766 14.922 13.273 1 98.44 19 ASP B N 1
ATOM 2742 C CA . ASP B 1 19 ? -22.203 15.047 13.07 1 98.44 19 ASP B CA 1
ATOM 2743 C C . ASP B 1 19 ? -22.578 16.453 12.609 1 98.44 19 ASP B C 1
ATOM 2745 O O . ASP B 1 19 ? -22.125 17.438 13.188 1 98.44 19 ASP B O 1
ATOM 2749 N N . GLN B 1 20 ? -23.438 16.516 11.68 1 96.5 20 GLN B N 1
ATOM 2750 C CA . GLN B 1 20 ? -23.828 17.781 11.07 1 96.5 20 GLN B CA 1
ATOM 2751 C C . GLN B 1 20 ? -24.406 18.75 12.109 1 96.5 20 GLN B C 1
ATOM 2753 O O . GLN B 1 20 ? -24.203 19.953 12.016 1 96.5 20 GLN B O 1
ATOM 2758 N N . HIS B 1 21 ? -25.062 18.281 13.117 1 96.5 21 HIS B N 1
ATOM 2759 C CA . HIS B 1 21 ? -25.75 19.125 14.078 1 96.5 21 HIS B CA 1
ATOM 2760 C C . HIS B 1 21 ? -25.016 19.156 15.414 1 96.5 21 HIS B C 1
ATOM 2762 O O . HIS B 1 21 ? -24.953 20.203 16.062 1 96.5 21 HIS B O 1
ATOM 2768 N N . LYS B 1 22 ? -24.391 18.047 15.773 1 96.94 22 LYS B N 1
ATOM 2769 C CA . LYS B 1 22 ? -23.812 17.906 17.109 1 96.94 22 LYS B CA 1
ATOM 2770 C C . LYS B 1 22 ? -22.312 18.219 17.078 1 96.94 22 LYS B C 1
ATOM 2772 O O . LYS B 1 22 ? -21.688 18.406 18.141 1 96.94 22 LYS B O 1
ATOM 2777 N N . GLY B 1 23 ? -21.766 18.234 15.898 1 97.56 23 GLY B N 1
ATOM 2778 C CA . GLY B 1 23 ? -20.328 18.484 15.797 1 97.56 23 GLY B CA 1
ATOM 2779 C C . GLY B 1 23 ? -19.5 17.219 15.953 1 97.56 23 GLY B C 1
ATOM 2780 O O . GLY B 1 23 ? -19.891 16.156 15.469 1 97.56 23 GLY B O 1
ATOM 2781 N N . LEU B 1 24 ? -18.328 17.391 16.5 1 98.38 24 LEU B N 1
ATOM 2782 C CA . LEU B 1 24 ? -17.391 16.266 16.641 1 98.38 24 LEU B CA 1
ATOM 2783 C C . LEU B 1 24 ? -17.844 15.32 17.75 1 98.38 24 LEU B C 1
ATOM 2785 O O . LEU B 1 24 ? -17.969 15.727 18.906 1 98.38 24 LEU B O 1
ATOM 2789 N N . LEU B 1 25 ? -18.078 14.094 17.469 1 98.5 25 LEU B N 1
ATOM 2790 C CA . LEU B 1 25 ? -18.594 13.141 18.438 1 98.5 25 LEU B CA 1
ATOM 2791 C C . LEU B 1 25 ? -17.453 12.328 19.047 1 98.5 25 LEU B C 1
ATOM 2793 O O . LEU B 1 25 ? -17.516 11.945 20.219 1 98.5 25 LEU B O 1
ATOM 2797 N N . ALA B 1 26 ? -16.516 12 18.25 1 98.38 26 ALA B N 1
ATOM 2798 C CA . ALA B 1 26 ? -15.344 11.242 18.688 1 98.38 26 ALA B CA 1
ATOM 2799 C C . ALA B 1 26 ? -14.156 11.516 17.766 1 98.38 26 ALA B C 1
ATOM 2801 O O . ALA B 1 26 ? -14.336 11.766 16.562 1 98.38 26 ALA B O 1
ATOM 2802 N N . ASN B 1 27 ? -13.016 11.516 18.297 1 98.38 27 ASN B N 1
ATOM 2803 C CA . ASN B 1 27 ? -11.75 11.703 17.578 1 98.38 27 ASN B CA 1
ATOM 2804 C C . ASN B 1 27 ? -10.625 10.883 18.203 1 98.38 27 ASN B C 1
ATOM 2806 O O . ASN B 1 27 ? -10.211 11.148 19.328 1 98.38 27 ASN B O 1
ATOM 2810 N N . GLU B 1 28 ? -10.188 9.883 17.469 1 98 28 GLU B N 1
ATOM 2811 C CA . GLU B 1 28 ? -9.109 9.016 17.938 1 98 28 GLU B CA 1
ATOM 2812 C C . GLU B 1 28 ? -7.898 9.102 17.016 1 98 28 GLU B C 1
ATOM 2814 O O . GLU B 1 28 ? -8.047 9.102 15.781 1 98 28 GLU B O 1
ATOM 2819 N N . VAL B 1 29 ? -6.758 9.25 17.641 1 97.62 29 VAL B N 1
ATOM 2820 C CA . VAL B 1 29 ? -5.523 9.344 16.859 1 97.62 29 VAL B CA 1
ATOM 2821 C C . VAL B 1 29 ? -4.484 8.375 17.422 1 97.62 29 VAL B C 1
ATOM 2823 O O . VAL B 1 29 ? -4.297 8.289 18.641 1 97.62 29 VAL B O 1
ATOM 2826 N N . TYR B 1 30 ? -3.941 7.609 16.562 1 96.94 30 TYR B N 1
ATOM 2827 C CA . TYR B 1 30 ? -2.771 6.797 16.875 1 96.94 30 TYR B CA 1
ATOM 2828 C C . TYR B 1 30 ? -1.525 7.348 16.203 1 96.94 30 TYR B C 1
ATOM 2830 O O . TYR B 1 30 ? -1.458 7.398 14.969 1 96.94 30 TYR B O 1
ATOM 2838 N N . SER B 1 31 ? -0.548 7.711 16.953 1 94.69 31 SER B N 1
ATOM 2839 C CA . SER B 1 31 ? 0.69 8.273 16.438 1 94.69 31 SER B CA 1
ATOM 2840 C C . SER B 1 31 ? 1.785 7.219 16.344 1 94.69 31 SER B C 1
ATOM 2842 O O . SER B 1 31 ? 1.941 6.395 17.25 1 94.69 31 SER B O 1
ATOM 2844 N N . GLN B 1 32 ? 2.529 7.324 15.258 1 93.69 32 GLN B N 1
ATOM 2845 C CA . GLN B 1 32 ? 3.615 6.379 15.031 1 93.69 32 GLN B CA 1
ATOM 2846 C C . GLN B 1 32 ? 4.961 6.977 15.438 1 93.69 32 GLN B C 1
ATOM 2848 O O . GLN B 1 32 ? 6.012 6.508 14.992 1 93.69 32 GLN B O 1
ATOM 2853 N N . SER B 1 33 ? 4.961 8.008 16.203 1 90.19 33 SER B N 1
ATOM 2854 C CA . SER B 1 33 ? 6.176 8.734 16.562 1 90.19 33 SER B CA 1
ATOM 2855 C C . SER B 1 33 ? 7.223 7.805 17.156 1 90.19 33 SER B C 1
ATOM 2857 O O . SER B 1 33 ? 8.398 7.871 16.797 1 90.19 33 SER B O 1
ATOM 2859 N N . GLU B 1 34 ? 6.848 6.988 18.047 1 89.5 34 GLU B N 1
ATOM 2860 C CA . GLU B 1 34 ? 7.777 6.07 18.703 1 89.5 34 GLU B CA 1
ATOM 2861 C C . GLU B 1 34 ? 8.367 5.082 17.703 1 89.5 34 GLU B C 1
ATOM 2863 O O . GLU B 1 34 ? 9.555 4.773 17.75 1 89.5 34 GLU B O 1
ATOM 2868 N N . LEU B 1 35 ? 7.551 4.664 16.844 1 88.81 35 LEU B N 1
ATOM 2869 C CA . LEU B 1 35 ? 7.949 3.699 15.828 1 88.81 35 LEU B CA 1
ATOM 2870 C C . LEU B 1 35 ? 9.031 4.277 14.922 1 88.81 35 LEU B C 1
ATOM 2872 O O . LEU B 1 35 ? 9.953 3.562 14.508 1 88.81 35 LEU B O 1
ATOM 2876 N N . HIS B 1 36 ? 8.969 5.531 14.648 1 91.88 36 HIS B N 1
ATOM 2877 C CA . HIS B 1 36 ? 9.852 6.141 13.656 1 91.88 36 HIS B CA 1
ATOM 2878 C C . HIS B 1 36 ? 11.016 6.859 14.336 1 91.88 36 HIS B C 1
ATOM 2880 O O . HIS B 1 36 ? 11.961 7.285 13.664 1 91.88 36 HIS B O 1
ATOM 2886 N N . ALA B 1 37 ? 11.016 6.977 15.625 1 87.81 37 ALA B N 1
ATOM 2887 C CA . ALA B 1 37 ? 12.008 7.738 16.375 1 87.81 37 ALA B CA 1
ATOM 2888 C C . ALA B 1 37 ? 13.414 7.211 16.125 1 87.81 37 ALA B C 1
ATOM 2890 O O . ALA B 1 37 ? 14.352 7.988 15.922 1 87.81 37 ALA B O 1
ATOM 2891 N N . ASP B 1 38 ? 13.516 5.945 16 1 88.06 38 ASP B N 1
ATOM 2892 C CA . ASP B 1 38 ? 14.828 5.324 15.867 1 88.06 38 ASP B CA 1
ATOM 2893 C C . ASP B 1 38 ? 15.398 5.535 14.469 1 88.06 38 ASP B C 1
ATOM 2895 O O . ASP B 1 38 ? 16.594 5.355 14.25 1 88.06 38 ASP B O 1
ATOM 2899 N N . TYR B 1 39 ? 14.594 5.965 13.609 1 89.56 39 TYR B N 1
ATOM 2900 C CA . TYR B 1 39 ? 15.055 6.105 12.234 1 89.56 39 TYR B CA 1
ATOM 2901 C C . TYR B 1 39 ? 15.352 7.562 11.898 1 89.56 39 TYR B C 1
ATOM 2903 O O . TYR B 1 39 ? 15.922 7.863 10.844 1 89.56 39 TYR B O 1
ATOM 2911 N N . GLY B 1 40 ? 14.953 8.484 12.828 1 87.56 40 GLY B N 1
ATOM 2912 C CA . GLY B 1 40 ? 15.188 9.906 12.594 1 87.56 40 GLY B CA 1
ATOM 2913 C C . GLY B 1 40 ? 14.273 10.492 11.539 1 87.56 40 GLY B C 1
ATOM 2914 O O . GLY B 1 40 ? 14.547 11.578 11.016 1 87.56 40 GLY B O 1
ATOM 2915 N N . GLY B 1 41 ? 13.273 9.75 11.141 1 90.19 41 GLY B N 1
ATOM 2916 C CA . GLY B 1 41 ? 12.297 10.141 10.133 1 90.19 41 GLY B CA 1
ATOM 2917 C C . GLY B 1 41 ? 11.289 9.055 9.82 1 90.19 41 GLY B C 1
ATOM 2918 O O . GLY B 1 41 ? 11.398 7.934 10.312 1 90.19 41 GLY B O 1
ATOM 2919 N N . VAL B 1 42 ? 10.359 9.383 9.023 1 91.56 42 VAL B N 1
ATOM 2920 C CA . VAL B 1 42 ? 9.289 8.445 8.711 1 91.56 42 VAL B CA 1
ATOM 2921 C C . VAL B 1 42 ? 9.773 7.43 7.68 1 91.56 42 VAL B C 1
ATOM 2923 O O . VAL B 1 42 ? 10.312 7.801 6.633 1 91.56 42 VAL B O 1
ATOM 2926 N N . VAL B 1 43 ? 9.633 6.207 8.039 1 92.88 43 VAL B N 1
ATOM 2927 C CA . VAL B 1 43 ? 9.898 5.113 7.105 1 92.88 43 VAL B CA 1
ATOM 2928 C C . VAL B 1 43 ? 8.602 4.703 6.41 1 92.88 43 VAL B C 1
ATOM 2930 O O . VAL B 1 43 ? 7.719 4.102 7.031 1 92.88 43 VAL B O 1
ATOM 2933 N N . PRO B 1 44 ? 8.508 4.957 5.172 1 90.56 44 PRO B N 1
ATOM 2934 C CA . PRO B 1 44 ? 7.234 4.824 4.461 1 90.56 44 PRO B CA 1
ATOM 2935 C C . PRO B 1 44 ? 6.621 3.432 4.598 1 90.56 44 PRO B C 1
ATOM 2937 O O . PRO B 1 44 ? 5.426 3.301 4.867 1 90.56 44 PRO B O 1
ATOM 2940 N N . GLU B 1 45 ? 7.453 2.43 4.461 1 86.62 45 GLU B N 1
ATOM 2941 C CA . GLU B 1 45 ? 6.957 1.058 4.531 1 86.62 45 GLU B CA 1
ATOM 2942 C C . GLU B 1 45 ? 6.422 0.736 5.926 1 86.62 45 GLU B C 1
ATOM 2944 O O . GLU B 1 45 ? 5.395 0.072 6.062 1 86.62 45 GLU B O 1
ATOM 2949 N N . LEU B 1 46 ? 7.137 1.183 6.895 1 90.75 46 LEU B N 1
ATOM 2950 C CA . LEU B 1 46 ? 6.703 0.961 8.273 1 90.75 46 LEU B CA 1
ATOM 2951 C C . LEU B 1 46 ? 5.41 1.716 8.562 1 90.75 46 LEU B C 1
ATOM 2953 O O . LEU B 1 46 ? 4.531 1.203 9.258 1 90.75 46 LEU B O 1
ATOM 2957 N N . ALA B 1 47 ? 5.34 2.891 8.055 1 93.62 47 ALA B N 1
ATOM 2958 C CA . ALA B 1 47 ? 4.137 3.695 8.258 1 93.62 47 ALA B CA 1
ATOM 2959 C C . ALA B 1 47 ? 2.906 2.988 7.699 1 93.62 47 ALA B C 1
ATOM 2961 O O . ALA B 1 47 ? 1.887 2.871 8.383 1 93.62 47 ALA B O 1
ATOM 2962 N N . ALA B 1 48 ? 2.982 2.525 6.512 1 91.62 48 ALA B N 1
ATOM 2963 C CA . ALA B 1 48 ? 1.87 1.837 5.859 1 91.62 48 ALA B CA 1
ATOM 2964 C C . ALA B 1 48 ? 1.452 0.6 6.648 1 91.62 48 ALA B C 1
ATOM 2966 O O . ALA B 1 48 ? 0.263 0.381 6.891 1 91.62 48 ALA B O 1
ATOM 2967 N N . ARG B 1 49 ? 2.42 -0.176 7.043 1 88.81 49 ARG B N 1
ATOM 2968 C CA . ARG B 1 49 ? 2.148 -1.401 7.785 1 88.81 49 ARG B CA 1
ATOM 2969 C C . ARG B 1 49 ? 1.437 -1.098 9.102 1 88.81 49 ARG B C 1
ATOM 2971 O O . ARG B 1 49 ? 0.521 -1.82 9.5 1 88.81 49 ARG B O 1
ATOM 2978 N N . ASP B 1 50 ? 1.889 -0.123 9.742 1 92.94 50 ASP B N 1
ATOM 2979 C CA . ASP B 1 50 ? 1.285 0.233 11.023 1 92.94 50 ASP B CA 1
ATOM 2980 C C . ASP B 1 50 ? -0.143 0.74 10.836 1 92.94 50 ASP B C 1
ATOM 2982 O O . ASP B 1 50 ? -1.008 0.501 11.68 1 92.94 50 ASP B O 1
ATOM 2986 N N . HIS B 1 51 ? -0.434 1.504 9.797 1 94.88 51 HIS B N 1
ATOM 2987 C CA . HIS B 1 51 ? -1.807 1.885 9.484 1 94.88 51 HIS B CA 1
ATOM 2988 C C . HIS B 1 51 ? -2.699 0.657 9.336 1 94.88 51 HIS B C 1
ATOM 2990 O O . HIS B 1 51 ? -3.805 0.618 9.875 1 94.88 51 HIS B O 1
ATOM 2996 N N . VAL B 1 52 ? -2.232 -0.283 8.594 1 90.12 52 VAL B N 1
ATOM 2997 C CA . VAL B 1 52 ? -3.006 -1.496 8.344 1 90.12 52 VAL B CA 1
ATOM 2998 C C . VAL B 1 52 ? -3.385 -2.145 9.68 1 90.12 52 VAL B C 1
ATOM 3000 O O . VAL B 1 52 ? -4.516 -2.598 9.852 1 90.12 52 VAL B O 1
ATOM 3003 N N . ARG B 1 53 ? -2.51 -2.145 10.578 1 89.12 53 ARG B N 1
ATOM 3004 C CA . ARG B 1 53 ? -2.695 -2.811 11.867 1 89.12 53 ARG B CA 1
ATOM 3005 C C . ARG B 1 53 ? -3.672 -2.037 12.75 1 89.12 53 ARG B C 1
ATOM 3007 O O . ARG B 1 53 ? -4.406 -2.631 13.539 1 89.12 53 ARG B O 1
ATOM 3014 N N . LYS B 1 54 ? -3.695 -0.795 12.586 1 94.06 54 LYS B N 1
ATOM 3015 C CA . LYS B 1 54 ? -4.32 0.018 13.625 1 94.06 54 LYS B CA 1
ATOM 3016 C C . LYS B 1 54 ? -5.641 0.613 13.141 1 94.06 54 LYS B C 1
ATOM 3018 O O . LYS B 1 54 ? -6.492 0.987 13.953 1 94.06 54 LYS B O 1
ATOM 3023 N N . ILE B 1 55 ? -5.859 0.708 11.883 1 95.75 55 ILE B N 1
ATOM 3024 C CA . ILE B 1 55 ? -6.945 1.523 11.359 1 95.75 55 ILE B CA 1
ATOM 3025 C C . ILE B 1 55 ? -8.289 0.901 11.734 1 95.75 55 ILE B C 1
ATOM 3027 O O . ILE B 1 55 ? -9.203 1.602 12.18 1 95.75 55 ILE B O 1
ATOM 3031 N N . VAL B 1 56 ? -8.523 -0.411 11.656 1 93.56 56 VAL B N 1
ATOM 3032 C CA . VAL B 1 56 ? -9.805 -1.05 11.922 1 93.56 56 VAL B CA 1
ATOM 3033 C C . VAL B 1 56 ? -10.102 -1.015 13.422 1 93.56 56 VAL B C 1
ATOM 3035 O O . VAL B 1 56 ? -11.18 -0.596 13.836 1 93.56 56 VAL B O 1
ATOM 3038 N N . PRO B 1 57 ? -9.094 -1.435 14.281 1 94.06 57 PRO B N 1
ATOM 3039 C CA . PRO B 1 57 ? -9.336 -1.27 15.719 1 94.06 57 PRO B CA 1
ATOM 3040 C C . PRO B 1 57 ? -9.688 0.166 16.094 1 94.06 57 PRO B C 1
ATOM 3042 O O . PRO B 1 57 ? -10.539 0.387 16.969 1 94.06 57 PRO B O 1
ATOM 3045 N N . LEU B 1 58 ? -9.039 1.07 15.461 1 97.06 58 LEU B N 1
ATOM 3046 C CA . LEU B 1 58 ? -9.289 2.475 15.766 1 97.06 58 LEU B CA 1
ATOM 3047 C C . LEU B 1 58 ? -10.695 2.883 15.352 1 97.06 58 LEU B C 1
ATOM 3049 O O . LEU B 1 58 ? -11.336 3.686 16.031 1 97.06 58 LEU B O 1
ATOM 3053 N N . ILE B 1 59 ? -11.156 2.389 14.211 1 97.44 59 ILE B N 1
ATOM 3054 C CA . ILE B 1 59 ? -12.523 2.645 13.758 1 97.44 59 ILE B CA 1
ATOM 3055 C C . ILE B 1 59 ? -13.516 2.092 14.781 1 97.44 59 ILE B C 1
ATOM 3057 O O . ILE B 1 59 ? -14.453 2.781 15.18 1 97.44 59 ILE B O 1
ATOM 3061 N N . SER B 1 60 ? -13.289 0.872 15.211 1 96.25 60 SER B N 1
ATOM 3062 C CA . SER B 1 60 ? -14.148 0.252 16.203 1 96.25 60 SER B CA 1
ATOM 3063 C C . SER B 1 60 ? -14.18 1.069 17.5 1 96.25 60 SER B C 1
ATOM 3065 O O . SER B 1 60 ? -15.25 1.305 18.062 1 96.25 60 SER B O 1
ATOM 3067 N N . CYS B 1 61 ? -13.016 1.479 17.922 1 97.38 61 CYS B N 1
ATOM 3068 C CA . CYS B 1 61 ? -12.898 2.289 19.125 1 97.38 61 CYS B CA 1
ATOM 3069 C C . CYS B 1 61 ? -13.664 3.598 18.984 1 97.38 61 CYS B C 1
ATOM 3071 O O . CYS B 1 61 ? -14.359 4.02 19.906 1 97.38 61 CYS B O 1
ATOM 3073 N N . THR B 1 62 ? -13.547 4.215 17.859 1 98.25 62 THR B N 1
ATOM 3074 C CA . THR B 1 62 ? -14.188 5.5 17.625 1 98.25 62 THR B CA 1
ATOM 3075 C C . THR B 1 62 ? -15.711 5.359 17.625 1 98.25 62 THR B C 1
ATOM 3077 O O . THR B 1 62 ? -16.406 6.191 18.203 1 98.25 62 THR B O 1
ATOM 3080 N N . LEU B 1 63 ? -16.234 4.32 16.984 1 98.12 63 LEU B N 1
ATOM 3081 C CA . LEU B 1 63 ? -17.672 4.055 16.984 1 98.12 63 LEU B CA 1
ATOM 3082 C C . LEU B 1 63 ? -18.172 3.82 18.406 1 98.12 63 LEU B C 1
ATOM 3084 O O . LEU B 1 63 ? -19.203 4.375 18.812 1 98.12 63 LEU B O 1
ATOM 3088 N N . ASN B 1 64 ? -17.422 3.027 19.156 1 97.88 64 ASN B N 1
ATOM 3089 C CA . ASN B 1 64 ? -17.797 2.723 20.531 1 97.88 64 ASN B CA 1
ATOM 3090 C C . ASN B 1 64 ? -17.812 3.979 21.391 1 97.88 64 ASN B C 1
ATOM 3092 O O . ASN B 1 64 ? -18.734 4.18 22.188 1 97.88 64 ASN B O 1
ATOM 3096 N N . ARG B 1 65 ? -16.797 4.793 21.266 1 97.69 65 ARG B N 1
ATOM 3097 C CA . ARG B 1 65 ? -16.703 6.031 22.031 1 97.69 65 ARG B CA 1
ATOM 3098 C C . ARG B 1 65 ? -17.875 6.961 21.719 1 97.69 65 ARG B C 1
ATOM 3100 O O . ARG B 1 65 ? -18.359 7.668 22.594 1 97.69 65 ARG B O 1
ATOM 3107 N N . ALA B 1 66 ? -18.25 6.945 20.5 1 98.12 66 ALA B N 1
ATOM 3108 C CA . ALA B 1 66 ? -19.375 7.785 20.094 1 98.12 66 ALA B CA 1
ATOM 3109 C C . ALA B 1 66 ? -20.703 7.102 20.391 1 98.12 66 ALA B C 1
ATOM 3111 O O . ALA B 1 66 ? -21.781 7.691 20.188 1 98.12 66 ALA B O 1
ATOM 3112 N N . ARG B 1 67 ? -20.641 5.797 20.812 1 97.81 67 ARG B N 1
ATOM 3113 C CA . ARG B 1 67 ? -21.828 4.98 21.078 1 97.81 67 ARG B CA 1
ATOM 3114 C C . ARG B 1 67 ? -22.703 4.871 19.828 1 97.81 67 ARG B C 1
ATOM 3116 O O . ARG B 1 67 ? -23.906 5.102 19.906 1 97.81 67 ARG B O 1
ATOM 3123 N N . LEU B 1 68 ? -22.062 4.613 18.75 1 97.94 68 LEU B N 1
ATOM 3124 C CA . LEU B 1 68 ? -22.75 4.465 17.469 1 97.94 68 LEU B CA 1
ATOM 3125 C C . LEU B 1 68 ? -22.5 3.082 16.875 1 97.94 68 LEU B C 1
ATOM 3127 O O . LEU B 1 68 ? -21.547 2.398 17.266 1 97.94 68 LEU B O 1
ATOM 3131 N N . GLU B 1 69 ? -23.328 2.707 15.969 1 96.94 69 GLU B N 1
AT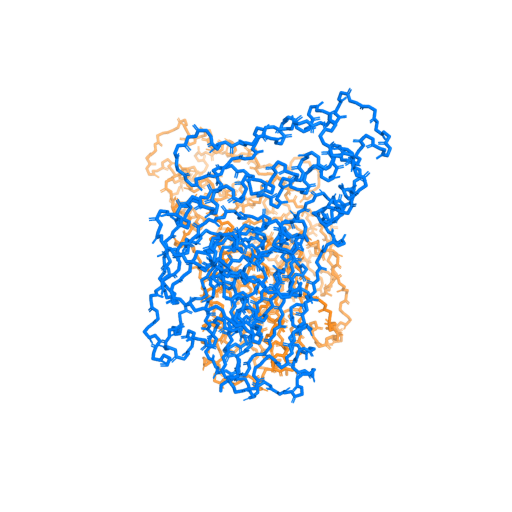OM 3132 C CA . GLU B 1 69 ? -23.203 1.52 15.133 1 96.94 69 GLU B CA 1
ATOM 3133 C C . GLU B 1 69 ? -22.953 1.9 13.672 1 96.94 69 GLU B C 1
ATOM 3135 O O . GLU B 1 69 ? -23.203 3.035 13.266 1 96.94 69 GLU B O 1
ATOM 3140 N N . PRO B 1 70 ? -22.469 0.937 12.938 1 95.88 70 PRO B N 1
ATOM 3141 C CA . PRO B 1 70 ? -22.203 1.215 11.523 1 95.88 70 PRO B CA 1
ATOM 3142 C C . PRO B 1 70 ? -23.406 1.805 10.805 1 95.88 70 PRO B C 1
ATOM 3144 O O . PRO B 1 70 ? -23.25 2.693 9.961 1 95.88 70 PRO B O 1
ATOM 3147 N N . LYS B 1 71 ? -24.547 1.434 11.117 1 96 71 LYS B N 1
ATOM 3148 C CA . LYS B 1 71 ? -25.766 1.872 10.445 1 96 71 LYS B CA 1
ATOM 3149 C C . LYS B 1 71 ? -26.031 3.352 10.703 1 96 71 LYS B C 1
ATOM 3151 O O . LYS B 1 71 ? -26.844 3.973 10.008 1 96 71 LYS B O 1
ATOM 3156 N N . ASN B 1 72 ? -25.406 3.922 11.789 1 97.81 72 ASN B N 1
ATOM 3157 C CA . ASN B 1 72 ? -25.594 5.324 12.148 1 97.81 72 ASN B CA 1
ATOM 3158 C C . ASN B 1 72 ? -24.703 6.242 11.312 1 97.81 72 ASN B C 1
ATOM 3160 O O . ASN B 1 72 ? -24.812 7.465 11.398 1 97.81 72 ASN B O 1
ATOM 3164 N N . ILE B 1 73 ? -23.844 5.672 10.492 1 98.38 73 ILE B N 1
ATOM 3165 C CA . ILE B 1 73 ? -22.906 6.445 9.68 1 98.38 73 ILE B CA 1
ATOM 3166 C C . ILE B 1 73 ? -23.484 6.629 8.273 1 98.38 73 ILE B C 1
ATOM 3168 O O . ILE B 1 73 ? -23.953 5.668 7.66 1 98.38 73 ILE B O 1
ATOM 3172 N N . ASP B 1 74 ? -23.359 7.898 7.777 1 97.62 74 ASP B N 1
ATOM 3173 C CA . ASP B 1 74 ? -24 8.211 6.504 1 97.62 74 ASP B CA 1
ATOM 3174 C C . ASP B 1 74 ? -22.969 8.328 5.379 1 97.62 74 ASP B C 1
ATOM 3176 O O . ASP B 1 74 ? -23.328 8.305 4.199 1 97.62 74 ASP B O 1
ATOM 3180 N N . GLY B 1 75 ? -21.719 8.438 5.699 1 96.62 75 GLY B N 1
ATOM 3181 C CA . GLY B 1 75 ? -20.641 8.555 4.723 1 96.62 75 GLY B CA 1
ATOM 3182 C C . GLY B 1 75 ? -19.266 8.398 5.332 1 96.62 75 GLY B C 1
ATOM 3183 O O . GLY B 1 75 ? -19.094 8.539 6.543 1 96.62 75 GLY B O 1
ATOM 3184 N N . ILE B 1 76 ? -18.312 8.07 4.508 1 96.94 76 ILE B N 1
ATOM 3185 C CA . ILE B 1 76 ? -16.938 7.926 4.945 1 96.94 76 ILE B CA 1
ATOM 3186 C C . ILE B 1 76 ? -16.031 8.867 4.141 1 96.94 76 ILE B C 1
ATOM 3188 O O . ILE B 1 76 ? -16.125 8.922 2.91 1 96.94 76 ILE B O 1
ATOM 3192 N N . ALA B 1 77 ? -15.281 9.648 4.789 1 96.75 77 ALA B N 1
ATOM 3193 C CA . ALA B 1 77 ? -14.273 10.508 4.172 1 96.75 77 ALA B CA 1
ATOM 3194 C C . ALA B 1 77 ? -12.867 9.992 4.465 1 96.75 77 ALA B C 1
ATOM 3196 O O . ALA B 1 77 ? -12.586 9.547 5.578 1 96.75 77 ALA B O 1
ATOM 3197 N N . TYR B 1 78 ? -12.023 10 3.479 1 96.06 78 TYR B N 1
ATOM 3198 C CA . TYR B 1 78 ? -10.656 9.547 3.688 1 96.06 78 TYR B CA 1
ATOM 3199 C C . TYR B 1 78 ? -9.664 10.461 2.973 1 96.06 78 TYR B C 1
ATOM 3201 O O . TYR B 1 78 ? -9.992 11.039 1.933 1 96.06 78 TYR B O 1
ATOM 3209 N N . THR B 1 79 ? -8.508 10.617 3.518 1 96.31 79 THR B N 1
ATOM 3210 C CA . THR B 1 79 ? -7.461 11.406 2.881 1 96.31 79 THR B CA 1
ATOM 3211 C C . THR B 1 79 ? -6.906 10.68 1.659 1 96.31 79 THR B C 1
ATOM 3213 O O . THR B 1 79 ? -6.34 9.586 1.781 1 96.31 79 THR B O 1
ATOM 3216 N N . ALA B 1 80 ? -7.039 11.297 0.593 1 92.75 80 ALA B N 1
ATOM 3217 C CA . ALA B 1 80 ? -6.574 10.68 -0.648 1 92.75 80 ALA B CA 1
ATOM 3218 C C . ALA B 1 80 ? -5.238 11.273 -1.088 1 92.75 80 ALA B C 1
ATOM 3220 O O . ALA B 1 80 ? -4.59 10.742 -1.995 1 92.75 80 ALA B O 1
ATOM 3221 N N . GLY B 1 81 ? -4.836 12.305 -0.495 1 92.56 81 GLY B N 1
ATOM 3222 C CA . GLY B 1 81 ? -3.561 12.93 -0.797 1 92.56 81 GLY B CA 1
ATOM 3223 C C . GLY B 1 81 ? -3.541 14.414 -0.487 1 92.56 81 GLY B C 1
ATOM 3224 O O . GLY B 1 81 ? -4.578 15.008 -0.172 1 92.56 81 GLY B O 1
ATOM 3225 N N . PRO B 1 82 ? -2.426 14.984 -0.597 1 93.5 82 PRO B N 1
ATOM 3226 C CA . PRO B 1 82 ? -1.107 14.391 -0.821 1 93.5 82 PRO B CA 1
ATOM 3227 C C . PRO B 1 82 ? -0.596 13.609 0.391 1 93.5 82 PRO B C 1
ATOM 3229 O O . PRO B 1 82 ? -1.164 13.719 1.48 1 93.5 82 PRO B O 1
ATOM 3232 N N . GLY B 1 83 ? 0.406 12.766 0.267 1 92.69 83 GLY B N 1
ATOM 3233 C CA . GLY B 1 83 ? 0.986 11.961 1.33 1 92.69 83 GLY B CA 1
ATOM 3234 C C . GLY B 1 83 ? 1.786 10.773 0.814 1 92.69 83 GLY B C 1
ATOM 3235 O O . GLY B 1 83 ? 2.082 10.695 -0.38 1 92.69 83 GLY B O 1
ATOM 3236 N N . LEU B 1 84 ? 2.184 9.945 1.713 1 90.88 84 LEU B N 1
ATOM 3237 C CA . LEU B 1 84 ? 2.93 8.742 1.349 1 90.88 84 LEU B CA 1
ATOM 3238 C C . LEU B 1 84 ? 2.02 7.727 0.673 1 90.88 84 LEU B C 1
ATOM 3240 O O . LEU B 1 84 ? 0.966 7.375 1.209 1 90.88 84 LEU B O 1
ATOM 3244 N N . MET B 1 85 ? 2.439 7.223 -0.441 1 87.88 85 MET B N 1
ATOM 3245 C CA . MET B 1 85 ? 1.613 6.371 -1.291 1 87.88 85 MET B CA 1
ATOM 3246 C C . MET B 1 85 ? 1.081 5.176 -0.509 1 87.88 85 MET B C 1
ATOM 3248 O O . MET B 1 85 ? -0.128 4.941 -0.472 1 87.88 85 MET B O 1
ATOM 3252 N N . GLY B 1 86 ? 2.006 4.449 0.098 1 88.19 86 GLY B N 1
ATOM 3253 C CA . GLY B 1 86 ? 1.595 3.271 0.847 1 88.19 86 GLY B CA 1
ATOM 3254 C C . GLY B 1 86 ? 0.59 3.582 1.94 1 88.19 86 GLY B C 1
ATOM 3255 O O . GLY B 1 86 ? -0.384 2.85 2.121 1 88.19 86 GLY B O 1
ATOM 3256 N N . ALA B 1 87 ? 0.798 4.625 2.609 1 93 87 ALA B N 1
ATOM 3257 C CA . ALA B 1 87 ? -0.077 5.051 3.697 1 93 87 ALA B CA 1
ATOM 3258 C C . ALA B 1 87 ? -1.448 5.461 3.172 1 93 87 ALA B C 1
ATOM 3260 O O . ALA B 1 87 ? -2.477 5.078 3.732 1 93 87 ALA B O 1
ATOM 3261 N N . LEU B 1 88 ? -1.441 6.23 2.117 1 93.06 88 LEU B N 1
ATOM 3262 C CA . LEU B 1 88 ? -2.684 6.688 1.503 1 93.06 88 LEU B CA 1
ATOM 3263 C C . LEU B 1 88 ? -3.518 5.508 1.021 1 93.06 88 LEU B C 1
ATOM 3265 O O . LEU B 1 88 ? -4.742 5.5 1.177 1 93.06 88 LEU B O 1
ATOM 3269 N N . LEU B 1 89 ? -2.82 4.57 0.469 1 90.12 89 LEU B N 1
ATOM 3270 C CA . LEU B 1 89 ? -3.51 3.41 -0.086 1 90.12 89 LEU B CA 1
ATOM 3271 C C . LEU B 1 89 ? -4.262 2.652 1.003 1 90.12 89 LEU B C 1
ATOM 3273 O O . LEU B 1 89 ? -5.375 2.178 0.778 1 90.12 89 LEU B O 1
ATOM 3277 N N . VAL B 1 90 ? -3.693 2.547 2.131 1 92.62 90 VAL B N 1
ATOM 3278 C CA . VAL B 1 90 ? -4.316 1.815 3.229 1 92.62 90 VAL B CA 1
ATOM 3279 C C . VAL B 1 90 ? -5.621 2.496 3.629 1 92.62 90 VAL B C 1
ATOM 3281 O O . VAL B 1 90 ? -6.672 1.848 3.701 1 92.62 90 VAL B O 1
ATOM 3284 N N . GLY B 1 91 ? -5.539 3.754 3.887 1 94.5 91 GLY B N 1
ATOM 3285 C CA . GLY B 1 91 ? -6.73 4.488 4.277 1 94.5 91 GLY B CA 1
ATOM 3286 C C . GLY B 1 91 ? -7.82 4.461 3.219 1 94.5 91 GLY B C 1
ATOM 3287 O O . GLY B 1 91 ? -8.992 4.254 3.533 1 94.5 91 GLY B O 1
ATOM 3288 N N . ALA B 1 92 ? -7.414 4.672 2.035 1 92.56 92 ALA B N 1
ATOM 3289 C CA . ALA B 1 92 ? -8.359 4.656 0.923 1 92.56 92 ALA B CA 1
ATOM 3290 C C . ALA B 1 92 ? -9.039 3.293 0.797 1 92.56 92 ALA B C 1
ATOM 3292 O O . ALA B 1 92 ? -10.25 3.213 0.593 1 92.56 92 ALA B O 1
ATOM 3293 N N . THR B 1 93 ? -8.25 2.262 0.876 1 92.81 93 THR B N 1
ATOM 3294 C CA . THR B 1 93 ? -8.766 0.902 0.735 1 92.81 93 THR B CA 1
ATOM 3295 C C . THR B 1 93 ? -9.758 0.581 1.847 1 92.81 93 THR B C 1
ATOM 3297 O O . THR B 1 93 ? -10.836 0.039 1.585 1 92.81 93 THR B O 1
ATOM 3300 N N . VAL B 1 94 ? -9.461 0.915 3.021 1 95.06 94 VAL B N 1
ATOM 3301 C CA . VAL B 1 94 ? -10.352 0.658 4.148 1 95.06 94 VAL B CA 1
ATOM 3302 C C . VAL B 1 94 ? -11.648 1.448 3.977 1 95.06 94 VAL B C 1
ATOM 3304 O O . VAL B 1 94 ? -12.742 0.902 4.137 1 95.06 94 VAL B O 1
ATOM 3307 N N . ALA B 1 95 ? -11.492 2.678 3.662 1 95 95 ALA B N 1
ATOM 3308 C CA . ALA B 1 95 ? -12.648 3.553 3.516 1 95 95 ALA B CA 1
ATOM 3309 C C . ALA B 1 95 ? -13.609 3.014 2.461 1 95 95 ALA B C 1
ATOM 3311 O O . ALA B 1 95 ? -14.82 2.91 2.707 1 95 95 ALA B O 1
ATOM 3312 N N . ARG B 1 96 ? -13.102 2.656 1.396 1 91.88 96 ARG B N 1
ATOM 3313 C CA . ARG B 1 96 ? -13.945 2.188 0.298 1 91.88 96 ARG B CA 1
ATOM 3314 C C . ARG B 1 96 ? -14.547 0.822 0.614 1 91.88 96 ARG B C 1
ATOM 3316 O O . ARG B 1 96 ? -15.695 0.549 0.261 1 91.88 96 ARG B O 1
ATOM 3323 N N . THR B 1 97 ? -13.734 -0.025 1.145 1 93.88 97 THR B N 1
ATOM 3324 C CA . THR B 1 97 ? -14.219 -1.351 1.521 1 93.88 97 THR B CA 1
ATOM 3325 C C . THR B 1 97 ? -15.359 -1.247 2.525 1 93.88 97 THR B C 1
ATOM 3327 O O . THR B 1 97 ? -16.375 -1.926 2.387 1 93.88 97 THR B O 1
ATOM 3330 N N . LEU B 1 98 ? -15.219 -0.41 3.529 1 95.31 98 LEU B N 1
ATOM 3331 C CA . LEU B 1 98 ? -16.266 -0.219 4.52 1 95.31 98 LEU B CA 1
ATOM 3332 C C . LEU B 1 98 ? -17.516 0.407 3.887 1 95.31 98 LEU B C 1
ATOM 3334 O O . LEU B 1 98 ? -18.641 0.029 4.211 1 95.31 98 LEU B O 1
ATOM 3338 N N . ALA B 1 99 ? -17.266 1.431 3.086 1 93.94 99 ALA B N 1
ATOM 3339 C CA . ALA B 1 99 ? -18.375 2.068 2.393 1 93.94 99 ALA B CA 1
ATOM 3340 C C . ALA B 1 99 ? -19.188 1.045 1.607 1 93.94 99 ALA B C 1
ATOM 3342 O O . ALA B 1 99 ? -20.422 1.074 1.632 1 93.94 99 ALA B O 1
ATOM 3343 N N . TYR B 1 100 ? -18.516 0.171 0.958 1 91.75 100 TYR B N 1
ATOM 3344 C CA . TYR B 1 100 ? -19.172 -0.912 0.236 1 91.75 100 TYR B CA 1
ATOM 3345 C C . TYR B 1 100 ? -19.938 -1.813 1.19 1 91.75 100 TYR B C 1
ATOM 3347 O O . TYR B 1 100 ? -21.125 -2.104 0.964 1 91.75 100 TYR B O 1
ATOM 3355 N N . ALA B 1 101 ? -19.281 -2.232 2.201 1 93.56 101 ALA B N 1
ATOM 3356 C CA . ALA B 1 101 ? -19.875 -3.174 3.146 1 93.56 101 ALA B CA 1
ATOM 3357 C C . ALA B 1 101 ? -21.094 -2.562 3.83 1 93.56 101 ALA B C 1
ATOM 3359 O O . ALA B 1 101 ? -22.078 -3.258 4.102 1 93.56 101 ALA B O 1
ATOM 3360 N N . TRP B 1 102 ? -21.031 -1.222 4.141 1 94.56 102 TRP B N 1
ATOM 3361 C CA . TRP B 1 102 ? -22.078 -0.536 4.875 1 94.56 102 TRP B CA 1
ATOM 3362 C C . TRP B 1 102 ? -23.078 0.101 3.916 1 94.56 102 TRP B C 1
ATOM 3364 O O . TRP B 1 102 ? -24.109 0.645 4.344 1 94.56 102 TRP B O 1
ATOM 3374 N N . LYS B 1 103 ? -22.812 0.021 2.623 1 93.25 103 LYS B N 1
ATOM 3375 C CA . LYS B 1 103 ? -23.672 0.572 1.575 1 93.25 103 LYS B CA 1
ATOM 3376 C C . LYS B 1 103 ? -23.875 2.072 1.763 1 93.25 103 LYS B C 1
ATOM 3378 O O . LYS B 1 103 ? -25 2.559 1.753 1 93.25 103 LYS B O 1
ATOM 3383 N N . ILE B 1 104 ? -22.844 2.795 1.985 1 94.44 104 ILE B N 1
ATOM 3384 C CA . ILE B 1 104 ? -22.844 4.246 2.121 1 94.44 104 ILE B CA 1
ATOM 3385 C C . ILE B 1 104 ? -21.75 4.848 1.23 1 94.44 104 ILE B C 1
ATOM 3387 O O . ILE B 1 104 ? -20.859 4.141 0.778 1 94.44 104 ILE B O 1
ATOM 3391 N N . PRO B 1 105 ? -21.766 6.125 0.941 1 93.56 105 PRO B N 1
ATOM 3392 C CA . PRO B 1 105 ? -20.766 6.738 0.056 1 93.56 105 PRO B CA 1
ATOM 3393 C C . PRO B 1 105 ? -19.438 6.996 0.753 1 93.56 105 PRO B C 1
ATOM 3395 O O . PRO B 1 105 ? -19.391 7.137 1.978 1 93.56 105 PRO B O 1
ATOM 3398 N N . ALA B 1 106 ? -18.453 6.977 -0.042 1 92.81 106 ALA B N 1
ATOM 3399 C CA . ALA B 1 106 ? -17.109 7.391 0.388 1 92.81 106 ALA B CA 1
ATOM 3400 C C . ALA B 1 106 ? -16.594 8.547 -0.46 1 92.81 106 ALA B C 1
ATOM 3402 O O . ALA B 1 106 ? -16.891 8.625 -1.657 1 92.81 106 ALA B O 1
ATOM 3403 N N . ILE B 1 107 ? -15.82 9.422 0.161 1 92.62 107 ILE B N 1
ATOM 3404 C CA . ILE B 1 107 ? -15.336 10.586 -0.567 1 92.62 107 ILE B CA 1
ATOM 3405 C C . ILE B 1 107 ? -13.859 10.82 -0.246 1 92.62 107 ILE B C 1
ATOM 3407 O O . ILE B 1 107 ? -13.43 10.617 0.891 1 92.62 107 ILE B O 1
ATOM 3411 N N . ASP B 1 108 ? -13.078 11.164 -1.248 1 91.88 108 ASP B N 1
ATOM 3412 C CA . ASP B 1 108 ? -11.672 11.477 -1.066 1 91.88 108 ASP B CA 1
ATOM 3413 C C . ASP B 1 108 ? -11.484 12.93 -0.616 1 91.88 108 ASP B C 1
ATOM 3415 O O . ASP B 1 108 ? -12.18 13.828 -1.094 1 91.88 108 ASP B O 1
ATOM 3419 N N . ILE B 1 109 ? -10.641 13.102 0.292 1 94.31 109 ILE B N 1
ATOM 3420 C CA . ILE B 1 109 ? -10.398 14.43 0.855 1 94.31 109 ILE B CA 1
ATOM 3421 C C . ILE B 1 109 ? -8.938 14.82 0.634 1 94.31 109 ILE B C 1
ATOM 3423 O O . ILE B 1 109 ? -8.031 13.992 0.784 1 94.31 109 ILE B O 1
ATOM 3427 N N . HIS B 1 110 ? -8.711 16.047 0.24 1 94.44 110 HIS B N 1
ATOM 3428 C CA . HIS B 1 110 ? -7.375 16.609 0.127 1 94.44 110 HIS B CA 1
ATOM 3429 C C . HIS B 1 110 ? -6.781 16.906 1.502 1 94.44 110 HIS B C 1
ATOM 3431 O O . HIS B 1 110 ? -7.383 17.641 2.295 1 94.44 110 HIS B O 1
ATOM 3437 N N . HIS B 1 111 ? -5.676 16.406 1.72 1 95.94 111 HIS B N 1
ATOM 3438 C CA . HIS B 1 111 ? -5.023 16.484 3.021 1 95.94 111 HIS B CA 1
ATOM 3439 C C . HIS B 1 111 ? -4.824 17.938 3.451 1 95.94 111 HIS B C 1
ATOM 3441 O O . HIS B 1 111 ? -5.148 18.312 4.582 1 95.94 111 HIS B O 1
ATOM 3447 N N . MET B 1 112 ? -4.379 18.781 2.561 1 95.44 112 MET B N 1
ATOM 3448 C CA . MET B 1 112 ? -4.074 20.156 2.91 1 95.44 112 MET B CA 1
ATOM 3449 C C . MET B 1 112 ? -5.352 20.984 3.059 1 95.44 112 MET B C 1
ATOM 3451 O O . MET B 1 112 ? -5.395 21.938 3.84 1 95.44 112 MET B O 1
ATOM 3455 N N . GLU B 1 113 ? -6.371 20.641 2.312 1 96.06 113 GLU B N 1
ATOM 3456 C CA . GLU B 1 113 ? -7.652 21.297 2.547 1 96.06 113 GLU B CA 1
ATOM 3457 C C . GLU B 1 113 ? -8.188 21 3.941 1 96.06 113 GLU B C 1
ATOM 3459 O O . GLU B 1 113 ? -8.742 21.875 4.605 1 96.06 113 GLU B O 1
ATOM 3464 N N . ALA B 1 114 ? -8.047 19.719 4.285 1 97.56 114 ALA B N 1
ATOM 3465 C CA . ALA B 1 114 ? -8.469 19.344 5.633 1 97.56 114 ALA B CA 1
ATOM 3466 C C . ALA B 1 114 ? -7.754 20.172 6.688 1 97.56 114 ALA B C 1
ATOM 3468 O O . ALA B 1 114 ? -8.383 20.672 7.621 1 97.56 114 ALA B O 1
ATOM 3469 N N . HIS B 1 115 ? -6.461 20.312 6.516 1 97.44 115 HIS B N 1
ATOM 3470 C CA . HIS B 1 115 ? -5.711 21.172 7.426 1 97.44 115 HIS B CA 1
ATOM 3471 C C . HIS B 1 115 ? -6.223 22.609 7.371 1 97.44 115 HIS B C 1
ATOM 3473 O O . HIS B 1 115 ? -6.398 23.25 8.406 1 97.44 115 HIS B O 1
ATOM 3479 N N . LEU B 1 116 ? -6.43 23.125 6.211 1 97.62 116 LEU B N 1
ATOM 3480 C CA . LEU B 1 116 ? -6.879 24.5 5.996 1 97.62 116 LEU B CA 1
ATOM 3481 C C . LEU B 1 116 ? -8.195 24.75 6.719 1 97.62 116 LEU B C 1
ATOM 3483 O O . LEU B 1 116 ? -8.414 25.844 7.25 1 97.62 116 LEU B O 1
ATOM 3487 N N . LEU B 1 117 ? -9.039 23.766 6.777 1 97.56 117 LEU B N 1
ATOM 3488 C CA . LEU B 1 117 ? -10.375 23.906 7.344 1 97.56 117 LEU B CA 1
ATOM 3489 C C . LEU B 1 117 ? -10.391 23.5 8.812 1 97.56 117 LEU B C 1
ATOM 3491 O O . LEU B 1 117 ? -11.414 23.625 9.484 1 97.56 117 LEU B O 1
ATOM 3495 N N . ALA B 1 118 ? -9.289 23.031 9.383 1 98.06 118 ALA B N 1
ATOM 3496 C CA . ALA B 1 118 ? -9.219 22.531 10.75 1 98.06 118 ALA B CA 1
ATOM 3497 C C . ALA B 1 118 ? -9.711 23.578 11.742 1 98.06 118 ALA B C 1
ATOM 3499 O O . ALA B 1 118 ? -10.398 23.25 12.719 1 98.06 118 ALA B O 1
ATOM 3500 N N . PRO B 1 119 ? -9.438 24.891 11.547 1 97.81 119 PRO B N 1
ATOM 3501 C CA . PRO B 1 119 ? -9.922 25.906 12.484 1 97.81 119 PRO B CA 1
ATOM 3502 C C . PRO B 1 119 ? -11.445 25.984 12.531 1 97.81 119 PRO B C 1
ATOM 3504 O O . PRO B 1 119 ? -12.016 26.516 13.484 1 97.81 119 PRO B O 1
ATOM 3507 N N . MET B 1 120 ? -12.117 25.422 11.539 1 96.56 120 MET B N 1
ATOM 3508 C CA . MET B 1 120 ? -13.57 25.422 11.508 1 96.56 120 MET B CA 1
ATOM 3509 C C . MET B 1 120 ? -14.133 24.469 12.562 1 96.56 120 MET B C 1
ATOM 3511 O O . MET B 1 120 ? -15.328 24.516 12.867 1 96.56 120 MET B O 1
ATOM 3515 N N . LEU B 1 121 ? -13.289 23.656 13.133 1 97.12 121 LEU B N 1
ATOM 3516 C CA . LEU B 1 121 ? -13.695 22.734 14.18 1 97.12 121 LEU B CA 1
ATOM 3517 C C . LEU B 1 121 ? -13.82 23.438 15.523 1 97.12 121 LEU B C 1
ATOM 3519 O O . LEU B 1 121 ? -14.336 22.875 16.484 1 97.12 121 LEU B O 1
ATOM 3523 N N . GLU B 1 122 ? -13.32 24.656 15.586 1 96.88 122 GLU B N 1
ATOM 3524 C CA . GLU B 1 122 ? -13.359 25.453 16.812 1 96.88 122 GLU B CA 1
ATOM 3525 C C . GLU B 1 122 ? -14.703 26.156 16.984 1 96.88 122 GLU B C 1
ATOM 3527 O O . GLU B 1 122 ? -15.523 26.156 16.062 1 96.88 122 GLU B O 1
ATOM 3532 N N . LYS B 1 123 ? -14.898 26.719 18.188 1 93.94 123 LYS B N 1
ATOM 3533 C CA . LYS B 1 123 ? -16.125 27.469 18.453 1 93.94 123 LYS B CA 1
ATOM 3534 C C . LYS B 1 123 ? -16.172 28.75 17.641 1 93.94 123 LYS B C 1
ATOM 3536 O O . LYS B 1 123 ? -17.188 29.078 17.031 1 93.94 123 LYS B O 1
ATOM 3541 N N . LYS B 1 124 ? -15.047 29.5 17.688 1 95.25 124 LYS B N 1
ATOM 3542 C CA . LYS B 1 124 ? -14.898 30.672 16.828 1 95.25 124 LYS B CA 1
ATOM 3543 C C . LYS B 1 124 ? -14.195 30.312 15.531 1 95.25 124 LYS B C 1
ATOM 3545 O O . LYS B 1 124 ? -13.062 29.812 15.539 1 95.25 124 LYS B O 1
ATOM 3550 N N . VAL B 1 125 ? -14.812 30.547 14.445 1 96.5 125 VAL B N 1
ATOM 3551 C CA . VAL B 1 125 ? -14.305 30.094 13.156 1 96.5 125 VAL B CA 1
ATOM 3552 C C . VAL B 1 125 ? -14.016 31.297 12.258 1 96.5 125 VAL B C 1
ATOM 3554 O O . VAL B 1 125 ? -14.656 32.344 12.391 1 96.5 125 VAL B O 1
ATOM 3557 N N . PRO B 1 126 ? -13.086 31.219 11.367 1 97.25 126 PRO B N 1
ATOM 3558 C CA . PRO B 1 126 ? -12.82 32.281 10.406 1 97.25 126 PRO B CA 1
ATOM 3559 C C . PRO B 1 126 ? -13.883 32.375 9.32 1 97.25 126 PRO B C 1
ATOM 3561 O O . PRO B 1 126 ? -14.547 31.391 9.008 1 97.25 126 PRO B O 1
ATOM 3564 N N . THR B 1 127 ? -13.984 33.531 8.773 1 96.31 127 THR B N 1
ATOM 3565 C CA . THR B 1 127 ? -14.852 33.75 7.621 1 96.31 127 THR B CA 1
ATOM 3566 C C . THR B 1 127 ? -14.031 33.938 6.352 1 96.31 127 THR B C 1
ATOM 3568 O O . THR B 1 127 ? -12.969 34.594 6.383 1 96.31 127 THR B O 1
ATOM 3571 N N . PHE B 1 128 ? -14.508 33.406 5.305 1 95.44 128 PHE B N 1
ATOM 3572 C CA . PHE B 1 128 ? -13.875 33.656 4.012 1 95.44 128 PHE B CA 1
ATOM 3573 C C . PHE B 1 128 ? -14.133 35.062 3.537 1 95.44 128 PHE B C 1
ATOM 3575 O O . PHE B 1 128 ? -15.172 35.656 3.855 1 95.44 128 PHE B O 1
ATOM 3582 N N . PRO B 1 129 ? -13.211 35.656 2.834 1 97.69 129 PRO B N 1
ATOM 3583 C CA . PRO B 1 129 ? -11.906 35.125 2.424 1 97.69 129 PRO B CA 1
ATOM 3584 C C . PRO B 1 129 ? -10.82 35.344 3.479 1 97.69 129 PRO B C 1
ATOM 3586 O O . PRO B 1 129 ? -10.922 36.25 4.301 1 97.69 129 PRO B O 1
ATOM 3589 N N . PHE B 1 130 ? -9.836 34.531 3.469 1 98.38 130 PHE B N 1
ATOM 3590 C CA . PHE B 1 130 ? -8.703 34.719 4.371 1 98.38 130 PHE B CA 1
ATOM 3591 C C . PHE B 1 130 ? -7.426 34.188 3.734 1 98.38 130 PHE B C 1
ATOM 3593 O O . PHE B 1 130 ? -7.469 33.531 2.699 1 98.38 130 PHE B O 1
ATOM 3600 N N . ILE B 1 131 ? -6.301 34.531 4.27 1 98.69 131 ILE B N 1
ATOM 3601 C CA . ILE B 1 131 ? -5.004 33.938 3.945 1 98.69 131 ILE B CA 1
ATOM 3602 C C . ILE B 1 131 ? -4.699 32.781 4.902 1 98.69 131 ILE B C 1
ATOM 3604 O O . ILE B 1 131 ? -4.941 32.906 6.109 1 98.69 131 ILE B O 1
ATOM 3608 N N . ALA B 1 132 ? -4.27 31.703 4.336 1 98.69 132 ALA B N 1
ATOM 3609 C CA . ALA B 1 132 ? -3.912 30.562 5.16 1 98.69 132 ALA B CA 1
ATOM 3610 C C . ALA B 1 132 ? -2.42 30.25 5.059 1 98.69 132 ALA B C 1
ATOM 3612 O O . ALA B 1 132 ? -1.868 30.188 3.957 1 98.69 132 ALA B O 1
ATOM 3613 N N . LEU B 1 133 ? -1.779 30.156 6.172 1 98.69 133 LEU B N 1
ATOM 3614 C CA . LEU B 1 133 ? -0.433 29.594 6.27 1 98.69 133 LEU B CA 1
ATOM 3615 C C . LEU B 1 133 ? -0.477 28.141 6.695 1 98.69 133 LEU B C 1
ATOM 3617 O O . LEU B 1 133 ? -0.809 27.828 7.844 1 98.69 133 LEU B O 1
ATOM 3621 N N . LEU B 1 134 ? -0.152 27.25 5.797 1 98.06 134 LEU B N 1
ATOM 3622 C CA . LEU B 1 134 ? -0.131 25.812 6.059 1 98.06 134 LEU B CA 1
ATOM 3623 C C . LEU B 1 134 ? 1.297 25.312 6.25 1 98.06 134 LEU B C 1
ATOM 3625 O O . LEU B 1 134 ? 2.076 25.266 5.297 1 98.06 134 LEU B O 1
ATOM 3629 N N . VAL B 1 135 ? 1.618 24.922 7.457 1 97.56 135 VAL B N 1
ATOM 3630 C CA . VAL B 1 135 ? 2.994 24.562 7.789 1 97.56 135 VAL B CA 1
ATOM 3631 C C . VAL B 1 135 ? 3.021 23.188 8.469 1 97.56 135 VAL B C 1
ATOM 3633 O O . VAL B 1 135 ? 2.615 23.047 9.625 1 97.56 135 VAL B O 1
ATOM 3636 N N . SER B 1 136 ? 3.527 22.219 7.773 1 93.81 136 SER B N 1
ATOM 3637 C CA . SER B 1 136 ? 3.625 20.844 8.25 1 93.81 136 SER B CA 1
ATOM 3638 C C . SER B 1 136 ? 4.988 20.25 7.926 1 93.81 136 SER B C 1
ATOM 3640 O O . SER B 1 136 ? 5.914 20.969 7.551 1 93.81 136 SER B O 1
ATOM 3642 N N . GLY B 1 137 ? 5.109 19 8.227 1 90.5 137 GLY B N 1
ATOM 3643 C CA . GLY B 1 137 ? 6.34 18.312 7.906 1 90.5 137 GLY B CA 1
ATOM 3644 C C . GLY B 1 137 ? 6.605 18.219 6.414 1 90.5 137 GLY B C 1
ATOM 3645 O O . GLY B 1 137 ? 7.758 18.156 5.984 1 90.5 137 GLY B O 1
ATOM 3646 N N . GLY B 1 138 ? 5.574 18.281 5.613 1 90.12 138 GLY B N 1
ATOM 3647 C CA . GLY B 1 138 ? 5.738 18.078 4.184 1 90.12 138 GLY B CA 1
ATOM 3648 C C . GLY B 1 138 ? 5.387 19.312 3.371 1 90.12 138 GLY B C 1
ATOM 3649 O O . GLY B 1 138 ? 5.68 19.391 2.176 1 90.12 138 GLY B O 1
ATOM 3650 N N . HIS B 1 139 ? 4.84 20.281 4.09 1 92.06 139 HIS B N 1
ATOM 3651 C CA . HIS B 1 139 ? 4.348 21.422 3.312 1 92.06 139 HIS B CA 1
ATOM 3652 C C . HIS B 1 139 ? 4.594 22.734 4.047 1 92.06 139 HIS B C 1
ATOM 3654 O O . HIS B 1 139 ? 4.562 22.781 5.277 1 92.06 139 HIS B O 1
ATOM 3660 N N . THR B 1 140 ? 4.883 23.719 3.361 1 97.19 140 THR B N 1
ATOM 3661 C CA . THR B 1 140 ? 4.879 25.141 3.717 1 97.19 140 THR B CA 1
ATOM 3662 C C . THR B 1 140 ? 4.289 25.969 2.588 1 97.19 140 THR B C 1
ATOM 3664 O O . THR B 1 140 ? 4.934 26.172 1.557 1 97.19 140 THR B O 1
ATOM 3667 N N . GLN B 1 141 ? 3.082 26.469 2.865 1 97.5 141 GLN B N 1
ATOM 3668 C CA . GLN B 1 141 ? 2.363 27.141 1.786 1 97.5 141 GLN B CA 1
ATOM 3669 C C . GLN B 1 141 ? 1.576 28.328 2.311 1 97.5 141 GLN B C 1
ATOM 3671 O O . GLN B 1 141 ? 1.062 28.297 3.43 1 97.5 141 GLN B O 1
ATOM 3676 N N . LEU B 1 142 ? 1.551 29.312 1.511 1 98.06 142 LEU B N 1
ATOM 3677 C CA . LEU B 1 142 ? 0.621 30.438 1.665 1 98.06 142 LEU B CA 1
ATOM 3678 C C . LEU B 1 142 ? -0.497 30.359 0.63 1 98.06 142 LEU B C 1
ATOM 3680 O O . LEU B 1 142 ? -0.232 30.312 -0.574 1 98.06 142 LEU B O 1
ATOM 3684 N N . VAL B 1 143 ? -1.703 30.359 1.168 1 98.06 143 VAL B N 1
ATOM 3685 C CA . VAL B 1 143 ? -2.84 30.125 0.285 1 98.06 143 VAL B CA 1
ATOM 3686 C C . VAL B 1 143 ? -3.898 31.203 0.5 1 98.06 143 VAL B C 1
ATOM 3688 O O . VAL B 1 143 ? -4.184 31.578 1.638 1 98.06 143 VAL B O 1
ATOM 3691 N N . SER B 1 144 ? -4.375 31.75 -0.541 1 98.12 144 SER B N 1
ATOM 3692 C CA . SER B 1 144 ? -5.578 32.562 -0.484 1 98.12 144 SER B CA 1
ATOM 3693 C C . SER B 1 144 ? -6.836 31.719 -0.637 1 98.12 144 SER B C 1
ATOM 3695 O O . SER B 1 144 ? -7.004 31.016 -1.637 1 98.12 144 SER B O 1
ATOM 3697 N N . ALA B 1 145 ? -7.637 31.75 0.396 1 96.88 145 ALA B N 1
ATOM 3698 C CA . ALA B 1 145 ? -8.891 31 0.367 1 96.88 145 ALA B CA 1
ATOM 3699 C C . ALA B 1 145 ? -10.094 31.938 0.257 1 96.88 145 ALA B C 1
ATOM 3701 O O . ALA B 1 145 ? -10.43 32.625 1.215 1 96.88 145 ALA B O 1
ATOM 3702 N N . SER B 1 146 ? -10.75 31.938 -0.838 1 96.44 146 SER B N 1
ATOM 3703 C CA . SER B 1 146 ? -11.906 32.812 -1.046 1 96.44 146 SER B CA 1
ATOM 3704 C C . SER B 1 146 ? -13.195 32.125 -0.583 1 96.44 146 SER B C 1
ATOM 3706 O O . SER B 1 146 ? -14.133 32.812 -0.155 1 96.44 146 SER B O 1
ATOM 3708 N N . ASN B 1 147 ? -13.234 30.875 -0.785 1 93.56 147 ASN B N 1
ATOM 3709 C CA . ASN B 1 147 ? -14.305 29.984 -0.35 1 93.56 147 ASN B CA 1
ATOM 3710 C C . ASN B 1 147 ? -13.828 28.531 -0.298 1 93.56 147 ASN B C 1
ATOM 3712 O O . ASN B 1 147 ? -12.695 28.234 -0.671 1 93.56 147 ASN B O 1
ATOM 3716 N N . ILE B 1 148 ? -14.711 27.688 0.235 1 91.5 148 ILE B N 1
ATOM 3717 C CA . ILE B 1 148 ? -14.352 26.266 0.242 1 91.5 148 ILE B CA 1
ATOM 3718 C C . ILE B 1 148 ? -14.188 25.766 -1.192 1 91.5 148 ILE B C 1
ATOM 3720 O O . ILE B 1 148 ? -15.086 25.953 -2.023 1 91.5 148 ILE B O 1
ATOM 3724 N N . GLY B 1 149 ? -13.008 25.234 -1.478 1 90.62 149 GLY B N 1
ATOM 3725 C CA . GLY B 1 149 ? -12.727 24.734 -2.814 1 90.62 149 GLY B CA 1
ATOM 3726 C C . GLY B 1 149 ? -12.141 25.797 -3.734 1 90.62 149 GLY B C 1
ATOM 3727 O O . GLY B 1 149 ? -11.781 25.5 -4.879 1 90.62 149 GLY B O 1
ATOM 3728 N N . GLU B 1 150 ? -12.039 26.984 -3.289 1 93.88 150 GLU B N 1
ATOM 3729 C CA . GLU B 1 150 ? -11.445 28.094 -4.047 1 93.88 150 GLU B CA 1
ATOM 3730 C C . GLU B 1 150 ? -10.156 28.578 -3.389 1 93.88 150 GLU B C 1
ATOM 3732 O O . GLU B 1 150 ? -10.172 29.531 -2.619 1 93.88 150 GLU B O 1
ATOM 3737 N N . TYR B 1 151 ? -9.156 27.953 -3.852 1 94.69 151 TYR B N 1
ATOM 3738 C CA . TYR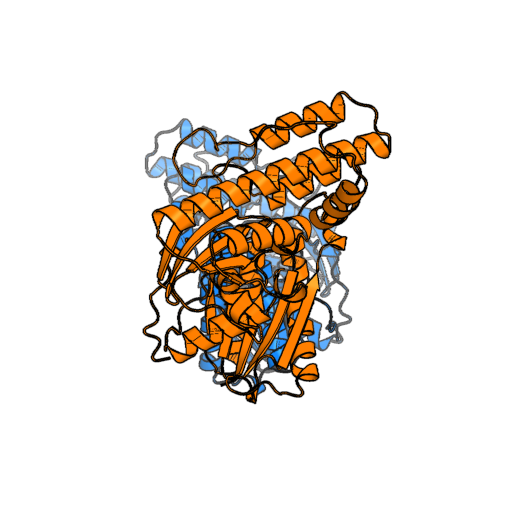 B 1 151 ? -7.859 28.188 -3.23 1 94.69 151 TYR B CA 1
ATOM 3739 C C . TYR B 1 151 ? -6.828 28.609 -4.266 1 94.69 151 TYR B C 1
ATOM 3741 O O . TYR B 1 151 ? -6.816 28.109 -5.387 1 94.69 151 TYR B O 1
ATOM 3749 N N . LYS B 1 152 ? -6.035 29.5 -3.938 1 96.38 152 LYS B N 1
ATOM 3750 C CA . LYS B 1 152 ? -4.898 29.922 -4.75 1 96.38 152 LYS B CA 1
ATOM 3751 C C . LYS B 1 152 ? -3.609 29.922 -3.932 1 96.38 152 LYS B C 1
ATOM 3753 O O . LYS B 1 152 ? -3.518 30.594 -2.902 1 96.38 152 LYS B O 1
ATOM 3758 N N . ILE B 1 153 ? -2.686 29.156 -4.383 1 96.25 153 ILE B N 1
ATOM 3759 C CA . ILE B 1 153 ? -1.389 29.141 -3.715 1 96.25 153 ILE B CA 1
ATOM 3760 C C . ILE B 1 153 ? -0.592 30.391 -4.082 1 96.25 153 ILE B C 1
ATOM 3762 O O . ILE B 1 153 ? -0.264 30.594 -5.25 1 96.25 153 ILE B O 1
ATOM 3766 N N . LEU B 1 154 ? -0.312 31.156 -3.133 1 97.81 154 LEU B N 1
ATOM 3767 C CA . LEU B 1 154 ? 0.422 32.406 -3.346 1 97.81 154 LEU B CA 1
ATOM 3768 C C . LEU B 1 154 ? 1.927 32.156 -3.309 1 97.81 154 LEU B C 1
ATOM 3770 O O . LEU B 1 154 ? 2.691 32.875 -3.963 1 97.81 154 LEU B O 1
ATOM 3774 N N . GLY B 1 155 ? 2.334 31.219 -2.52 1 96.75 155 GLY B N 1
ATOM 3775 C CA . GLY B 1 155 ? 3.729 30.828 -2.357 1 96.75 155 GLY B CA 1
ATOM 3776 C C . GLY B 1 155 ? 3.902 29.531 -1.604 1 96.75 155 GLY B C 1
ATOM 3777 O O . GLY B 1 155 ? 3.014 29.109 -0.855 1 96.75 155 GLY B O 1
ATOM 3778 N N . GLU B 1 156 ? 4.992 28.875 -1.819 1 97 156 GLU B N 1
ATOM 3779 C CA . GLU B 1 156 ? 5.328 27.641 -1.139 1 97 156 GLU B CA 1
ATOM 3780 C C . GLU B 1 156 ? 6.84 27.453 -1.031 1 97 156 GLU B C 1
ATOM 3782 O O . GLU B 1 156 ? 7.605 28.203 -1.633 1 97 156 GLU B O 1
ATOM 3787 N N . SER B 1 157 ? 7.203 26.547 -0.222 1 96.25 157 SER B N 1
ATOM 3788 C CA . SER B 1 157 ? 8.633 26.266 -0.11 1 96.25 157 SER B CA 1
ATOM 3789 C C . SER B 1 157 ? 9.164 25.609 -1.377 1 96.25 157 SER B C 1
ATOM 3791 O O . SER B 1 157 ? 8.578 24.656 -1.886 1 96.25 157 SER B O 1
ATOM 3793 N N . ILE B 1 158 ? 10.211 26.062 -1.837 1 94.06 158 ILE B N 1
ATOM 3794 C CA . ILE B 1 158 ? 10.773 25.547 -3.078 1 94.06 158 ILE B CA 1
ATOM 3795 C C . ILE B 1 158 ? 11.758 24.422 -2.768 1 94.06 158 ILE B C 1
ATOM 3797 O O . ILE B 1 158 ? 12.219 23.734 -3.674 1 94.06 158 ILE B O 1
ATOM 3801 N N . ASP B 1 159 ? 12.133 24.219 -1.564 1 93.12 159 ASP B N 1
ATOM 3802 C CA . ASP B 1 159 ? 13 23.141 -1.11 1 93.12 159 ASP B CA 1
ATOM 3803 C C . ASP B 1 159 ? 12.383 22.406 0.07 1 93.12 159 ASP B C 1
ATOM 3805 O O . ASP B 1 159 ? 11.297 21.844 -0.046 1 93.12 159 ASP B O 1
ATOM 3809 N N . ASP B 1 160 ? 12.875 22.625 1.312 1 92.25 160 ASP B N 1
ATOM 3810 C CA . ASP B 1 160 ? 12.406 21.875 2.471 1 92.25 160 ASP B CA 1
ATOM 3811 C C . ASP B 1 160 ? 11.203 22.547 3.119 1 92.25 160 ASP B C 1
ATOM 3813 O O . ASP B 1 160 ? 11.148 23.781 3.207 1 92.25 160 ASP B O 1
ATOM 3817 N N . ALA B 1 161 ? 10.258 21.734 3.508 1 95.38 161 ALA B N 1
ATOM 3818 C CA . ALA B 1 161 ? 9.195 22.25 4.359 1 95.38 161 ALA B CA 1
ATOM 3819 C C . ALA B 1 161 ? 9.727 22.609 5.742 1 95.38 161 ALA B C 1
ATOM 3821 O O . ALA B 1 161 ? 10.695 22.016 6.215 1 95.38 161 ALA B O 1
ATOM 3822 N N . VAL B 1 162 ? 9.078 23.562 6.32 1 97.12 162 VAL B N 1
ATOM 3823 C CA . VAL B 1 162 ? 9.562 24.109 7.582 1 97.12 162 VAL B CA 1
ATOM 3824 C C . VAL B 1 162 ? 9.57 23.016 8.648 1 97.12 162 VAL B C 1
ATOM 3826 O O . VAL B 1 162 ? 10.469 22.969 9.484 1 97.12 162 VAL B O 1
ATOM 3829 N N . GLY B 1 163 ? 8.547 22.156 8.672 1 95.62 163 GLY B N 1
ATOM 3830 C CA . GLY B 1 163 ? 8.492 21.078 9.641 1 95.62 163 GLY B CA 1
ATOM 3831 C C . GLY B 1 163 ? 9.656 20.109 9.523 1 95.62 163 GLY B C 1
ATOM 3832 O O . GLY B 1 163 ? 10.195 19.641 10.531 1 95.62 163 GLY B O 1
ATOM 3833 N N . GLU B 1 164 ? 10.055 19.781 8.352 1 94.31 164 GLU B N 1
ATOM 3834 C CA . GLU B 1 164 ? 11.195 18.906 8.102 1 94.31 164 GLU B CA 1
ATOM 3835 C C . GLU B 1 164 ? 12.492 19.531 8.617 1 94.31 164 GLU B C 1
ATOM 3837 O O . GLU B 1 164 ? 13.336 18.844 9.172 1 94.31 164 GLU B O 1
ATOM 3842 N N . VAL B 1 165 ? 12.648 20.797 8.391 1 96.38 165 VAL B N 1
ATOM 3843 C CA . VAL B 1 165 ? 13.852 21.5 8.836 1 96.38 165 VAL B CA 1
ATOM 3844 C C . VAL B 1 165 ? 13.906 21.516 10.359 1 96.38 165 VAL B C 1
ATOM 3846 O O . VAL B 1 165 ? 14.969 21.297 10.953 1 96.38 165 VAL B O 1
ATOM 3849 N N . PHE B 1 166 ? 12.758 21.781 11 1 96.69 166 PHE B N 1
ATOM 3850 C CA . PHE B 1 166 ? 12.68 21.703 12.453 1 96.69 166 PHE B CA 1
ATOM 3851 C C . PHE B 1 166 ? 13.164 20.344 12.953 1 96.69 166 PHE B C 1
ATOM 3853 O O . PHE B 1 166 ? 13.969 20.266 13.883 1 96.69 166 PHE B O 1
ATOM 3860 N N . ASP B 1 167 ? 12.719 19.312 12.32 1 94.88 167 ASP B N 1
ATOM 3861 C CA . ASP B 1 167 ? 13.047 17.953 12.742 1 94.88 167 ASP B CA 1
ATOM 3862 C C . ASP B 1 167 ? 14.531 17.656 12.547 1 94.88 167 ASP B C 1
ATOM 3864 O O . ASP B 1 167 ? 15.172 17.078 13.422 1 94.88 167 ASP B O 1
ATOM 3868 N N . LYS B 1 168 ? 15.086 18.031 11.438 1 94.94 168 LYS B N 1
ATOM 3869 C CA . LYS B 1 168 ? 16.5 17.781 11.148 1 94.94 168 LYS B CA 1
ATOM 3870 C C . LYS B 1 168 ? 17.391 18.516 12.148 1 94.94 168 LYS B C 1
ATOM 3872 O O . LYS B 1 168 ? 18.359 17.938 12.656 1 94.94 168 LYS B O 1
ATOM 3877 N N . ILE B 1 169 ? 17.109 19.75 12.367 1 97.31 169 ILE B N 1
ATOM 3878 C CA . ILE B 1 169 ? 17.906 20.562 13.289 1 97.31 169 ILE B CA 1
ATOM 3879 C C . ILE B 1 169 ? 17.781 20 14.703 1 97.31 169 ILE B C 1
ATOM 3881 O O . ILE B 1 169 ? 18.75 19.969 15.461 1 97.31 169 ILE B O 1
ATOM 3885 N N . ALA B 1 170 ? 16.562 19.578 15.031 1 96.69 170 ALA B N 1
ATOM 3886 C CA . ALA B 1 170 ? 16.328 18.984 16.359 1 96.69 170 ALA B CA 1
ATOM 3887 C C . ALA B 1 170 ? 17.234 17.781 16.578 1 96.69 170 ALA B C 1
ATOM 3889 O O . ALA B 1 170 ? 17.859 17.641 17.625 1 96.69 170 ALA B O 1
ATOM 3890 N N . ILE B 1 171 ? 17.312 16.953 15.641 1 94.5 171 ILE B N 1
ATOM 3891 C CA . ILE B 1 171 ? 18.109 15.742 15.727 1 94.5 171 ILE B CA 1
ATOM 3892 C C . ILE B 1 171 ? 19.594 16.109 15.898 1 94.5 171 ILE B C 1
ATOM 3894 O O . ILE B 1 171 ? 20.297 15.523 16.719 1 94.5 171 ILE B O 1
ATOM 3898 N N . LEU B 1 172 ? 20.031 17.062 15.18 1 95.31 172 LEU B N 1
ATOM 3899 C CA . LEU B 1 172 ? 21.438 17.484 15.234 1 95.31 172 LEU B CA 1
ATOM 3900 C C . LEU B 1 172 ? 21.766 18.109 16.578 1 95.31 172 LEU B C 1
ATOM 3902 O O . LEU B 1 172 ? 22.922 18.109 17.016 1 95.31 172 LEU B O 1
ATOM 3906 N N . LEU B 1 173 ? 20.781 18.625 17.234 1 97.06 173 LEU B N 1
ATOM 3907 C CA . LEU B 1 173 ? 20.953 19.234 18.547 1 97.06 173 LEU B CA 1
ATOM 3908 C C . LEU B 1 173 ? 20.812 18.172 19.641 1 97.06 173 LEU B C 1
ATOM 3910 O O . LEU B 1 173 ? 20.844 18.516 20.828 1 97.06 173 LEU B O 1
ATOM 3914 N N . GLY B 1 174 ? 20.531 16.922 19.219 1 94 174 GLY B N 1
ATOM 3915 C CA . GLY B 1 174 ? 20.5 15.812 20.172 1 94 174 GLY B CA 1
ATOM 3916 C C . GLY B 1 174 ? 19.109 15.477 20.656 1 94 174 GLY B C 1
ATOM 3917 O O . GLY B 1 174 ? 18.953 14.766 21.656 1 94 174 GLY B O 1
ATOM 3918 N N . LEU B 1 175 ? 18.109 15.984 20.047 1 94.81 175 LEU B N 1
ATOM 3919 C CA . LEU B 1 175 ? 16.734 15.734 20.438 1 94.81 175 LEU B CA 1
ATOM 3920 C C . LEU B 1 175 ? 16.141 14.562 19.672 1 94.81 175 LEU B C 1
ATOM 3922 O O . LEU B 1 175 ? 16.688 14.156 18.641 1 94.81 175 LEU B O 1
ATOM 3926 N N . LYS B 1 176 ? 15.062 14.07 20.156 1 91.31 176 LYS B N 1
ATOM 3927 C CA . LYS B 1 176 ? 14.406 12.914 19.547 1 91.31 176 LYS B CA 1
ATOM 3928 C C . LYS B 1 176 ? 13.438 13.352 18.453 1 91.31 176 LYS B C 1
ATOM 3930 O O . LYS B 1 176 ? 12.992 14.508 18.438 1 91.31 176 LYS B O 1
ATOM 3935 N N . TYR B 1 177 ? 13.125 12.5 17.547 1 90.06 177 TYR B N 1
ATOM 3936 C CA . TYR B 1 177 ? 12.094 12.68 16.547 1 90.06 177 TYR B CA 1
ATOM 3937 C C . TYR B 1 177 ? 10.727 12.273 17.078 1 90.06 177 TYR B C 1
ATOM 3939 O O . TYR B 1 177 ? 10.602 11.258 17.766 1 90.06 177 TYR B O 1
ATOM 3947 N N . PRO B 1 178 ? 9.68 12.953 16.703 1 89.56 178 PRO B N 1
ATOM 3948 C CA . PRO B 1 178 ? 9.656 14.258 16.016 1 89.56 178 PRO B CA 1
ATOM 3949 C C . PRO B 1 178 ? 10.188 15.391 16.891 1 89.56 178 PRO B C 1
ATOM 3951 O O . PRO B 1 178 ? 9.922 15.422 18.094 1 89.56 178 PRO B O 1
ATOM 3954 N N . GLY B 1 179 ? 10.852 16.312 16.312 1 92.88 179 GLY B N 1
ATOM 3955 C CA . GLY B 1 179 ? 11.672 17.203 17.109 1 92.88 179 GLY B CA 1
ATOM 3956 C C . GLY B 1 179 ? 11.125 18.625 17.172 1 92.88 179 GLY B C 1
ATOM 3957 O O . GLY B 1 179 ? 11.641 19.453 17.938 1 92.88 179 GLY B O 1
ATOM 3958 N N . GLY B 1 180 ? 10.102 18.969 16.453 1 92.56 180 GLY B N 1
ATOM 3959 C CA . GLY B 1 180 ? 9.602 20.328 16.375 1 92.56 180 GLY B CA 1
ATOM 3960 C C . GLY B 1 180 ? 9.258 20.922 17.719 1 92.56 180 GLY B C 1
ATOM 3961 O O . GLY B 1 180 ? 9.812 21.938 18.125 1 92.56 180 GLY B O 1
ATOM 3962 N N . ALA B 1 181 ? 8.453 20.203 18.438 1 92.75 181 ALA B N 1
ATOM 3963 C CA . ALA B 1 181 ? 8.008 20.672 19.75 1 92.75 181 ALA B CA 1
ATOM 3964 C C . ALA B 1 181 ? 9.156 20.688 20.75 1 92.75 181 ALA B C 1
ATOM 3966 O O . ALA B 1 181 ? 9.266 21.609 21.562 1 92.75 181 ALA B O 1
ATOM 3967 N N . LEU B 1 182 ? 10.023 19.75 20.641 1 95.44 182 LEU B N 1
ATOM 3968 C CA . LEU B 1 182 ? 11.164 19.656 21.547 1 95.44 182 LEU B CA 1
ATOM 3969 C C . LEU B 1 182 ? 12.156 20.781 21.297 1 95.44 182 LEU B C 1
ATOM 3971 O O . LEU B 1 182 ? 12.719 21.344 22.234 1 95.44 182 LEU B O 1
ATOM 3975 N N . LEU B 1 183 ? 12.344 21.047 20.078 1 97.62 183 LEU B N 1
ATOM 3976 C CA . LEU B 1 183 ? 13.25 22.141 19.719 1 97.62 183 LEU B CA 1
ATOM 3977 C C . LEU B 1 183 ? 12.719 23.469 20.219 1 97.62 183 LEU B C 1
ATOM 3979 O O . LEU B 1 183 ? 13.477 24.297 20.734 1 97.62 183 LEU B O 1
ATOM 3983 N N . SER B 1 184 ? 11.461 23.703 20.031 1 97.12 184 SER B N 1
ATOM 3984 C CA . SER B 1 184 ? 10.844 24.938 20.516 1 97.12 184 SER B CA 1
ATOM 3985 C C . SER B 1 184 ? 10.984 25.078 22.031 1 97.12 184 SER B C 1
ATOM 3987 O O . SER B 1 184 ? 11.203 26.172 22.547 1 97.12 184 SER B O 1
ATOM 3989 N N . LYS B 1 185 ? 10.82 23.969 22.688 1 97 185 LYS B N 1
ATOM 3990 C CA . LYS B 1 185 ? 11.023 23.969 24.141 1 97 185 LYS B CA 1
ATOM 3991 C C . LYS B 1 185 ? 12.461 24.344 24.5 1 97 185 LYS B C 1
ATOM 3993 O O . LYS B 1 185 ? 12.695 25.125 25.422 1 97 185 LYS B O 1
ATOM 3998 N N . MET B 1 186 ? 13.398 23.781 23.828 1 97.75 186 MET B N 1
ATOM 3999 C CA . MET B 1 186 ? 14.812 24.094 24.031 1 97.75 186 MET B CA 1
ATOM 4000 C C . MET B 1 186 ? 15.086 25.578 23.75 1 97.75 186 MET B C 1
ATOM 4002 O O . MET B 1 186 ? 15.852 26.219 24.469 1 97.75 186 MET B O 1
ATOM 4006 N N . ALA B 1 187 ? 14.469 26.094 22.703 1 98 187 ALA B N 1
ATOM 4007 C CA . ALA B 1 187 ? 14.672 27.469 22.266 1 98 187 ALA B CA 1
ATOM 4008 C C . ALA B 1 187 ? 14.258 28.469 23.359 1 98 187 ALA B C 1
ATOM 4010 O O . ALA B 1 187 ? 14.812 29.562 23.453 1 98 187 ALA B O 1
ATOM 4011 N N . GLN B 1 188 ? 13.281 28.078 24.188 1 96.56 188 GLN B N 1
ATOM 4012 C CA . GLN B 1 188 ? 12.805 28.953 25.266 1 96.56 188 GLN B CA 1
ATOM 4013 C C . GLN B 1 188 ? 13.906 29.234 26.266 1 96.56 188 GLN B C 1
ATOM 4015 O O . GLN B 1 188 ? 13.867 30.266 26.953 1 96.56 188 GLN B O 1
ATOM 4020 N N . LYS B 1 189 ? 14.898 28.406 26.297 1 97.25 189 LYS B N 1
ATOM 4021 C CA . LYS B 1 189 ? 16 28.578 27.234 1 97.25 189 LYS B CA 1
ATOM 4022 C C . LYS B 1 189 ? 17.172 29.312 26.594 1 97.25 189 LYS B C 1
ATOM 4024 O O . LYS B 1 189 ? 18.203 29.562 27.234 1 97.25 189 LYS B O 1
ATOM 4029 N N . GLY B 1 190 ? 17.016 29.609 25.375 1 97.44 190 GLY B N 1
ATOM 4030 C CA . GLY B 1 190 ? 18.094 30.266 24.656 1 97.44 190 GLY B CA 1
ATOM 4031 C C . GLY B 1 190 ? 18.141 31.766 24.891 1 97.44 190 GLY B C 1
ATOM 4032 O O . GLY B 1 190 ? 17.125 32.375 25.203 1 97.44 190 GLY B O 1
ATOM 4033 N N . ILE B 1 191 ? 19.328 32.312 24.703 1 96.25 191 ILE B N 1
ATOM 4034 C CA . ILE B 1 191 ? 19.516 33.75 24.812 1 96.25 191 ILE B CA 1
ATOM 4035 C C . ILE B 1 191 ? 19.297 34.406 23.453 1 96.25 191 ILE B C 1
ATOM 4037 O O . ILE B 1 191 ? 19.969 34.062 22.469 1 96.25 191 ILE B O 1
ATOM 4041 N N . SER B 1 192 ? 18.391 35.281 23.469 1 92.19 192 SER B N 1
ATOM 4042 C CA . SER B 1 192 ? 18.016 35.969 22.234 1 92.19 192 SER B CA 1
ATOM 4043 C C . SER B 1 192 ? 19.203 36.75 21.656 1 92.19 192 SER B C 1
ATOM 4045 O O . SER B 1 192 ? 19.969 37.375 22.406 1 92.19 192 SER B O 1
ATOM 4047 N N . LYS B 1 193 ? 19.469 36.656 20.359 1 91.94 193 LYS B N 1
ATOM 4048 C CA . LYS B 1 193 ? 20.406 37.469 19.578 1 91.94 193 LYS B CA 1
ATOM 4049 C C . LYS B 1 193 ? 21.844 37.062 19.844 1 91.94 193 LYS B C 1
ATOM 4051 O O . LYS B 1 193 ? 22.781 37.719 19.406 1 91.94 193 LYS B O 1
ATOM 4056 N N . ARG B 1 194 ? 22.094 36 20.594 1 93.62 194 ARG B N 1
ATOM 4057 C CA . ARG B 1 194 ? 23.453 35.5 20.688 1 93.62 194 ARG B CA 1
ATOM 4058 C C . ARG B 1 194 ? 23.953 35.031 19.328 1 93.62 194 ARG B C 1
ATOM 4060 O O . ARG B 1 194 ? 25.125 35.219 18.984 1 93.62 194 ARG B O 1
ATOM 4067 N N . TYR B 1 195 ? 23.125 34.281 18.641 1 95 195 TYR B N 1
ATOM 4068 C CA . TYR B 1 195 ? 23.312 33.938 17.234 1 95 195 TYR B CA 1
ATOM 4069 C C . TYR B 1 195 ? 22.25 34.594 16.359 1 95 195 TYR B C 1
ATOM 4071 O O . TYR B 1 195 ? 21.078 34.719 16.766 1 95 195 TYR B O 1
ATOM 4079 N N . VAL B 1 196 ? 22.688 35.094 15.234 1 94.44 196 VAL B N 1
ATOM 4080 C CA . VAL B 1 196 ? 21.75 35.688 14.297 1 94.44 196 VAL B CA 1
ATOM 4081 C C . VAL B 1 196 ? 21.797 34.969 12.961 1 94.44 196 VAL B C 1
ATOM 4083 O O . VAL B 1 196 ? 22.781 35.062 12.227 1 94.44 196 VAL B O 1
ATOM 4086 N N . PHE B 1 197 ? 20.766 34.312 12.727 1 97 197 PHE B N 1
ATOM 4087 C CA . PHE B 1 197 ? 20.703 33.531 11.5 1 97 197 PHE B CA 1
ATOM 4088 C C . PHE B 1 197 ? 19.969 34.312 10.406 1 97 197 PHE B C 1
ATOM 4090 O O . PHE B 1 197 ? 19.172 35.188 10.695 1 97 197 PHE B O 1
ATOM 4097 N N . PRO B 1 198 ? 20.219 34.031 9.211 1 95.44 198 PRO B N 1
ATOM 4098 C CA . PRO B 1 198 ? 19.562 34.75 8.109 1 95.44 198 PRO B CA 1
ATOM 4099 C C . PRO B 1 198 ? 18.078 34.406 7.992 1 95.44 198 PRO B C 1
ATOM 4101 O O . PRO B 1 198 ? 17.656 33.344 8.414 1 95.44 198 PRO B O 1
ATOM 4104 N N . ARG B 1 199 ? 17.328 35.375 7.535 1 95.94 199 ARG B N 1
ATOM 4105 C CA . ARG B 1 199 ? 15.953 35.188 7.105 1 95.94 199 ARG B CA 1
ATOM 4106 C C . ARG B 1 199 ? 15.867 35.031 5.59 1 95.94 199 ARG B C 1
ATOM 4108 O O . ARG B 1 199 ? 15.883 36.031 4.863 1 95.94 199 ARG B O 1
ATOM 4115 N N . PRO B 1 200 ? 15.688 33.781 5.188 1 93 200 PRO B N 1
ATOM 4116 C CA . PRO B 1 200 ? 15.82 33.531 3.752 1 93 200 PRO B CA 1
ATOM 4117 C C . PRO B 1 200 ? 14.688 34.125 2.934 1 93 200 PRO B C 1
ATOM 4119 O O . PRO B 1 200 ? 13.539 34.125 3.369 1 93 200 PRO B O 1
ATOM 4122 N N . MET B 1 201 ? 15.008 34.688 1.743 1 93 201 MET B N 1
ATOM 4123 C CA . MET B 1 201 ? 14.125 35.094 0.648 1 93 201 MET B CA 1
ATOM 4124 C C . MET B 1 201 ? 13.25 36.281 1.054 1 93 201 MET B C 1
ATOM 4126 O O . MET B 1 201 ? 12.164 36.469 0.508 1 93 201 MET B O 1
ATOM 4130 N N . ILE B 1 202 ? 13.688 37 2.049 1 92.75 202 ILE B N 1
ATOM 4131 C CA . ILE B 1 202 ? 12.867 38.125 2.457 1 92.75 202 ILE B CA 1
ATOM 4132 C C . ILE B 1 202 ? 13.312 39.375 1.71 1 92.75 202 ILE B C 1
ATOM 4134 O O . ILE B 1 202 ? 12.609 40.375 1.707 1 92.75 202 ILE B O 1
ATOM 4138 N N . ASP B 1 203 ? 14.438 39.312 1.043 1 91.19 203 ASP B N 1
ATOM 4139 C CA . ASP B 1 203 ? 15.039 40.469 0.383 1 91.19 203 ASP B CA 1
ATOM 4140 C C . ASP B 1 203 ? 14.594 40.562 -1.073 1 91.19 203 ASP B C 1
ATOM 4142 O O . ASP B 1 203 ? 15.141 41.344 -1.847 1 91.19 203 ASP B O 1
ATOM 4146 N N . ARG B 1 204 ? 13.625 39.812 -1.5 1 90.88 204 ARG B N 1
ATOM 4147 C CA . ARG B 1 204 ? 13.109 39.812 -2.865 1 90.88 204 ARG B CA 1
ATOM 4148 C C . ARG B 1 204 ? 11.594 39.688 -2.881 1 90.88 204 ARG B C 1
ATOM 4150 O O . ARG B 1 204 ? 10.992 39.25 -1.901 1 90.88 204 ARG B O 1
ATOM 4157 N N . PRO B 1 205 ? 11.094 40.094 -3.967 1 92 205 PRO B N 1
ATOM 4158 C CA . PRO B 1 205 ? 9.633 40 -4.055 1 92 205 PRO B CA 1
ATOM 4159 C C . PRO B 1 205 ? 9.148 38.531 -4.125 1 92 205 PRO B C 1
ATOM 4161 O O . PRO B 1 205 ? 9.914 37.656 -4.492 1 92 205 PRO B O 1
ATOM 4164 N N . GLY B 1 206 ? 7.934 38.438 -3.734 1 93.5 206 GLY B N 1
ATOM 4165 C CA . GLY B 1 206 ? 7.34 37.125 -3.838 1 93.5 206 GLY B CA 1
ATOM 4166 C C . GLY B 1 206 ? 6.957 36.531 -2.494 1 93.5 206 GLY B C 1
ATOM 4167 O O . GLY B 1 206 ? 7.219 37.125 -1.45 1 93.5 206 GLY B O 1
ATOM 4168 N N . LEU B 1 207 ? 6.352 35.344 -2.549 1 97.38 207 LEU B N 1
ATOM 4169 C CA . LEU B 1 207 ? 5.801 34.781 -1.334 1 97.38 207 LEU B CA 1
ATOM 4170 C C . LEU B 1 207 ? 6.297 33.344 -1.146 1 97.38 207 LEU B C 1
ATOM 4172 O O . LEU B 1 207 ? 5.812 32.625 -0.269 1 97.38 207 LEU B O 1
ATOM 4176 N N . ASN B 1 208 ? 7.309 32.969 -1.96 1 97.25 208 ASN B N 1
ATOM 4177 C CA . ASN B 1 208 ? 7.902 31.641 -1.805 1 97.25 208 ASN B CA 1
ATOM 4178 C C . ASN B 1 208 ? 8.836 31.578 -0.6 1 97.25 208 ASN B C 1
ATOM 4180 O O . ASN B 1 208 ? 9.281 32.625 -0.106 1 97.25 208 ASN B O 1
ATOM 4184 N N . PHE B 1 209 ? 9.086 30.375 -0.164 1 97.31 209 PHE B N 1
ATOM 4185 C CA . PHE B 1 209 ? 9.969 30.125 0.968 1 97.31 209 PHE B CA 1
ATOM 4186 C C . PHE B 1 209 ? 11.164 29.281 0.544 1 97.31 209 PHE B C 1
ATOM 4188 O O . PHE B 1 209 ? 11.094 28.562 -0.457 1 97.31 209 PHE B O 1
ATOM 4195 N N . SER B 1 210 ? 12.234 29.391 1.167 1 96.25 210 SER B N 1
ATOM 4196 C CA . SER B 1 210 ? 13.398 28.5 1.104 1 96.25 210 SER B CA 1
ATOM 4197 C C . SER B 1 210 ? 14.102 28.422 2.455 1 96.25 210 SER B C 1
ATOM 4199 O O . SER B 1 210 ? 14.391 29.453 3.072 1 96.25 210 SER B O 1
ATOM 4201 N N . PHE B 1 211 ? 14.32 27.203 2.883 1 96.44 211 PHE B N 1
ATOM 4202 C CA . PHE B 1 211 ? 14.898 27.078 4.219 1 96.44 211 PHE B CA 1
ATOM 4203 C C . PHE B 1 211 ? 16.219 26.328 4.172 1 96.44 211 PHE B C 1
ATOM 4205 O O . PHE B 1 211 ? 16.844 26.094 5.211 1 96.44 211 PHE B O 1
ATOM 4212 N N . SER B 1 212 ? 16.656 25.891 2.986 1 94.75 212 SER B N 1
ATOM 4213 C CA . SER B 1 212 ? 17.891 25.125 2.84 1 94.75 212 SER B CA 1
ATOM 4214 C C . SER B 1 212 ? 19.094 25.922 3.34 1 94.75 212 SER B C 1
ATOM 4216 O O . SER B 1 212 ? 19.969 25.375 4.012 1 94.75 212 SER B O 1
ATOM 4218 N N . GLY B 1 213 ? 19.172 27.188 2.904 1 94.69 213 GLY B N 1
ATOM 4219 C CA . GLY B 1 213 ? 20.25 28.047 3.375 1 94.69 213 GLY B CA 1
ATOM 4220 C C . GLY B 1 213 ? 20.281 28.188 4.883 1 94.69 213 GLY B C 1
ATOM 4221 O O . GLY B 1 213 ? 21.359 28.125 5.496 1 94.69 213 GLY B O 1
ATOM 4222 N N . LEU B 1 214 ? 19.156 28.484 5.449 1 96.94 214 LEU B N 1
ATOM 4223 C CA . LEU B 1 214 ? 19.047 28.594 6.902 1 96.94 214 LEU B CA 1
ATOM 4224 C C . LEU B 1 214 ? 19.453 27.281 7.574 1 96.94 214 LEU B C 1
ATOM 4226 O O . LEU B 1 214 ? 20.141 27.297 8.594 1 96.94 214 LEU B O 1
ATOM 4230 N N . LYS B 1 215 ? 18.969 26.125 7.012 1 97.12 215 LYS B N 1
ATOM 4231 C CA . LYS B 1 215 ? 19.344 24.812 7.523 1 97.12 215 LYS B CA 1
ATOM 4232 C C . LYS B 1 215 ? 20.859 24.641 7.535 1 97.12 215 LYS B C 1
ATOM 4234 O O . LYS B 1 215 ? 21.438 24.234 8.547 1 97.12 215 LYS B O 1
ATOM 4239 N N . THR B 1 216 ? 21.469 25 6.43 1 96.5 216 THR B N 1
ATOM 4240 C CA . THR B 1 216 ? 22.906 24.875 6.297 1 96.5 216 THR B CA 1
ATOM 4241 C C . THR B 1 216 ? 23.625 25.75 7.309 1 96.5 216 THR B C 1
ATOM 4243 O O . THR B 1 216 ? 24.578 25.328 7.961 1 96.5 216 THR B O 1
ATOM 4246 N N . CYS B 1 217 ? 23.25 26.969 7.395 1 97.38 217 CYS B N 1
ATOM 4247 C CA . CYS B 1 217 ? 23.828 27.906 8.352 1 97.38 217 CYS B CA 1
ATOM 4248 C C . CYS B 1 217 ? 23.75 27.375 9.773 1 97.38 217 CYS B C 1
ATOM 4250 O O . CYS B 1 217 ? 24.719 27.438 10.523 1 97.38 217 CYS B O 1
ATOM 4252 N N . THR B 1 218 ? 22.609 26.828 10.148 1 97.75 218 THR B N 1
ATOM 4253 C CA . THR B 1 218 ? 22.391 26.297 11.484 1 97.75 218 THR B CA 1
ATOM 4254 C C . THR B 1 218 ? 23.266 25.078 11.734 1 97.75 218 THR B C 1
ATOM 4256 O O . THR B 1 218 ? 23.875 24.953 12.805 1 97.75 218 THR B O 1
ATOM 4259 N N . VAL B 1 219 ? 23.312 24.219 10.727 1 97.25 219 VAL B N 1
ATOM 4260 C CA . VAL B 1 219 ? 24.125 23 10.836 1 97.25 219 VAL B CA 1
ATOM 4261 C C . VAL B 1 219 ? 25.594 23.391 11.062 1 97.25 219 VAL B C 1
ATOM 4263 O O . VAL B 1 219 ? 26.266 22.828 11.938 1 97.25 219 VAL B O 1
ATOM 4266 N N . ASN B 1 220 ? 26.062 24.328 10.297 1 97.19 220 ASN B N 1
ATOM 4267 C CA . ASN B 1 220 ? 27.438 24.781 10.438 1 97.19 220 ASN B CA 1
ATOM 4268 C C . ASN B 1 220 ? 27.688 25.375 11.828 1 97.19 220 ASN B C 1
ATOM 4270 O O . ASN B 1 220 ? 28.75 25.156 12.406 1 97.19 220 ASN B O 1
ATOM 4274 N N . THR B 1 221 ? 26.781 26.109 12.305 1 97.44 221 THR B N 1
ATOM 4275 C CA . THR B 1 221 ? 26.906 26.703 13.633 1 97.44 221 THR B CA 1
ATOM 4276 C C . THR B 1 221 ? 26.953 25.625 14.703 1 97.44 221 THR B C 1
ATOM 4278 O O . THR B 1 221 ? 27.734 25.719 15.656 1 97.44 221 THR B O 1
ATOM 4281 N N . ILE B 1 222 ? 26.125 24.578 14.586 1 96.88 222 ILE B N 1
ATOM 4282 C CA . ILE B 1 222 ? 26.109 23.469 15.531 1 96.88 222 ILE B CA 1
ATOM 4283 C C . ILE B 1 222 ? 27.469 22.75 15.523 1 96.88 222 ILE B C 1
ATOM 4285 O O . ILE B 1 222 ? 28.016 22.438 16.578 1 96.88 222 ILE B O 1
ATOM 4289 N N . MET B 1 223 ? 27.984 22.562 14.328 1 95.38 223 MET B N 1
ATOM 4290 C CA . MET B 1 223 ? 29.234 21.828 14.172 1 95.38 223 MET B CA 1
ATOM 4291 C C . MET B 1 223 ? 30.422 22.641 14.68 1 95.38 223 MET B C 1
ATOM 4293 O O . MET B 1 223 ? 31.438 22.078 15.102 1 95.38 223 MET B O 1
ATOM 4297 N N . SER B 1 224 ? 30.359 23.922 14.664 1 95.38 224 SER B N 1
ATOM 4298 C CA . SER B 1 224 ? 31.469 24.781 15.008 1 95.38 224 SER B CA 1
ATOM 4299 C C . SER B 1 224 ? 31.453 25.172 16.484 1 95.38 224 SER B C 1
ATOM 4301 O O . SER B 1 224 ? 32.312 25.906 16.953 1 95.38 224 SER B O 1
ATOM 4303 N N . ASN B 1 225 ? 30.484 24.766 17.172 1 93.31 225 ASN B N 1
ATOM 4304 C CA . ASN B 1 225 ? 30.359 25.141 18.578 1 93.31 225 ASN B CA 1
ATOM 4305 C C . ASN B 1 225 ? 30.297 23.922 19.484 1 93.31 225 ASN B C 1
ATOM 4307 O O . ASN B 1 225 ? 30.047 22.812 19.016 1 93.31 225 ASN B O 1
ATOM 4311 N N . SER B 1 226 ? 30.547 24.203 20.734 1 90.56 226 SER B N 1
ATOM 4312 C CA . SER B 1 226 ? 30.438 23.109 21.703 1 90.56 226 SER B CA 1
ATOM 4313 C C . SER B 1 226 ? 28.984 22.688 21.906 1 90.56 226 SER B C 1
ATOM 4315 O O . SER B 1 226 ? 28.078 23.516 21.797 1 90.56 226 SER B O 1
ATOM 4317 N N . HIS B 1 227 ? 28.859 21.422 22.203 1 90.62 227 HIS B N 1
ATOM 4318 C CA . HIS B 1 227 ? 27.516 20.859 22.328 1 90.62 227 HIS B CA 1
ATOM 4319 C C . HIS B 1 227 ? 27.031 20.906 23.781 1 90.62 227 HIS B C 1
ATOM 4321 O O . HIS B 1 227 ? 26.469 19.938 24.281 1 90.62 227 HIS B O 1
ATOM 4327 N N . ASP B 1 228 ? 27.266 22.078 24.328 1 93.56 228 ASP B N 1
ATOM 4328 C CA . ASP B 1 228 ? 26.734 22.219 25.688 1 93.56 228 ASP B CA 1
ATOM 4329 C C . ASP B 1 228 ? 25.297 22.719 25.656 1 93.56 228 ASP B C 1
ATOM 4331 O O . ASP B 1 228 ? 24.828 23.234 24.625 1 93.56 228 ASP B O 1
ATOM 4335 N N . ALA B 1 229 ? 24.641 22.656 26.797 1 95.88 229 ALA B N 1
ATOM 4336 C CA . ALA B 1 229 ? 23.203 22.906 26.875 1 95.88 229 ALA B CA 1
ATOM 4337 C C . ALA B 1 229 ? 22.859 24.328 26.484 1 95.88 229 ALA B C 1
ATOM 4339 O O . ALA B 1 229 ? 21.859 24.578 25.797 1 95.88 229 ALA B O 1
ATOM 4340 N N . GLN B 1 230 ? 23.609 25.25 26.891 1 96.62 230 GLN B N 1
ATOM 4341 C CA . GLN B 1 230 ? 23.312 26.656 26.625 1 96.62 230 GLN B CA 1
ATOM 4342 C C . GLN B 1 230 ? 23.531 26.984 25.141 1 96.62 230 GLN B C 1
ATOM 4344 O O . GLN B 1 230 ? 22.734 27.703 24.531 1 96.62 230 GLN B O 1
ATOM 4349 N N . ASN B 1 231 ? 24.609 26.484 24.594 1 96.56 231 ASN B N 1
ATOM 4350 C CA . ASN B 1 231 ? 24.859 26.688 23.172 1 96.56 231 ASN B CA 1
ATOM 4351 C C . ASN B 1 231 ? 23.75 26.094 22.312 1 96.56 231 ASN B C 1
ATOM 4353 O O . ASN B 1 231 ? 23.297 26.734 21.359 1 96.56 231 ASN B O 1
ATOM 4357 N N . CYS B 1 232 ? 23.359 24.906 22.719 1 97.75 232 CYS B N 1
ATOM 4358 C CA . CYS B 1 232 ? 22.281 24.25 21.984 1 97.75 232 CYS B CA 1
ATOM 4359 C C . CYS B 1 232 ? 21 25.078 22.062 1 97.75 232 CYS B C 1
ATOM 4361 O O . CYS B 1 232 ? 20.312 25.266 21.062 1 97.75 232 CYS B O 1
ATOM 4363 N N . ALA B 1 233 ? 20.703 25.531 23.219 1 98.19 233 ALA B N 1
ATOM 4364 C CA . ALA B 1 233 ? 19.5 26.344 23.422 1 98.19 233 ALA B CA 1
ATOM 4365 C C . ALA B 1 233 ? 19.594 27.656 22.641 1 98.19 233 ALA B C 1
ATOM 4367 O O . ALA B 1 233 ? 18.594 28.109 22.078 1 98.19 233 ALA B O 1
ATOM 4368 N N . ASP B 1 234 ? 20.766 28.266 22.625 1 98.31 234 ASP B N 1
ATOM 4369 C CA . ASP B 1 234 ? 20.969 29.531 21.922 1 98.31 234 ASP B CA 1
ATOM 4370 C C . ASP B 1 234 ? 20.797 29.344 20.406 1 98.31 234 ASP B C 1
ATOM 4372 O O . ASP B 1 234 ? 20.219 30.203 19.734 1 98.31 234 ASP B O 1
ATOM 4376 N N . ILE B 1 235 ? 21.328 28.297 19.938 1 98.12 235 ILE B N 1
ATOM 4377 C CA . ILE B 1 235 ? 21.234 28 18.516 1 98.12 235 ILE B CA 1
ATOM 4378 C C . ILE B 1 235 ? 19.781 27.703 18.156 1 98.12 235 ILE B C 1
ATOM 4380 O O . ILE B 1 235 ? 19.281 28.188 17.141 1 98.12 235 ILE B O 1
ATOM 4384 N N . ALA B 1 236 ? 19.109 26.906 19.016 1 98.38 236 ALA B N 1
ATOM 4385 C CA . ALA B 1 236 ? 17.688 26.609 18.797 1 98.38 236 ALA B CA 1
ATOM 4386 C C . ALA B 1 236 ? 16.859 27.906 18.75 1 98.38 236 ALA B C 1
ATOM 4388 O O . ALA B 1 236 ? 15.969 28.031 17.906 1 98.38 236 ALA B O 1
ATOM 4389 N N . ARG B 1 237 ? 17.172 28.812 19.625 1 98.06 237 ARG B N 1
ATOM 4390 C CA . ARG B 1 237 ? 16.469 30.094 19.688 1 98.06 237 ARG B CA 1
ATOM 4391 C C . ARG B 1 237 ? 16.672 30.891 18.406 1 98.06 237 ARG B C 1
ATOM 4393 O O . ARG B 1 237 ? 15.719 31.406 17.812 1 98.06 237 ARG B O 1
ATOM 4400 N N . ALA B 1 238 ? 17.906 31 17.984 1 98.19 238 ALA B N 1
ATOM 4401 C CA . ALA B 1 238 ? 18.234 31.734 16.766 1 98.19 238 ALA B CA 1
ATOM 4402 C C . ALA B 1 238 ? 17.531 31.141 15.555 1 98.19 238 ALA B C 1
ATOM 4404 O O . ALA B 1 238 ? 17.047 31.875 14.688 1 98.19 238 ALA B O 1
ATOM 4405 N N . PHE B 1 239 ? 17.531 29.859 15.547 1 98 239 PHE B N 1
ATOM 4406 C CA . PHE B 1 239 ? 16.906 29.141 14.453 1 98 239 PHE B CA 1
ATOM 4407 C C . PHE B 1 239 ? 15.398 29.391 14.43 1 98 239 PHE B C 1
ATOM 4409 O O . PHE B 1 239 ? 14.844 29.766 13.391 1 98 239 PHE B O 1
ATOM 4416 N N . GLU B 1 240 ? 14.734 29.156 15.539 1 98 240 GLU B N 1
ATOM 4417 C CA . GLU B 1 240 ? 13.289 29.359 15.641 1 98 240 GLU B CA 1
ATOM 4418 C C . GLU B 1 240 ? 12.906 30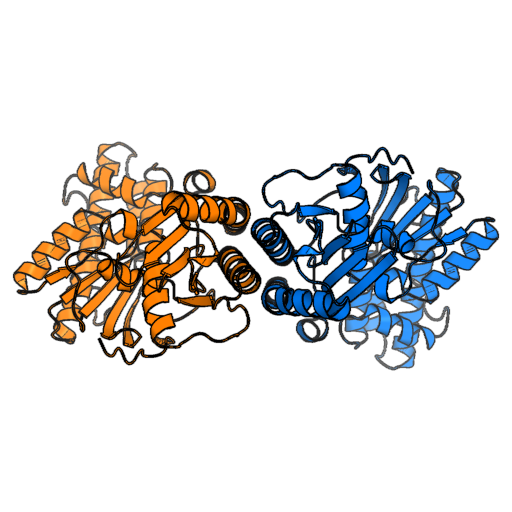.797 15.305 1 98 240 GLU B C 1
ATOM 4420 O O . GLU B 1 240 ? 11.938 31.031 14.586 1 98 240 GLU B O 1
ATOM 4425 N N . ASP B 1 241 ? 13.688 31.75 15.781 1 97.81 241 ASP B N 1
ATOM 4426 C CA . ASP B 1 241 ? 13.438 33.156 15.492 1 97.81 241 ASP B CA 1
ATOM 4427 C C . ASP B 1 241 ? 13.469 33.406 13.984 1 97.81 241 ASP B C 1
ATOM 4429 O O . ASP B 1 241 ? 12.617 34.125 13.461 1 97.81 241 ASP B O 1
ATOM 4433 N N . ALA B 1 242 ? 14.492 32.844 13.406 1 97.94 242 ALA B N 1
ATOM 4434 C CA . ALA B 1 242 ? 14.656 33.062 11.969 1 97.94 242 ALA B CA 1
ATOM 4435 C C . ALA B 1 242 ? 13.453 32.5 11.195 1 97.94 242 ALA B C 1
ATOM 4437 O O . ALA B 1 242 ? 12.953 33.156 10.281 1 97.94 242 ALA B O 1
ATOM 4438 N N . ILE B 1 243 ? 13.039 31.312 11.555 1 97.88 243 ILE B N 1
ATOM 4439 C CA . ILE B 1 243 ? 11.906 30.688 10.891 1 97.88 243 ILE B CA 1
ATOM 4440 C C . ILE B 1 243 ? 10.648 31.516 11.109 1 97.88 243 ILE B C 1
ATOM 4442 O O . ILE B 1 243 ? 9.93 31.844 10.156 1 97.88 243 ILE B O 1
ATOM 4446 N N . ILE B 1 244 ? 10.375 31.906 12.352 1 97.81 244 ILE B N 1
ATOM 4447 C CA . ILE B 1 244 ? 9.156 32.625 12.734 1 97.81 244 ILE B CA 1
ATOM 4448 C C . ILE B 1 244 ? 9.094 33.969 12.031 1 97.81 244 ILE B C 1
ATOM 4450 O O . ILE B 1 244 ? 8.062 34.312 11.453 1 97.81 244 ILE B O 1
ATOM 4454 N N . GLU B 1 245 ? 10.164 34.625 12.016 1 97.75 245 GLU B N 1
ATOM 4455 C CA . GLU B 1 245 ? 10.195 35.938 11.383 1 97.75 245 GLU B CA 1
ATOM 4456 C C . GLU B 1 245 ? 10 35.844 9.875 1 97.75 245 GLU B C 1
ATOM 4458 O O . GLU B 1 245 ? 9.297 36.656 9.273 1 97.75 245 GLU B O 1
ATOM 4463 N N . THR B 1 246 ? 10.641 34.844 9.312 1 97.94 246 THR B N 1
ATOM 4464 C CA . THR B 1 246 ? 10.484 34.656 7.879 1 97.94 246 THR B CA 1
ATOM 4465 C C . THR B 1 246 ? 9.031 34.344 7.523 1 97.94 246 THR B C 1
ATOM 4467 O O . THR B 1 246 ? 8.484 34.969 6.594 1 97.94 246 THR B O 1
ATOM 4470 N N . LEU B 1 247 ? 8.406 33.438 8.273 1 98.38 247 LEU B N 1
ATOM 4471 C CA . LEU B 1 247 ? 7.008 33.094 8.039 1 98.38 247 LEU B CA 1
ATOM 4472 C C . LEU B 1 247 ? 6.117 34.344 8.203 1 98.38 247 LEU B C 1
ATOM 4474 O O . LEU B 1 247 ? 5.23 34.562 7.387 1 98.38 247 LEU B O 1
ATOM 4478 N N . ALA B 1 248 ? 6.406 35.125 9.227 1 98.31 248 ALA B N 1
ATOM 4479 C CA . ALA B 1 248 ? 5.59 36.281 9.539 1 98.31 248 ALA B CA 1
ATOM 4480 C C . ALA B 1 248 ? 5.703 37.344 8.438 1 98.31 248 ALA B C 1
ATOM 4482 O O . ALA B 1 248 ? 4.703 37.969 8.055 1 98.31 248 ALA B O 1
ATOM 4483 N N . ILE B 1 249 ? 6.871 37.562 7.969 1 97.94 249 ILE B N 1
ATOM 4484 C CA . ILE B 1 249 ? 7.109 38.562 6.926 1 97.94 249 ILE B CA 1
ATOM 4485 C C . ILE B 1 249 ? 6.324 38.188 5.668 1 97.94 249 ILE B C 1
ATOM 4487 O O . ILE B 1 249 ? 5.691 39.062 5.051 1 97.94 249 ILE B O 1
ATOM 4491 N N . LYS B 1 250 ? 6.395 36.969 5.336 1 98.25 250 LYS B N 1
ATOM 4492 C CA . LYS B 1 250 ? 5.695 36.5 4.137 1 98.25 250 LYS B CA 1
ATOM 4493 C C . LYS B 1 250 ? 4.184 36.562 4.328 1 98.25 250 LYS B C 1
ATOM 4495 O O . LYS B 1 250 ? 3.447 36.875 3.389 1 98.25 250 LYS B O 1
ATOM 4500 N N . CYS B 1 251 ? 3.721 36.219 5.516 1 98.5 251 CYS B N 1
ATOM 4501 C CA . CYS B 1 251 ? 2.301 36.375 5.82 1 98.5 251 CYS B CA 1
ATOM 4502 C C . CYS B 1 251 ? 1.854 37.812 5.676 1 98.5 251 CYS B C 1
ATOM 4504 O O . CYS B 1 251 ? 0.823 38.094 5.062 1 98.5 251 CYS B O 1
ATOM 4506 N N . ARG B 1 252 ? 2.6 38.688 6.207 1 98.12 252 ARG B N 1
ATOM 4507 C CA . ARG B 1 252 ? 2.283 40.125 6.129 1 98.12 252 ARG B CA 1
ATOM 4508 C C . ARG B 1 252 ? 2.232 40.594 4.676 1 98.12 252 ARG B C 1
ATOM 4510 O O . ARG B 1 252 ? 1.332 41.344 4.293 1 98.12 252 ARG B O 1
ATOM 4517 N N . ARG B 1 253 ? 3.219 40.156 3.938 1 98 253 ARG B N 1
ATOM 4518 C CA . ARG B 1 253 ? 3.254 40.5 2.523 1 98 253 ARG B CA 1
ATOM 4519 C C . ARG B 1 253 ? 1.998 40.031 1.806 1 98 253 ARG B C 1
ATOM 4521 O O . ARG B 1 253 ? 1.426 40.75 0.99 1 98 253 ARG B O 1
ATOM 4528 N N . ALA B 1 254 ? 1.604 38.812 2.09 1 98.25 254 ALA B N 1
ATOM 4529 C CA . ALA B 1 254 ? 0.411 38.25 1.466 1 98.25 254 ALA B CA 1
ATOM 4530 C C . ALA B 1 254 ? -0.835 39.062 1.847 1 98.25 254 ALA B C 1
ATOM 4532 O O . ALA B 1 254 ? -1.684 39.344 0.997 1 98.25 254 ALA B O 1
ATOM 4533 N N . LEU B 1 255 ? -0.961 39.406 3.115 1 98.31 255 LEU B N 1
ATOM 4534 C CA . LEU B 1 255 ? -2.094 40.188 3.605 1 98.31 255 LEU B CA 1
ATOM 4535 C C . LEU B 1 255 ? -2.133 41.562 2.947 1 98.31 255 LEU B C 1
ATOM 4537 O O . LEU B 1 255 ? -3.195 42 2.521 1 98.31 255 LEU B O 1
ATOM 4541 N N . ASN B 1 256 ? -1.004 42.125 2.789 1 97.25 256 ASN B N 1
ATOM 4542 C CA . ASN B 1 256 ? -0.915 43.438 2.158 1 97.25 256 ASN B CA 1
ATOM 4543 C C . ASN B 1 256 ? -1.297 43.375 0.683 1 97.25 256 ASN B C 1
ATOM 4545 O O . ASN B 1 256 ? -2.012 44.25 0.186 1 97.25 256 ASN B O 1
ATOM 4549 N N . GLN B 1 257 ? -0.796 42.375 0.058 1 96.94 257 GLN B N 1
ATOM 4550 C CA . GLN B 1 257 ? -1.039 42.25 -1.373 1 96.94 257 GLN B CA 1
ATOM 4551 C C . GLN B 1 257 ? -2.518 42 -1.656 1 96.94 257 GLN B C 1
ATOM 4553 O O . GLN B 1 257 ? -3.039 42.406 -2.688 1 96.94 257 GLN B O 1
ATOM 4558 N N . THR B 1 258 ? -3.152 41.312 -0.765 1 96.75 258 THR B N 1
ATOM 4559 C CA . THR B 1 258 ? -4.527 40.906 -1.011 1 96.75 258 THR B CA 1
ATOM 4560 C C . THR B 1 258 ? -5.512 41.875 -0.349 1 96.75 258 THR B C 1
ATOM 4562 O O . THR B 1 258 ? -6.691 41.906 -0.7 1 96.75 258 THR B O 1
ATOM 4565 N N . GLY B 1 259 ? -5.059 42.531 0.703 1 97.25 259 GLY B N 1
ATOM 4566 C CA . GLY B 1 259 ? -5.918 43.438 1.463 1 97.25 259 GLY B CA 1
ATOM 4567 C C . GLY B 1 259 ? -6.766 42.719 2.496 1 97.25 259 GLY B C 1
ATOM 4568 O O . GLY B 1 259 ? -7.633 43.312 3.125 1 97.25 259 GLY B O 1
ATOM 4569 N N . LEU B 1 260 ? -6.57 41.5 2.684 1 97.62 260 LEU B N 1
ATOM 4570 C CA . LEU B 1 260 ? -7.34 40.719 3.637 1 97.62 260 LEU B CA 1
ATOM 4571 C C . LEU B 1 260 ? -6.848 40.938 5.059 1 97.62 260 LEU B C 1
ATOM 4573 O O . LEU B 1 260 ? -5.691 41.312 5.266 1 97.62 260 LEU B O 1
ATOM 4577 N N . LYS B 1 261 ? -7.707 40.688 6.023 1 97.81 261 LYS B N 1
ATOM 4578 C CA . LYS B 1 261 ? -7.379 40.969 7.414 1 97.81 261 LYS B CA 1
ATOM 4579 C C . LYS B 1 261 ? -7.543 39.719 8.289 1 97.81 261 LYS B C 1
ATOM 4581 O O . LYS B 1 261 ? -7.543 39.844 9.523 1 97.81 261 LYS B O 1
ATOM 4586 N N . CYS B 1 262 ? -7.727 38.594 7.645 1 98.5 262 CYS B N 1
ATOM 4587 C CA . CYS B 1 262 ? -7.887 37.344 8.367 1 98.5 262 CYS B CA 1
ATOM 4588 C C . CYS B 1 262 ? -6.801 36.344 7.977 1 98.5 262 CYS B C 1
ATOM 4590 O O . CYS B 1 262 ? -6.621 36.031 6.793 1 98.5 262 CYS B O 1
ATOM 4592 N N . LEU B 1 263 ? -6.059 35.938 8.945 1 98.69 263 LEU B N 1
ATOM 4593 C CA . LEU B 1 263 ? -5.008 34.938 8.773 1 98.69 263 LEU B CA 1
ATOM 4594 C C . LEU B 1 263 ? -5.359 33.656 9.5 1 98.69 263 LEU B C 1
ATOM 4596 O O . LEU B 1 263 ? -5.801 33.688 10.656 1 98.69 263 LEU B O 1
ATOM 4600 N N . VAL B 1 264 ? -5.262 32.562 8.797 1 98.69 264 VAL B N 1
ATOM 4601 C CA . VAL B 1 264 ? -5.461 31.234 9.359 1 98.69 264 VAL B CA 1
ATOM 4602 C C . VAL B 1 264 ? -4.152 30.438 9.305 1 98.69 264 VAL B C 1
ATOM 4604 O O . VAL B 1 264 ? -3.455 30.469 8.281 1 98.69 264 VAL B O 1
ATOM 4607 N N . ILE B 1 265 ? -3.766 29.812 10.383 1 98.56 265 ILE B N 1
ATOM 4608 C CA . ILE B 1 265 ? -2.596 28.938 10.328 1 98.56 265 ILE B CA 1
ATOM 4609 C C . ILE B 1 265 ? -2.984 27.531 10.766 1 98.56 265 ILE B C 1
ATOM 4611 O O . ILE B 1 265 ? -3.822 27.344 11.648 1 98.56 265 ILE B O 1
ATOM 4615 N N . SER B 1 266 ? -2.463 26.578 10.094 1 97.75 266 SER B N 1
ATOM 4616 C CA . SER B 1 266 ? -2.738 25.172 10.375 1 97.75 266 SER B CA 1
ATOM 4617 C C . SER B 1 266 ? -1.547 24.297 10.023 1 97.75 266 SER B C 1
ATOM 4619 O O . SER B 1 266 ? -0.563 24.766 9.453 1 97.75 266 SER B O 1
ATOM 4621 N N . GLY B 1 267 ? -1.638 23.031 10.414 1 96.19 267 GLY B N 1
ATOM 4622 C CA . GLY B 1 267 ? -0.521 22.094 10.289 1 96.19 267 GLY B CA 1
ATOM 4623 C C . GLY B 1 267 ? 0.229 21.891 11.594 1 96.19 267 GLY B C 1
ATOM 4624 O O . GLY B 1 267 ? 0.045 22.641 12.555 1 96.19 267 GLY B O 1
ATOM 4625 N N . GLY B 1 268 ? 1.087 20.984 11.586 1 94.94 268 GLY B N 1
ATOM 4626 C CA . GLY B 1 268 ? 1.774 20.609 12.805 1 94.94 268 GLY B CA 1
ATOM 4627 C C . GLY B 1 268 ? 2.619 21.734 13.391 1 94.94 268 GLY B C 1
ATOM 4628 O O . GLY B 1 268 ? 2.678 21.906 14.609 1 94.94 268 GLY B O 1
ATOM 4629 N N . VAL B 1 269 ? 3.266 22.469 12.57 1 96 269 VAL B N 1
ATOM 4630 C CA . VAL B 1 269 ? 4.16 23.531 13.016 1 96 269 VAL B CA 1
ATOM 4631 C C . VAL B 1 269 ? 3.348 24.688 13.578 1 96 269 VAL B C 1
ATOM 4633 O O . VAL B 1 269 ? 3.867 25.516 14.328 1 96 269 VAL B O 1
ATOM 4636 N N . SER B 1 270 ? 2.088 24.812 13.219 1 97 270 SER B N 1
ATOM 4637 C CA . SER B 1 270 ? 1.242 25.906 13.68 1 97 270 SER B CA 1
ATOM 4638 C C . SER B 1 270 ? 0.986 25.828 15.18 1 97 270 SER B C 1
ATOM 4640 O O . SER B 1 270 ? 0.531 26.797 15.789 1 97 270 SER B O 1
ATOM 4642 N N . ALA B 1 271 ? 1.257 24.672 15.727 1 95.81 271 ALA B N 1
ATOM 4643 C CA . ALA B 1 271 ? 1.089 24.484 17.156 1 95.81 271 ALA B CA 1
ATOM 4644 C C . ALA B 1 271 ? 2.211 25.172 17.938 1 95.81 271 ALA B C 1
ATOM 4646 O O . ALA B 1 271 ? 2.143 25.297 19.156 1 95.81 271 ALA B O 1
ATOM 4647 N N . ASN B 1 272 ? 3.205 25.625 17.25 1 96 272 ASN B N 1
ATOM 4648 C CA . ASN B 1 272 ? 4.324 26.328 17.875 1 96 272 ASN B CA 1
ATOM 4649 C C . ASN B 1 272 ? 3.865 27.609 18.578 1 96 272 ASN B C 1
ATOM 4651 O O . ASN B 1 272 ? 3.354 28.531 17.938 1 96 272 ASN B O 1
ATOM 4655 N N . HIS B 1 273 ? 4.129 27.672 19.844 1 95.81 273 HIS B N 1
ATOM 4656 C CA . HIS B 1 273 ? 3.617 28.781 20.656 1 95.81 273 HIS B CA 1
ATOM 4657 C C . HIS B 1 273 ? 4.281 30.094 20.266 1 95.81 273 HIS B C 1
ATOM 4659 O O . HIS B 1 273 ? 3.639 31.141 20.281 1 95.81 273 HIS B O 1
ATOM 4665 N N . ALA B 1 274 ? 5.57 30.047 20.016 1 96.56 274 ALA B N 1
ATOM 4666 C CA . ALA B 1 274 ? 6.293 31.25 19.625 1 96.56 274 ALA B CA 1
ATOM 4667 C C . ALA B 1 274 ? 5.754 31.812 18.328 1 96.56 274 ALA B C 1
ATOM 4669 O O . ALA B 1 274 ? 5.605 33.031 18.172 1 96.56 274 ALA B O 1
ATOM 4670 N N . LEU B 1 275 ? 5.5 30.922 17.406 1 97.88 275 LEU B N 1
ATOM 4671 C CA . LEU B 1 275 ? 4.93 31.344 16.125 1 97.88 275 LEU B CA 1
ATOM 4672 C C . LEU B 1 275 ? 3.564 32 16.328 1 97.88 275 LEU B C 1
ATOM 4674 O O . LEU B 1 275 ? 3.299 33.062 15.789 1 97.88 275 LEU B O 1
ATOM 4678 N N . ARG B 1 276 ? 2.684 31.359 17.109 1 98 276 ARG B N 1
ATOM 4679 C CA . ARG B 1 276 ? 1.343 31.875 17.375 1 98 276 ARG B CA 1
ATOM 4680 C C . ARG B 1 276 ? 1.401 33.25 18.016 1 98 276 ARG B C 1
ATOM 4682 O O . ARG B 1 276 ? 0.684 34.156 17.609 1 98 276 ARG B O 1
ATOM 4689 N N . SER B 1 277 ? 2.246 33.375 18.969 1 97.94 277 SER B N 1
ATOM 4690 C CA . SER B 1 277 ? 2.379 34.656 19.688 1 97.94 277 SER B CA 1
ATOM 4691 C C . SER B 1 277 ? 2.838 35.75 18.75 1 97.94 277 SER B C 1
ATOM 4693 O O . SER B 1 277 ? 2.314 36.875 18.797 1 97.94 277 SER B O 1
ATOM 4695 N N . TYR B 1 278 ? 3.824 35.438 17.984 1 98.12 278 TYR B N 1
ATOM 4696 C CA . TYR B 1 278 ? 4.355 36.438 17.047 1 98.12 278 TYR B CA 1
ATOM 4697 C C . TYR B 1 278 ? 3.293 36.875 16.047 1 98.12 278 TYR B C 1
ATOM 4699 O O . TYR B 1 278 ? 3.129 38.062 15.773 1 98.12 278 TYR B O 1
ATOM 4707 N N . LEU B 1 279 ? 2.604 35.938 15.5 1 98.62 279 LEU B N 1
ATOM 4708 C CA . LEU B 1 279 ? 1.598 36.219 14.492 1 98.62 279 LEU B CA 1
ATOM 4709 C C . LEU B 1 279 ? 0.41 36.969 15.102 1 98.62 279 LEU B C 1
ATOM 4711 O O . LEU B 1 279 ? -0.205 37.812 14.445 1 98.62 279 LEU B O 1
ATOM 4715 N N . LEU B 1 280 ? 0.042 36.625 16.328 1 98.19 280 LEU B N 1
ATOM 4716 C CA . LEU B 1 280 ? -1.031 37.312 17.031 1 98.19 280 LEU B CA 1
ATOM 4717 C C . LEU B 1 280 ? -0.708 38.781 17.172 1 98.19 280 LEU B C 1
ATOM 4719 O O . LEU B 1 280 ? -1.567 39.656 16.938 1 98.19 280 LEU B O 1
ATOM 4723 N N . LYS B 1 281 ? 0.456 39.094 17.578 1 98.19 281 LYS B N 1
ATOM 4724 C CA . LYS B 1 281 ? 0.899 40.5 17.703 1 98.19 281 LYS B CA 1
ATOM 4725 C C . LYS B 1 281 ? 0.882 41.188 16.359 1 98.19 281 LYS B C 1
ATOM 4727 O O . LYS B 1 281 ? 0.456 42.344 16.266 1 98.19 281 LYS B O 1
ATOM 4732 N N . MET B 1 282 ? 1.368 40.5 15.406 1 98.12 282 MET B N 1
ATOM 4733 C CA . MET B 1 282 ? 1.395 41.062 14.055 1 98.12 282 MET B CA 1
ATOM 4734 C C . MET B 1 282 ? -0.014 41.375 13.578 1 98.12 282 MET B C 1
ATOM 4736 O O . MET B 1 282 ? -0.255 42.5 13.07 1 98.12 282 MET B O 1
ATOM 4740 N N . MET B 1 283 ? -0.927 40.5 13.773 1 98.25 283 MET B N 1
ATOM 4741 C CA . MET B 1 283 ? -2.289 40.719 13.289 1 98.25 283 MET B CA 1
ATOM 4742 C C . MET B 1 283 ? -2.998 41.812 14.062 1 98.25 283 MET B C 1
ATOM 4744 O O . MET B 1 283 ? -3.814 42.531 13.508 1 98.25 283 MET B O 1
ATOM 4748 N N . TYR B 1 284 ? -2.678 41.844 15.297 1 97.25 284 TYR B N 1
ATOM 4749 C CA . TYR B 1 284 ? -3.225 42.938 16.109 1 97.25 284 TYR B CA 1
ATOM 4750 C C . TYR B 1 284 ? -2.834 44.281 15.531 1 97.25 284 TYR B C 1
ATOM 4752 O O . TYR B 1 284 ? -3.674 45.188 15.422 1 97.25 284 TYR B O 1
ATOM 4760 N N . THR B 1 285 ? -1.623 44.438 15.172 1 97.06 285 THR B N 1
ATOM 4761 C CA . THR B 1 285 ? -1.119 45.688 14.609 1 97.06 285 THR B CA 1
ATOM 4762 C C . THR B 1 285 ? -1.799 46 13.273 1 97.06 285 THR B C 1
ATOM 4764 O O . THR B 1 285 ? -1.982 47.156 12.922 1 97.06 285 THR B O 1
ATOM 4767 N N . LEU B 1 286 ? -2.238 44.969 12.602 1 96.88 286 LEU B N 1
ATOM 4768 C CA . LEU B 1 286 ? -2.881 45.125 11.305 1 96.88 286 LEU B CA 1
ATOM 4769 C C . LEU B 1 286 ? -4.395 45.25 11.453 1 96.88 286 LEU B C 1
ATOM 4771 O O . LEU B 1 286 ? -5.121 45.281 10.453 1 96.88 286 LEU B O 1
ATOM 4775 N N . GLN B 1 287 ? -4.867 45.219 12.711 1 97.44 287 GLN B N 1
ATOM 4776 C CA . GLN B 1 287 ? -6.297 45.25 13.008 1 97.44 287 GLN B CA 1
ATOM 4777 C C . GLN B 1 287 ? -7.008 44.062 12.328 1 97.44 287 GLN B C 1
ATOM 4779 O O . GLN B 1 287 ? -8.07 44.25 11.727 1 97.44 287 GLN B O 1
ATOM 4784 N N . GLY B 1 288 ? -6.273 43 12.344 1 97.88 288 GLY B N 1
ATOM 4785 C CA . GLY B 1 288 ? -6.809 41.781 11.781 1 97.88 288 GLY B CA 1
ATOM 4786 C C . GLY B 1 288 ? -6.992 40.656 12.812 1 97.88 288 GLY B C 1
ATOM 4787 O O . GLY B 1 288 ? -6.859 40.906 14.008 1 97.88 288 GLY B O 1
ATOM 4788 N N . SER B 1 289 ? -7.359 39.469 12.305 1 98.25 289 SER B N 1
ATOM 4789 C CA . SER B 1 289 ? -7.625 38.344 13.18 1 98.25 289 SER B CA 1
ATOM 4790 C C . SER B 1 289 ? -6.777 37.125 12.797 1 98.25 289 SER B C 1
ATOM 4792 O O . SER B 1 289 ? -6.438 36.969 11.625 1 98.25 289 SER B O 1
ATOM 4794 N N . LEU B 1 290 ? -6.453 36.406 13.797 1 98.5 290 LEU B N 1
ATOM 4795 C CA . LEU B 1 290 ? -5.727 35.156 13.617 1 98.5 290 LEU B CA 1
ATOM 4796 C C . LEU B 1 290 ? -6.547 33.969 14.133 1 98.5 290 LEU B C 1
ATOM 4798 O O . LEU B 1 290 ? -7.117 34.031 15.219 1 98.5 290 LEU B O 1
ATOM 4802 N N . PHE B 1 291 ? -6.645 32.938 13.32 1 98.5 291 PHE B N 1
ATOM 4803 C CA . PHE B 1 291 ? -7.34 31.734 13.719 1 98.5 291 PHE B CA 1
ATOM 4804 C C . PHE B 1 291 ? -6.422 30.531 13.609 1 98.5 291 PHE B C 1
ATOM 4806 O O . PHE B 1 291 ? -5.629 30.422 12.664 1 98.5 291 PHE B O 1
ATOM 4813 N N . TYR B 1 292 ? -6.461 29.688 14.492 1 97.88 292 TYR B N 1
ATOM 4814 C CA . TYR B 1 292 ? -5.754 28.406 14.5 1 97.88 292 TYR B CA 1
ATOM 4815 C C . TYR B 1 292 ? -6.512 27.359 15.32 1 97.88 292 TYR B C 1
ATOM 4817 O O . TYR B 1 292 ? -7.285 27.719 16.219 1 97.88 292 TYR B O 1
ATOM 4825 N N . PRO B 1 293 ? -6.391 26.156 15.039 1 97.44 293 PRO B N 1
ATOM 4826 C CA . PRO B 1 293 ? -7.074 25.125 15.82 1 97.44 293 PRO B CA 1
ATOM 4827 C C . PRO B 1 293 ? -6.355 24.797 17.125 1 97.44 293 PRO B C 1
ATOM 4829 O O . PRO B 1 293 ? -5.172 25.125 17.281 1 97.44 293 PRO B O 1
ATOM 4832 N N . ARG B 1 294 ? -7.062 24.234 18.062 1 96.88 294 ARG B N 1
ATOM 4833 C CA . ARG B 1 294 ? -6.418 23.734 19.266 1 96.88 294 ARG B CA 1
ATOM 4834 C C . ARG B 1 294 ? -5.383 22.656 18.938 1 96.88 294 ARG B C 1
ATOM 4836 O O . ARG B 1 294 ? -5.418 22.062 17.859 1 96.88 294 ARG B O 1
ATOM 4843 N N . PRO B 1 295 ? -4.484 22.359 19.75 1 94.31 295 PRO B N 1
ATOM 4844 C CA . PRO B 1 295 ? -3.322 21.516 19.453 1 94.31 295 PRO B CA 1
ATOM 4845 C C . PRO B 1 295 ? -3.715 20.141 18.906 1 94.31 295 PRO B C 1
ATOM 4847 O O . PRO B 1 295 ? -3.064 19.641 17.984 1 94.31 295 PRO B O 1
ATOM 4850 N N . GLU B 1 296 ? -4.77 19.562 19.297 1 94.69 296 GLU B N 1
ATOM 4851 C CA . GLU B 1 296 ? -5.18 18.234 18.891 1 94.69 296 GLU B CA 1
ATOM 4852 C C . GLU B 1 296 ? -5.559 18.203 17.406 1 94.69 296 GLU B C 1
ATOM 4854 O O . GLU B 1 296 ? -5.5 17.141 16.766 1 94.69 296 GLU B O 1
ATOM 4859 N N . PHE B 1 297 ? -5.879 19.359 16.859 1 96.88 297 PHE B N 1
ATOM 4860 C CA . PHE B 1 297 ? -6.32 19.406 15.469 1 96.88 297 PHE B CA 1
ATOM 4861 C C . PHE B 1 297 ? -5.23 19.984 14.578 1 96.88 297 PHE B C 1
ATOM 4863 O O . PHE B 1 297 ? -5.457 20.219 13.391 1 96.88 297 PHE B O 1
ATOM 4870 N N . CYS B 1 298 ? -4.066 20.219 15.172 1 95.38 298 CYS B N 1
ATOM 4871 C CA . CYS B 1 298 ? -2.957 20.734 14.383 1 95.38 298 CYS B CA 1
ATOM 4872 C C . CYS B 1 298 ? -2.248 19.625 13.625 1 95.38 298 CYS B C 1
ATOM 4874 O O . CYS B 1 298 ? -1.767 19.828 12.508 1 95.38 298 CYS B O 1
ATOM 4876 N N . THR B 1 299 ? -2.178 18.453 14.281 1 94.12 299 THR B N 1
ATOM 4877 C CA . THR B 1 299 ? -1.545 17.297 13.648 1 94.12 299 THR B CA 1
ATOM 4878 C C . THR B 1 299 ? -2.557 16.5 12.828 1 94.12 299 THR B C 1
ATOM 4880 O O . THR B 1 299 ? -3.752 16.812 12.844 1 94.12 299 THR B O 1
ATOM 4883 N N . ASP B 1 300 ? -2.027 15.633 12.055 1 96.31 300 ASP B N 1
ATOM 4884 C CA . ASP B 1 300 ? -2.912 14.812 11.227 1 96.31 300 ASP B CA 1
ATOM 4885 C C . ASP B 1 300 ? -3.945 14.086 12.086 1 96.31 300 ASP B C 1
ATOM 4887 O O . ASP B 1 300 ? -3.596 13.453 13.086 1 96.31 300 ASP B O 1
ATOM 4891 N N . ASN B 1 301 ? -5.227 14.242 11.781 1 97.88 301 ASN B N 1
ATOM 4892 C CA . ASN B 1 301 ? -6.309 13.648 12.555 1 97.88 301 ASN B CA 1
ATOM 4893 C C . ASN B 1 301 ? -7.543 13.398 11.688 1 97.88 301 ASN B C 1
ATOM 4895 O O . ASN B 1 301 ? -7.699 14.016 10.633 1 97.88 301 ASN B O 1
ATOM 4899 N N . GLY B 1 302 ? -8.375 12.562 12.203 1 98.62 302 GLY B N 1
ATOM 4900 C CA . GLY B 1 302 ? -9.57 12.203 11.453 1 98.62 302 GLY B CA 1
ATOM 4901 C C . GLY B 1 302 ? -10.633 13.289 11.477 1 98.62 302 GLY B C 1
ATOM 4902 O O . GLY B 1 302 ? -11.516 13.32 10.609 1 98.62 302 GLY B O 1
ATOM 4903 N N . ALA B 1 303 ? -10.617 14.164 12.453 1 98.75 303 ALA B N 1
ATOM 4904 C CA . ALA B 1 303 ? -11.648 15.18 12.625 1 98.75 303 ALA B CA 1
ATOM 4905 C C . ALA B 1 303 ? -11.656 16.156 11.461 1 98.75 303 ALA B C 1
ATOM 4907 O O . ALA B 1 303 ? -12.719 16.516 10.945 1 98.75 303 ALA B O 1
ATOM 4908 N N . MET B 1 304 ? -10.484 16.578 11.039 1 98.44 304 MET B N 1
ATOM 4909 C CA . MET B 1 304 ? -10.414 17.516 9.93 1 98.44 304 MET B CA 1
ATOM 4910 C C . MET B 1 304 ? -10.898 16.875 8.641 1 98.44 304 MET B C 1
ATOM 4912 O O . MET B 1 304 ? -11.539 17.531 7.816 1 98.44 304 MET B O 1
ATOM 4916 N N . VAL B 1 305 ? -10.656 15.578 8.539 1 98.44 305 VAL B N 1
ATOM 4917 C CA . VAL B 1 305 ? -11.078 14.844 7.352 1 98.44 305 VAL B CA 1
ATOM 4918 C C . VAL B 1 305 ? -12.594 14.648 7.367 1 98.44 305 VAL B C 1
ATOM 4920 O O . VAL B 1 305 ? -13.258 14.836 6.348 1 98.44 305 VAL B O 1
ATOM 4923 N N . ALA B 1 306 ? -13.125 14.305 8.516 1 98.69 306 ALA B N 1
ATOM 4924 C CA . ALA B 1 306 ? -14.562 14.117 8.672 1 98.69 306 ALA B CA 1
ATOM 4925 C C . ALA B 1 306 ? -15.32 15.414 8.375 1 98.69 306 ALA B C 1
ATOM 4927 O O . ALA B 1 306 ? -16.359 15.398 7.715 1 98.69 306 ALA B O 1
ATOM 4928 N N . TYR B 1 307 ? -14.828 16.516 8.844 1 98.19 307 TYR B N 1
ATOM 4929 C CA . TYR B 1 307 ? -15.469 17.812 8.633 1 98.19 307 TYR B CA 1
ATOM 4930 C C . TYR B 1 307 ? -15.477 18.172 7.156 1 98.19 307 TYR B C 1
ATOM 4932 O O . TYR B 1 307 ? -16.516 18.531 6.609 1 98.19 307 TYR B O 1
ATOM 4940 N N . ALA B 1 308 ? -14.266 18.125 6.547 1 96.44 308 ALA B N 1
ATOM 4941 C CA . ALA B 1 308 ? -14.188 18.406 5.117 1 96.44 308 ALA B CA 1
ATOM 4942 C C . ALA B 1 308 ? -15.094 17.469 4.32 1 96.44 308 ALA B C 1
ATOM 4944 O O . ALA B 1 308 ? -15.75 17.891 3.365 1 96.44 308 ALA B O 1
ATOM 4945 N N . GLY B 1 309 ? -15.133 16.188 4.77 1 96.31 309 GLY B N 1
ATOM 4946 C CA . GLY B 1 309 ? -15.977 15.203 4.121 1 96.31 309 GLY B CA 1
ATOM 4947 C C . GLY B 1 309 ? -17.453 15.531 4.23 1 96.31 309 GLY B C 1
ATOM 4948 O O . GLY B 1 309 ? -18.219 1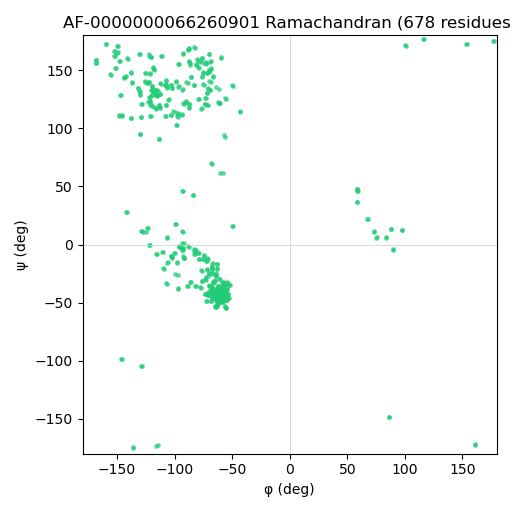5.336 3.277 1 96.31 309 GLY B O 1
ATOM 4949 N N . LEU B 1 310 ? -17.875 16 5.375 1 96.88 310 LEU B N 1
ATOM 49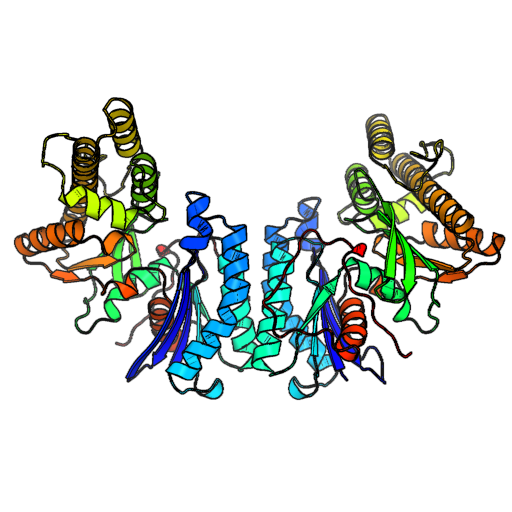50 C CA . LEU B 1 310 ? -19.266 16.391 5.578 1 96.88 310 LEU B CA 1
ATOM 4951 C C . LEU B 1 310 ? -19.672 17.484 4.605 1 96.88 310 LEU B C 1
ATOM 4953 O O . LEU B 1 310 ? -20.734 17.391 3.967 1 96.88 310 LEU B O 1
ATOM 4957 N N . ILE B 1 311 ? -18.859 18.484 4.492 1 95 311 ILE B N 1
ATOM 4958 C CA . ILE B 1 311 ? -19.141 19.625 3.617 1 95 311 ILE B CA 1
ATOM 4959 C C . ILE B 1 311 ? -19.25 19.141 2.172 1 95 311 ILE B C 1
ATOM 4961 O O . ILE B 1 311 ? -20.203 19.484 1.464 1 95 311 ILE B O 1
ATOM 4965 N N . ARG B 1 312 ? -18.375 18.312 1.778 1 92.5 312 ARG B N 1
ATOM 4966 C CA . ARG B 1 312 ? -18.312 17.906 0.38 1 92.5 312 ARG B CA 1
ATOM 4967 C C . ARG B 1 312 ? -19.391 16.875 0.065 1 92.5 312 ARG B C 1
ATOM 4969 O O . ARG B 1 312 ? -19.938 16.859 -1.043 1 92.5 312 ARG B O 1
ATOM 4976 N N . LEU B 1 313 ? -19.672 15.992 0.984 1 92.62 313 LEU B N 1
ATOM 4977 C CA . LEU B 1 313 ? -20.766 15.039 0.792 1 92.62 313 LEU B CA 1
ATOM 4978 C C . LEU B 1 313 ? -22.109 15.766 0.656 1 92.62 313 LEU B C 1
ATOM 4980 O O . LEU B 1 313 ? -22.922 15.414 -0.195 1 92.62 313 LEU B O 1
ATOM 4984 N N . LYS B 1 314 ? -22.266 16.734 1.43 1 91.81 314 LYS B N 1
ATOM 4985 C CA . LYS B 1 314 ? -23.5 17.516 1.384 1 91.81 314 LYS B CA 1
ATOM 4986 C C . LYS B 1 314 ? -23.641 18.25 0.05 1 91.81 314 LYS B C 1
ATOM 4988 O O . LYS B 1 314 ? -24.766 18.469 -0.429 1 91.81 314 LYS B O 1
ATOM 4993 N N . ALA B 1 315 ? -22.516 18.594 -0.482 1 89 315 ALA B N 1
ATOM 4994 C CA . ALA B 1 315 ? -22.516 19.281 -1.767 1 89 315 ALA B CA 1
ATOM 4995 C C . ALA B 1 315 ? -22.719 18.312 -2.92 1 89 315 ALA B C 1
ATOM 4997 O O . ALA B 1 315 ? -22.781 18.719 -4.082 1 89 315 ALA B O 1
ATOM 4998 N N . GLY B 1 316 ? -22.719 16.984 -2.658 1 80.69 316 GLY B N 1
ATOM 4999 C CA . GLY B 1 316 ? -23 15.984 -3.666 1 80.69 316 GLY B CA 1
ATOM 5000 C C . GLY B 1 316 ? -21.766 15.539 -4.426 1 80.69 316 GLY B C 1
ATOM 5001 O O . GLY B 1 316 ? -21.875 15.016 -5.539 1 80.69 316 GLY B O 1
ATOM 5002 N N . LEU B 1 317 ? -20.656 15.875 -3.92 1 71.44 317 LEU B N 1
ATOM 5003 C CA . LEU B 1 317 ? -19.406 15.57 -4.602 1 71.44 317 LEU B CA 1
ATOM 5004 C C . LEU B 1 317 ? -18.953 14.148 -4.293 1 71.44 317 LEU B C 1
ATOM 5006 O O . LEU B 1 317 ? -17.875 13.938 -3.707 1 71.44 317 LEU B O 1
ATOM 5010 N N . PHE B 1 318 ? -19.781 13.156 -4.281 1 67.94 318 PHE B N 1
ATOM 5011 C CA . PHE B 1 318 ? -19.344 11.781 -4.094 1 67.94 318 PHE B CA 1
ATOM 5012 C C . PHE B 1 318 ? -19.578 10.953 -5.352 1 67.94 318 PHE B C 1
ATOM 5014 O O . PHE B 1 318 ? -20.469 11.281 -6.148 1 67.94 318 PHE B O 1
ATOM 5021 N N . SER B 1 319 ? -18.516 10.383 -5.938 1 57.78 319 SER B N 1
ATOM 5022 C CA . SER B 1 319 ? -18.656 9.492 -7.086 1 57.78 319 SER B CA 1
ATOM 5023 C C . SER B 1 319 ? -18.406 8.039 -6.695 1 57.78 319 SER B C 1
ATOM 5025 O O . SER B 1 319 ? -17.703 7.766 -5.719 1 57.78 319 SER B O 1
ATOM 5027 N N . ASP B 1 320 ? -19.188 7.18 -7.121 1 58.34 320 ASP B N 1
ATOM 5028 C CA . ASP B 1 320 ? -19.016 5.734 -7.035 1 58.34 320 ASP B CA 1
ATOM 5029 C C . ASP B 1 320 ? -17.625 5.328 -7.547 1 58.34 320 ASP B C 1
ATOM 5031 O O . ASP B 1 320 ? -17.375 4.141 -7.766 1 58.34 320 ASP B O 1
ATOM 5035 N N . LEU B 1 321 ? -16.797 6.379 -7.625 1 54.22 321 LEU B N 1
ATOM 5036 C CA . LEU B 1 321 ? -15.562 6.242 -8.391 1 54.22 321 LEU B CA 1
ATOM 5037 C C . LEU B 1 321 ? -14.555 5.363 -7.656 1 54.22 321 LEU B C 1
ATOM 5039 O O . LEU B 1 321 ? -14.633 5.215 -6.438 1 54.22 321 LEU B O 1
ATOM 5043 N N . PRO B 1 322 ? -13.719 4.855 -8.492 1 58.66 322 PRO B N 1
ATOM 5044 C CA . PRO B 1 322 ? -12.539 4.082 -8.086 1 58.66 322 PRO B CA 1
ATOM 5045 C C . PRO B 1 322 ? -11.703 4.785 -7.023 1 58.66 322 PRO B C 1
ATOM 5047 O O . PRO B 1 322 ? -11.742 6.016 -6.918 1 58.66 322 PRO B O 1
ATOM 5050 N N . ILE B 1 323 ? -11.297 3.998 -6.102 1 63.88 323 ILE B N 1
ATOM 5051 C CA . ILE B 1 323 ? -10.328 4.418 -5.102 1 63.88 323 ILE B CA 1
ATOM 5052 C C . ILE B 1 323 ? -9.203 5.211 -5.77 1 63.88 323 ILE B C 1
ATOM 5054 O O . ILE B 1 323 ? -8.531 4.703 -6.668 1 63.88 323 ILE B O 1
ATOM 5058 N N . LEU B 1 324 ? -9.109 6.504 -5.43 1 68.38 324 LEU B N 1
ATOM 5059 C CA . LEU B 1 324 ? -8.023 7.305 -5.996 1 68.38 324 LEU B CA 1
ATOM 5060 C C . LEU B 1 324 ? -7.074 7.789 -4.902 1 68.38 324 LEU B C 1
ATOM 5062 O O . LEU B 1 324 ? -7.516 8.148 -3.809 1 68.38 324 LEU B O 1
ATOM 5066 N N . VAL B 1 325 ? -5.906 7.359 -4.992 1 76.62 325 VAL B N 1
ATOM 5067 C CA . VAL B 1 325 ? -4.879 7.957 -4.152 1 76.62 325 VAL B CA 1
ATOM 5068 C C . VAL B 1 325 ? -3.949 8.82 -5.004 1 76.62 325 VAL B C 1
ATOM 5070 O O . VAL B 1 325 ? -3.621 8.461 -6.137 1 76.62 325 VAL B O 1
ATOM 5073 N N . ARG B 1 326 ? -3.6 10.039 -4.477 1 80.69 326 ARG B N 1
ATOM 5074 C CA . ARG B 1 326 ? -2.738 10.992 -5.176 1 80.69 326 ARG B CA 1
ATOM 5075 C C . ARG B 1 326 ? -1.618 11.484 -4.266 1 80.69 326 ARG B C 1
ATOM 5077 O O . ARG B 1 326 ? -1.765 12.5 -3.59 1 80.69 326 ARG B O 1
ATOM 5084 N N . PRO B 1 327 ? -0.473 10.82 -4.375 1 75.75 327 PRO B N 1
ATOM 5085 C CA . PRO B 1 327 ? 0.628 11.281 -3.525 1 75.75 327 PRO B CA 1
ATOM 5086 C C . PRO B 1 327 ? 0.971 12.75 -3.746 1 75.75 327 PRO B C 1
ATOM 5088 O O . PRO B 1 327 ? 1.499 13.406 -2.844 1 75.75 327 PRO B O 1
ATOM 5091 N N . ARG B 1 328 ? 0.785 13.195 -5.031 1 73.81 328 ARG B N 1
ATOM 5092 C CA . ARG B 1 328 ? 0.852 14.609 -5.391 1 73.81 328 ARG B CA 1
ATOM 5093 C C . ARG B 1 328 ? -0.512 15.133 -5.832 1 73.81 328 ARG B C 1
ATOM 5095 O O . ARG B 1 328 ? -1.163 14.523 -6.691 1 73.81 328 ARG B O 1
ATOM 5102 N N . TRP B 1 329 ? -1.013 16.062 -5.121 1 78.44 329 TRP B N 1
ATOM 5103 C CA . TRP B 1 329 ? -2.328 16.641 -5.367 1 78.44 329 TRP B CA 1
ATOM 5104 C C . TRP B 1 329 ? -2.357 18.109 -4.965 1 78.44 329 TRP B C 1
ATOM 5106 O O . TRP B 1 329 ? -2.322 18.438 -3.777 1 78.44 329 TRP B O 1
ATOM 5116 N N . SER B 1 330 ? -2.457 19 -5.992 1 80.5 330 SER B N 1
ATOM 5117 C CA . SER B 1 330 ? -2.451 20.422 -5.695 1 80.5 330 SER B CA 1
ATOM 5118 C C . SER B 1 330 ? -3.783 20.875 -5.102 1 80.5 330 SER B C 1
ATOM 5120 O O . SER B 1 330 ? -4.844 20.438 -5.547 1 80.5 330 SER B O 1
ATOM 5122 N N . LEU B 1 331 ? -3.725 21.656 -4.137 1 81.5 331 LEU B N 1
ATOM 5123 C CA . LEU B 1 331 ? -4.906 22.266 -3.535 1 81.5 331 LEU B CA 1
ATOM 5124 C C . LEU B 1 331 ? -5.75 22.969 -4.59 1 81.5 331 LEU B C 1
ATOM 5126 O O . LEU B 1 331 ? -6.98 23.016 -4.48 1 81.5 331 LEU B O 1
ATOM 5130 N N . GLU B 1 332 ? -5.129 23.5 -5.578 1 81.81 332 GLU B N 1
ATOM 5131 C CA . GLU B 1 332 ? -5.797 24.297 -6.598 1 81.81 332 GLU B CA 1
ATOM 5132 C C . GLU B 1 332 ? -6.648 23.422 -7.516 1 81.81 332 GLU B C 1
ATOM 5134 O O . GLU B 1 332 ? -7.484 23.922 -8.266 1 81.81 332 GLU B O 1
ATOM 5139 N N . ASP B 1 333 ? -6.426 22.109 -7.457 1 76.12 333 ASP B N 1
ATOM 5140 C CA . ASP B 1 333 ? -7.121 21.172 -8.344 1 76.12 333 ASP B CA 1
ATOM 5141 C C . ASP B 1 333 ? -8.5 20.812 -7.785 1 76.12 333 ASP B C 1
ATOM 5143 O O . ASP B 1 333 ? -9.281 20.141 -8.453 1 76.12 333 ASP B O 1
ATOM 5147 N N . LEU B 1 334 ? -8.828 21.297 -6.547 1 80.31 334 LEU B N 1
ATOM 5148 C CA . LEU B 1 334 ? -10.078 20.938 -5.906 1 80.31 334 LEU B CA 1
ATOM 5149 C C . LEU B 1 334 ? -11.25 21.688 -6.523 1 80.31 334 LEU B C 1
ATOM 5151 O O . LEU B 1 334 ? -11.125 22.859 -6.871 1 80.31 334 LEU B O 1
ATOM 5155 N N . PRO B 1 335 ? -12.398 21.016 -6.613 1 76 335 PRO B N 1
ATOM 5156 C CA . PRO B 1 335 ? -13.578 21.703 -7.148 1 76 335 PRO B CA 1
ATOM 5157 C C . PRO B 1 335 ? -14.195 22.688 -6.148 1 76 335 PRO B C 1
ATOM 5159 O O . PRO B 1 335 ? -14.195 22.422 -4.941 1 76 335 PRO B O 1
ATOM 5162 N N . ARG B 1 336 ? -14.758 23.75 -6.707 1 77 336 ARG B N 1
ATOM 5163 C CA . ARG B 1 336 ? -15.461 24.734 -5.898 1 77 336 ARG B CA 1
ATOM 5164 C C . ARG B 1 336 ? -16.781 24.172 -5.367 1 77 336 ARG B C 1
ATOM 5166 O O . ARG B 1 336 ? -17.469 23.438 -6.07 1 77 336 ARG B O 1
ATOM 5173 N N . ILE B 1 337 ? -17.016 24.391 -4.062 1 73.88 337 ILE B N 1
ATOM 5174 C CA . ILE B 1 337 ? -18.297 23.984 -3.48 1 73.88 337 ILE B CA 1
ATOM 5175 C C . ILE B 1 337 ? -19.234 25.188 -3.367 1 73.88 337 ILE B C 1
ATOM 5177 O O . ILE B 1 337 ? -18.828 26.234 -2.861 1 73.88 337 ILE B O 1
ATOM 5181 N N . LYS B 1 338 ? -20.406 25.203 -4.148 1 61.56 338 LYS B N 1
ATOM 5182 C CA . LYS B 1 338 ? -21.406 26.266 -4.012 1 61.56 338 LYS B CA 1
ATOM 5183 C C . LYS B 1 338 ? -22.109 26.188 -2.652 1 61.56 338 LYS B C 1
ATOM 5185 O O . LYS B 1 338 ? -22.734 25.188 -2.326 1 61.56 338 LYS B O 1
ATOM 5190 N N . GLN B 1 339 ? -21.359 26.5 -1.587 1 50.56 339 GLN B N 1
ATOM 5191 C CA . GLN B 1 339 ? -21.984 26.422 -0.274 1 50.56 339 GLN B CA 1
ATOM 5192 C C . GLN B 1 339 ? -23.234 27.281 -0.203 1 50.56 339 GLN B C 1
ATOM 5194 O O . GLN B 1 339 ? -23.203 28.453 -0.575 1 50.56 339 GLN B O 1
ATOM 5199 N N . SER B 1 340 ? -24.344 26.781 -0.458 1 40.34 340 SER B N 1
ATOM 5200 C CA . SER B 1 340 ? -25.391 27.547 0.225 1 40.34 340 SER B CA 1
ATOM 5201 C C . SER B 1 340 ? -25.156 27.562 1.734 1 40.34 340 SER B C 1
ATOM 5203 O O . SER B 1 340 ? -25.359 26.531 2.396 1 40.34 340 SER B O 1
ATOM 5205 N N . LEU B 1 341 ? -24.109 28.078 2.242 1 32.25 341 LEU B N 1
ATOM 5206 C CA . LEU B 1 341 ? -24.219 28.281 3.684 1 32.25 341 LEU B CA 1
ATOM 5207 C C . LEU B 1 341 ? -25.531 28.984 4.035 1 32.25 341 LEU B C 1
ATOM 5209 O O . LEU B 1 341 ? -25.969 29.891 3.324 1 32.25 341 LEU B O 1
#

Sequence (682 aa):
MRVLGIETSCDETGVAIYDQHKGLLANEVYSQSELHADYGGVVPELAARDHVRKIVPLISCTLNRARLEPKNIDGIAYTAGPGLMGALLVGATVARTLAYAWKIPAIDIHHMEAHLLAPMLEKKVPTFPFIALLVSGGHTQLVSASNIGEYKILGESIDDAVGEVFDKIAILLGLKYPGGALLSKMAQKGISKRYVFPRPMIDRPGLNFSFSGLKTCTVNTIMSNSHDAQNCADIARAFEDAIIETLAIKCRRALNQTGLKCLVISGGVSANHALRSYLLKMMYTLQGSLFYPRPEFCTDNGAMVAYAGLIRLKAGLFSDLPILVRPRWSLEDLPRIKQSLMRVLGIETSCDETGVAIYDQHKGLLANEVYSQSELHADYGGVVPELAARDHVRKIVPLISCTLNRARLEPKNIDGIAYTAGPGLMGALLVGATVARTLAYAWKIPAIDIHHMEAHLLAPMLEKKVPTFPFIALLVSGGHTQLVSASNIGEYKILGESIDDAVGEVFDKIAILLGLKYPGGALLSKMAQKGISKRYVFPRPMIDRPGLNFSFSGLKTCTVNTIMSNSHDAQNCADIARAFEDAIIETLAIKCRRALNQTGLKCLVISGGVSANHALRSYLLKMMYTLQGSLFYPRPEFCTDNGAMVAYAGLIRLKAGLFSDLPILVRPRWSLEDLPRIKQSL

InterPro domains:
  IPR000905 Gcp-like domain [PF00814] (24-307)
  IPR000905 Gcp-like domain [PTHR11735] (1-333)
  IPR017860 Peptidase M22, conserved site [PS01016] (96-116)
  IPR017861 Kae1/TsaD family [PR00789] (4-17)
  IPR017861 Kae1/TsaD family [PR00789] (76-96)
  IPR017861 Kae1/TsaD family [PR00789] (97-116)
  IPR017861 Kae1/TsaD family [PR00789] (131-143)
  IPR017861 Kae1/TsaD family [PR00789] (154-175)
  IPR017861 Kae1/TsaD family [PR00789] (263-272)
  IPR017861 Kae1/TsaD family [TIGR00329] (4-306)
  IPR022450 tRNA N6-adenosine threonylcarbamoyltransferase, TsaD [MF_01445] (1-331)
  IPR022450 tRNA N6-adenosine threonylcarbamoyltransferase, TsaD [TIGR03723] (3-313)
  IPR043129 ATPase, nucleotide binding domain [SSF53067] (1-309)

pLDDT: mean 93.58, std 8.49, range [32.25, 98.88]

Secondary structure (DSSP, 8-state):
-EEEEEE-SSSEEEEEEEETTTEEEEEEEEE-HHHHHTTTS--HHHHHHHHHHHHHHHHHHHHHHTT--GGG--EEEEEEESS-HHHHHHHHHHHHHHHHHHT--EEEEEHHHHHHHGGGGSSS---SSEEEEEE-SS-EEEEEEEETTEEEEEEEBSS--HHHHHHHHHHHTTPPSS-HHHHHHHHTTSPTTSS----TT-SSSSS-B--HHHHHHHHHHHHTS---HHHHHHHHHHHHHHHHHHHHHHHHHHHHHHT--EEEEESGGGG-HHHHHHHHHHHHHTT-EEE---GGGTSS-HHHHHHHHHHHHHTT---S------SS--GGGSPP-----/-EEEEEE-SSSEEEEEEEETTTEEEEEEEEE-HHHHHTTTS--HHHHHHHHHHHHHHHHHHHHHHTT--GGG--EEEEEEESS-HHHHHHHHHHHHHHHHHHT--EEEEEHHHHHHHGGGGSSS---SSEEEEEE-SS-EEEEEEEETTEEEEEEEBSS--HHHHHHHHHHHTTPPSS-HHHHHHHHTTSPTTSS----TT-SSSSS-B--HHHHHHHHHHHHTS---HHHHHHHHHHHHHHHHHHHHHHHHHHHHHHT--EEEEESGGGG-HHHHHHHHHHHHHTT-EEE---GGGTSS-HHHHHHHHHHHHHTT---S------SS--GGGSPP-----

Nearest PDB structures (foldseek):
  4wq5-assembly1_A  TM=9.869E-01  e=4.556E-53  Escherichia coli K-12
  4ydu-assembly2_B  TM=9.874E-01  e=1.190E-52  Escherichia coli
  3zeu-assembly2_B  TM=9.876E-01  e=9.492E-53  Salmonella enterica subsp. enterica serovar Typhimurium str. ST4/74
  4wq4-assembly2_B  TM=9.858E-01  e=2.214E-52  Escherichia coli K-12
  6s84-assembly1_D  TM=8.958E-01  e=1.253E-29  Thermotoga maritima MSB8

Radius of gyration: 29.72 Å; Cα contacts (8 Å, |Δi|>4): 1589; chains: 2; bounding box: 57×91×66 Å

Organism: Blochmanniella pennsylvanica (strain BPEN) (NCBI:txid291272)

=== Feature glossary ===
Legend for the data blocks above and below:

— What the protein is —

Sequence gives the chain of amino acids in standard one-letter code (A=alanine, C=cysteine, …, Y=tyrosine), read N→C. It is the only feature that is directly encoded by the gene; all structural features are derived from the folded form of this sequence.

The annotation block draws on four external resources. InterPro: which protein families and domains the sequence belongs to. GO: standardized terms for what the protein does, what process it participates in, and where in the cell it acts. CATH: which structural fold it has in the CATH hierarchy. Organism: the species of origin.

— Where its atoms are —

Atomic coordinates in PDBx/mmCIF format — the same representation the Protein Data Bank distributes. Each line of the _atom_site loop places one backbone atom in Cartesian space (units: ångströms, origin: arbitrary).

Six rendered views show the 3D structure from the faces of a cube — i.e. along ±x, ±y, ±z. Rendering representation is drawn randomly per protein from cartoon (secondary-structure ribbons), sticks (backbone bonds), or molecular surface; coloring is either N→C rainbow (blue at the N-terminus through red at the C-terminus) or one color per chain.

— Local backbone conformation —

DSSP 8-state secondary structure assigns each residue one of H (α-helix), G (3₁₀-helix), I (π-helix), E (extended β-strand), B (isolated β-bridge), T (hydrogen-bonded turn), S (bend), or '-' (coil). The assignment is computed from backbone hydrogen-bond geometry via the Kabsch–Sander algorithm.

P-SEA three-state annotation labels each residue as helix, strand, or coil based purely on the geometry of the Cα trace. It serves as a fallback when the full backbone (and thus DSSP) is unavailable.

φ (phi) and ψ (psi) are the two rotatable backbone dihedrals per residue: φ is the C(i-1)–N–Cα–C torsion, ψ is the N–Cα–C–N(i+1) torsion, both in degrees on (−180°, 180°]. α-helical residues cluster near (−60°, −45°); β-strand residues near (−120°, +130°). A Ramachandran plot is simply a scatter of (φ, ψ) for every residue.

— Global shape and packing —

Radius of gyration (Rg) is the root-mean-square distance of Cα atoms from their centroid — a single number for overall size and compactness. A globular domain of N residues has Rg ≈ 2.2·N^0.38 Å; an extended or disordered chain has a much larger Rg. The Cα contact count is the number of residue pairs whose Cα atoms are within 8 Å and are more than four positions apart in sequence — a standard proxy for tertiary packing density. The bounding box is the smallest axis-aligned box enclosing all Cα atoms.

Accessible surface area quantifies burial. A residue with SASA near zero is packed into the hydrophobic core; one with SASA >100 Å² sits on the surface. Computed here via the Shrake–Rupley numerical algorithm with a 1.4 Å probe.

The contact map is a binary N×N matrix image: pixel (i, j) is dark where Cα_i and Cα_j are within 8 Å and |i−j|>4. Because the |i−j|>4 filter removes local helical contacts, off-diagonal stripes parallel to the main diagonal indicate parallel β-sheets; stripes perpendicular to it indicate antiparallel β-sheets. The Ramachandran plot scatters every residue's (φ, ψ) pair against the sterically allowed regions. The PAE heatmap renders the predicted-aligned-error matrix.

— Structural neighborhood —

A 3Di character summarizes, for each residue, the relative orientation of the Cα frame of its nearest spatial neighbor. Because it encodes fold topology rather than chemistry, 3Di alignments detect remote structural similarity that sequence alignment misses.

Structural nearest neighbors (via Foldseek easy-search vs the PDB). Reported per hit: target PDB id, E-value, and alignment TM-score. A TM-score above ~0.5 is the conventional threshold for 'same fold'.

— Confidence and disorder —

For AlphaFold models, the B-factor field carries pLDDT — the model's own estimate of local accuracy on a 0–100 scale. Regions with pLDDT<50 should be treated as essentially unmodeled; they often correspond to intrinsically disordered segments.

B-factor (Debye–Waller factor) reflects atomic displacement in the crystal lattice. It is an experimental observable (units Å²), not a prediction; low values mean the atom is pinned down, high values mean it moves or is heterogeneous across the crystal.

Predicted Aligned Error (PAE) is an AlphaFold confidence matrix: entry (i, j) is the expected error in the position of residue j, in ångströms, when the prediction is superimposed on the true structure at residue i. Low PAE within a block of residues means that block is internally rigid and well-predicted; high PAE between two blocks means their relative placement is uncertain even if each block individually is confident.